Protein AF-A0A1Z8XYR2-F1 (afdb_monomer)

Foldseek 3Di:
DDDDDDDDPPPPPPPLQFDAFDDPFQFDFAADDDPPAFFADLQFQADPLDDFFFFFQDQFQQQGRDQWGFWHPLPQWIWTGDQAAIFIAGQFQDWDADPVGIDGGAPPPDGLWGKHFPDPGTFRGKHFYDDAQFKTWIWTDDDQAIWIWITGHQALKIKIWGGQTWIKIAGPDAWAWPDDDFFKTWTAGPVRWIKIKGFEPPWGWDPQDPRMITIPPDRGGIMMMGGFLDRDPVRNVVQRVQRQFAFPYKDWDWDQDPVQQKIKIKIFTDTDGSYPVDDNFKHKGWAAPQAVVFWPADFDPGWTGGNRGITTIDIGRMTMGMDHHPDDDLADLDADPPCPVVLVCLLPDDQPDQALQSLLVSLLSLLHSLVNCVSHVNPVSSVSSLVVSVVSLSQQRYDPVDPSGWYWHQDSSNLAIATPPHPPCCGHFVFDLCNRLVSNVSNVVSCCVVPVVVPPVVNCVSVNVRSCQRQANCDCPDSRHHHNNQDNVRVGGGRGTRNVRHD

Structure (mmCIF, N/CA/C/O backbone):
data_AF-A0A1Z8XYR2-F1
#
_entry.id   AF-A0A1Z8XYR2-F1
#
loop_
_atom_site.group_PDB
_atom_site.id
_atom_site.type_symbol
_atom_site.label_atom_id
_atom_site.label_alt_id
_atom_site.label_comp_id
_atom_site.label_asym_id
_atom_site.label_entity_id
_atom_site.label_seq_id
_atom_site.pdbx_PDB_ins_code
_atom_site.Cartn_x
_atom_site.Cartn_y
_atom_site.Cartn_z
_atom_site.occupancy
_atom_site.B_iso_or_equiv
_atom_site.auth_seq_id
_atom_site.auth_comp_id
_atom_site.auth_asym_id
_atom_site.auth_atom_id
_atom_site.pdbx_PDB_model_num
ATOM 1 N N . MET A 1 1 ? 49.252 37.438 13.957 1.00 38.19 1 MET A N 1
ATOM 2 C CA . MET A 1 1 ? 47.781 37.314 13.865 1.00 38.19 1 MET A CA 1
ATOM 3 C C . MET A 1 1 ? 47.461 36.200 12.880 1.00 38.19 1 MET A C 1
ATOM 5 O O . MET A 1 1 ? 47.624 36.397 11.687 1.00 38.19 1 MET A O 1
ATOM 9 N N . SER A 1 2 ? 47.118 35.012 13.383 1.00 28.55 2 SER A N 1
ATOM 10 C CA . SER A 1 2 ? 46.678 33.863 12.581 1.00 28.55 2 SER A CA 1
ATOM 11 C C . SER A 1 2 ? 45.163 33.753 12.733 1.00 28.55 2 SER A C 1
ATOM 13 O O . SER A 1 2 ? 44.676 33.600 13.853 1.00 28.55 2 SER A O 1
ATOM 15 N N . ALA A 1 3 ? 44.421 33.912 11.637 1.00 31.39 3 ALA A N 1
ATOM 16 C CA . ALA A 1 3 ? 42.970 33.779 11.620 1.00 31.39 3 ALA A CA 1
ATOM 17 C C . ALA A 1 3 ? 42.609 32.347 11.205 1.00 31.39 3 ALA A C 1
ATOM 19 O O . ALA A 1 3 ? 42.733 31.962 10.045 1.00 31.39 3 ALA A O 1
ATOM 20 N N . ILE A 1 4 ? 42.186 31.552 12.186 1.00 31.77 4 ILE A N 1
ATOM 21 C CA . ILE A 1 4 ? 41.671 30.196 11.996 1.00 31.77 4 ILE A CA 1
ATOM 22 C C . ILE A 1 4 ? 40.239 30.308 11.463 1.00 31.77 4 ILE A C 1
ATOM 24 O O . ILE A 1 4 ? 39.318 30.670 12.196 1.00 31.77 4 ILE A O 1
ATOM 28 N N . LEU A 1 5 ? 40.049 29.982 10.186 1.00 27.41 5 LEU A N 1
ATOM 29 C CA . LEU A 1 5 ? 38.737 29.870 9.558 1.00 27.41 5 LEU A CA 1
ATOM 30 C C . LEU A 1 5 ? 38.092 28.539 9.989 1.00 27.41 5 LEU A C 1
ATOM 32 O O . LEU A 1 5 ? 38.397 27.477 9.449 1.00 27.41 5 LEU A O 1
ATOM 36 N N . ARG A 1 6 ? 37.224 28.579 11.006 1.00 28.98 6 ARG A N 1
ATOM 37 C CA . ARG A 1 6 ? 36.399 27.428 11.405 1.00 28.98 6 ARG A CA 1
ATOM 38 C C . ARG A 1 6 ? 35.245 27.265 10.415 1.00 28.98 6 ARG A C 1
ATOM 40 O O . ARG A 1 6 ? 34.273 28.012 10.461 1.00 28.98 6 ARG A O 1
ATOM 47 N N . ILE A 1 7 ? 35.347 26.265 9.546 1.00 31.28 7 ILE A N 1
ATOM 48 C CA . ILE A 1 7 ? 34.237 25.795 8.714 1.00 31.28 7 ILE A CA 1
ATOM 49 C C . ILE A 1 7 ? 33.283 25.010 9.624 1.00 31.28 7 ILE A C 1
ATOM 51 O O . ILE A 1 7 ? 33.593 23.897 10.049 1.00 31.28 7 ILE A O 1
ATOM 55 N N . LEU A 1 8 ? 32.134 25.604 9.959 1.00 26.59 8 LEU A N 1
ATOM 56 C CA . LEU A 1 8 ? 31.028 24.886 10.590 1.00 26.59 8 LEU A CA 1
ATOM 57 C C . LEU A 1 8 ? 30.408 23.934 9.558 1.00 26.59 8 LEU A C 1
ATOM 59 O O . LEU A 1 8 ? 29.741 24.366 8.620 1.00 26.59 8 LEU A O 1
ATOM 63 N N . PHE A 1 9 ? 30.589 22.629 9.757 1.00 28.30 9 PHE A N 1
ATOM 64 C CA . PHE A 1 9 ? 29.732 21.619 9.142 1.00 28.30 9 PHE A CA 1
ATOM 65 C C . PHE A 1 9 ? 28.338 21.719 9.775 1.00 28.30 9 PHE A C 1
ATOM 67 O O . PHE A 1 9 ? 28.090 21.190 10.857 1.00 28.30 9 PHE A O 1
ATOM 74 N N . SER A 1 10 ? 27.422 22.416 9.104 1.00 26.52 10 SER A N 1
ATOM 75 C CA . SER A 1 10 ? 25.990 22.299 9.374 1.00 26.52 10 SER A CA 1
ATOM 76 C C . SER A 1 10 ? 25.522 20.945 8.840 1.00 26.52 10 SER A C 1
ATOM 78 O O . SER A 1 10 ? 25.265 20.789 7.648 1.00 26.52 10 SER A O 1
ATOM 80 N N . LEU A 1 11 ? 25.449 19.934 9.712 1.00 30.31 11 LEU A N 1
ATOM 81 C CA . LEU A 1 11 ? 24.596 18.774 9.466 1.00 30.31 11 LEU A CA 1
ATOM 82 C C . LEU A 1 11 ? 23.149 19.260 9.559 1.00 30.31 11 LEU A C 1
ATOM 84 O O . LEU A 1 11 ? 22.567 19.331 10.640 1.00 30.31 11 LEU A O 1
ATOM 88 N N . THR A 1 12 ? 22.568 19.621 8.421 1.00 27.55 12 THR A N 1
ATOM 89 C CA . THR A 1 12 ? 21.135 19.881 8.330 1.00 27.55 12 THR A CA 1
ATOM 90 C C . THR A 1 12 ? 20.423 18.532 8.398 1.00 27.55 12 THR A C 1
ATOM 92 O O . THR A 1 12 ? 20.208 17.868 7.388 1.00 27.55 12 THR A O 1
ATOM 95 N N . PHE A 1 13 ? 20.086 18.082 9.607 1.00 32.88 13 PHE A N 1
ATOM 96 C CA . PHE A 1 13 ? 18.996 17.128 9.757 1.00 32.88 13 PHE A CA 1
ATOM 97 C C . PHE A 1 13 ? 17.735 17.854 9.286 1.00 32.88 13 PHE A C 1
ATOM 99 O O . PHE A 1 13 ? 17.214 18.709 10.001 1.00 32.88 13 PHE A O 1
ATOM 106 N N . CYS A 1 14 ? 17.258 17.555 8.076 1.00 32.03 14 CYS A N 1
ATOM 107 C CA . CYS A 1 14 ? 15.881 17.866 7.711 1.00 32.03 14 CYS A CA 1
ATOM 108 C C . CYS A 1 14 ? 14.987 17.003 8.599 1.00 32.03 14 CYS A C 1
ATOM 110 O O . CYS A 1 14 ? 14.640 15.874 8.263 1.00 32.03 14 CYS A O 1
ATOM 112 N N . VAL A 1 15 ? 14.668 17.511 9.786 1.00 37.09 15 VAL A N 1
ATOM 113 C CA . VAL A 1 15 ? 13.518 17.025 10.531 1.00 37.09 15 VAL A CA 1
ATOM 114 C C . VAL A 1 15 ? 12.324 17.506 9.720 1.00 37.09 15 VAL A C 1
ATOM 116 O O . VAL A 1 15 ? 11.995 18.690 9.752 1.00 37.09 15 VAL A O 1
ATOM 119 N N . ASN A 1 16 ? 11.717 16.617 8.935 1.00 44.53 16 ASN A N 1
ATOM 120 C CA . ASN A 1 16 ? 10.379 16.864 8.416 1.00 44.53 16 ASN A CA 1
ATOM 121 C C . ASN A 1 16 ? 9.457 16.939 9.641 1.00 44.53 16 ASN A C 1
ATOM 123 O O . ASN A 1 16 ? 9.009 15.924 10.166 1.00 44.53 16 ASN A O 1
ATOM 127 N N . VAL A 1 17 ? 9.263 18.143 10.179 1.00 45.31 17 VAL A N 1
ATOM 128 C CA . VAL A 1 17 ? 8.310 18.381 11.262 1.00 45.31 17 VAL A CA 1
ATOM 129 C C . VAL A 1 17 ? 6.931 18.415 10.613 1.00 45.31 17 VAL A C 1
ATOM 131 O O . VAL A 1 17 ? 6.464 19.468 10.193 1.00 45.31 17 VAL A O 1
ATOM 134 N N . TYR A 1 18 ? 6.311 17.246 10.466 1.00 63.00 18 TYR A N 1
ATOM 135 C CA . TYR A 1 18 ? 4.913 17.146 10.047 1.00 63.00 18 TYR A CA 1
ATOM 136 C C . TYR A 1 18 ? 3.992 17.718 11.131 1.00 63.00 18 TYR A C 1
ATOM 138 O O . TYR A 1 18 ? 4.343 17.711 12.320 1.00 63.00 18 TYR A O 1
ATOM 146 N N . ALA A 1 19 ? 2.814 18.209 10.736 1.00 65.56 19 ALA A N 1
ATOM 147 C CA . ALA A 1 19 ? 1.832 18.738 11.672 1.00 65.56 19 ALA A CA 1
ATOM 148 C C . ALA A 1 19 ? 1.400 17.632 12.647 1.00 65.56 19 ALA A C 1
ATOM 150 O O . ALA A 1 19 ? 0.723 16.664 12.291 1.00 65.56 19 ALA A O 1
ATOM 151 N N . LYS A 1 20 ? 1.836 17.763 13.903 1.00 79.56 20 LYS A N 1
ATOM 152 C CA . LYS A 1 20 ? 1.369 16.900 14.987 1.00 79.56 20 LYS A CA 1
ATOM 153 C C . LYS A 1 20 ? -0.130 17.146 15.163 1.00 79.56 20 LYS A C 1
ATOM 155 O O . LYS A 1 20 ? -0.524 18.318 15.193 1.00 79.56 20 LYS A O 1
ATOM 160 N N . PRO A 1 21 ? -0.953 16.095 15.310 1.00 85.31 21 PRO A N 1
ATOM 161 C CA . PRO A 1 21 ? -2.360 16.291 15.610 1.00 85.31 21 PRO A CA 1
ATOM 162 C C . PRO A 1 21 ? -2.477 17.128 16.885 1.00 85.31 21 PRO A C 1
ATOM 164 O O . PRO A 1 21 ? -1.641 17.033 17.775 1.00 85.31 21 PRO A O 1
ATOM 167 N N . THR A 1 22 ? -3.491 17.981 16.983 1.00 78.75 22 THR A N 1
ATOM 168 C CA . THR A 1 22 ? -3.786 18.699 18.229 1.00 78.75 22 THR A CA 1
ATOM 169 C C . THR A 1 22 ? -5.163 18.286 18.709 1.00 78.75 22 THR A C 1
ATOM 171 O O . THR A 1 22 ? -6.112 18.213 17.930 1.00 78.75 22 THR A O 1
ATOM 174 N N . LEU A 1 23 ? -5.275 17.974 19.998 1.00 83.00 23 LEU A N 1
ATOM 175 C CA . LEU A 1 23 ? -6.535 17.564 20.604 1.00 83.00 23 LEU A CA 1
ATOM 176 C C . LEU A 1 23 ? -7.190 18.774 21.268 1.00 83.00 23 LEU A C 1
ATOM 178 O O . LEU A 1 23 ? -6.595 19.419 22.128 1.00 83.00 23 LEU A O 1
ATOM 182 N N . LYS A 1 24 ? -8.426 19.075 20.864 1.00 77.00 24 LYS A N 1
ATOM 183 C CA . LYS A 1 24 ? -9.309 20.044 21.526 1.00 77.00 24 LYS A CA 1
ATOM 184 C C . LYS A 1 24 ? -10.455 19.282 22.198 1.00 77.00 24 LYS A C 1
ATOM 186 O O . LYS A 1 24 ? -11.530 19.169 21.626 1.00 77.00 24 LYS A O 1
ATOM 191 N N . GLY A 1 25 ? -10.196 18.690 23.363 1.00 81.25 25 GLY A N 1
ATOM 192 C CA . GLY A 1 25 ? -11.133 17.843 24.117 1.00 81.25 25 GLY A CA 1
ATOM 193 C C . GLY A 1 25 ? -10.546 17.426 25.471 1.00 81.25 25 GLY A C 1
ATOM 194 O O . GLY A 1 25 ? -9.528 17.979 25.879 1.00 81.25 25 GLY A O 1
ATOM 195 N N . LEU A 1 26 ? -11.163 16.459 26.165 1.00 82.88 26 LEU A N 1
ATOM 196 C CA . LEU A 1 26 ? -10.605 15.896 27.412 1.00 82.88 26 LEU A CA 1
ATOM 197 C C . LEU A 1 26 ? -9.563 14.801 27.165 1.00 82.88 26 LEU A C 1
ATOM 199 O O . LEU A 1 26 ? -8.807 14.474 28.073 1.00 82.88 26 LEU A O 1
ATOM 203 N N . GLY A 1 27 ? -9.529 14.234 25.957 1.00 89.38 27 GLY A N 1
ATOM 204 C CA . GLY A 1 27 ? -8.522 13.245 25.596 1.00 89.38 27 GLY A CA 1
ATOM 205 C C . GLY A 1 27 ? -7.127 13.860 25.477 1.00 89.38 27 GLY A C 1
ATOM 206 O O . GLY A 1 27 ? -6.971 14.983 24.992 1.00 89.38 27 GLY A O 1
ATOM 207 N N . SER A 1 28 ? -6.109 13.099 25.860 1.00 92.94 28 SER A N 1
ATOM 208 C CA . SER A 1 28 ? -4.705 13.477 25.732 1.00 92.94 28 SER A CA 1
ATOM 209 C C . SER A 1 28 ? -3.866 12.313 25.207 1.00 92.94 28 SER A C 1
ATOM 211 O O . SER A 1 28 ? -4.165 11.142 25.428 1.00 92.94 28 SER A O 1
ATOM 213 N N . ILE A 1 29 ? -2.807 12.657 24.475 1.00 95.25 29 ILE A N 1
ATOM 214 C CA . ILE A 1 29 ? -1.825 11.717 23.929 1.00 95.25 29 ILE A CA 1
ATOM 215 C C . ILE A 1 29 ? -0.424 12.194 24.288 1.00 95.25 29 ILE A C 1
ATOM 217 O O . ILE A 1 29 ? -0.212 13.383 24.553 1.00 95.25 29 ILE A O 1
ATOM 221 N N . SER A 1 30 ? 0.543 11.285 24.266 1.00 95.25 30 SER A N 1
ATOM 222 C CA . SER A 1 30 ? 1.945 11.634 24.462 1.00 95.25 30 SER A CA 1
ATOM 223 C C . SER A 1 30 ? 2.636 11.917 23.122 1.00 95.25 30 SER A C 1
ATOM 225 O O . SER A 1 30 ? 2.356 11.302 22.095 1.00 95.25 30 SER A O 1
ATOM 227 N N . TYR A 1 31 ? 3.572 12.870 23.132 1.00 93.88 31 TYR A N 1
ATOM 228 C CA . TYR A 1 31 ? 4.501 13.139 22.017 1.00 93.88 31 TYR A CA 1
ATOM 229 C C . TYR A 1 31 ? 5.955 12.853 22.393 1.00 93.88 31 TYR A C 1
ATOM 231 O O . TYR A 1 31 ? 6.863 13.016 21.575 1.00 93.88 31 TYR A O 1
ATOM 239 N N . LYS A 1 32 ? 6.185 12.482 23.654 1.00 91.75 32 LYS A N 1
ATOM 240 C CA . LYS A 1 32 ? 7.476 12.030 24.154 1.00 91.75 32 LYS A CA 1
ATOM 241 C C . LYS A 1 32 ? 7.514 10.519 23.985 1.00 91.75 32 LYS A C 1
ATOM 243 O O . LYS A 1 32 ? 6.572 9.845 24.388 1.00 91.75 32 LYS A O 1
ATOM 248 N N . SER A 1 33 ? 8.597 10.009 23.405 1.00 90.81 33 SER A N 1
ATOM 249 C CA . SER A 1 33 ? 8.775 8.570 23.235 1.00 90.81 33 SER A CA 1
ATOM 250 C C . SER A 1 33 ? 8.632 7.844 24.579 1.00 90.81 33 SER A C 1
ATOM 252 O O . SER A 1 33 ? 9.293 8.253 25.541 1.00 90.81 33 SER A O 1
ATOM 254 N N . PRO A 1 34 ? 7.805 6.787 24.654 1.00 90.88 34 PRO A N 1
ATOM 255 C CA . PRO A 1 34 ? 7.676 5.979 25.858 1.00 90.88 34 PRO A CA 1
ATOM 256 C C . PRO A 1 34 ? 8.999 5.290 26.207 1.00 90.88 34 PRO A C 1
ATOM 258 O O . PRO A 1 34 ? 9.738 4.828 25.334 1.00 90.88 34 PRO A O 1
ATOM 261 N N . GLU A 1 35 ? 9.300 5.216 27.500 1.00 88.31 35 GLU A N 1
ATOM 262 C CA . GLU A 1 35 ? 10.491 4.533 28.005 1.00 88.31 35 GLU A CA 1
ATOM 263 C C . GLU A 1 35 ? 10.323 3.012 27.901 1.00 88.31 35 GLU A C 1
ATOM 265 O O . GLU A 1 35 ? 9.239 2.478 28.121 1.00 88.31 35 GLU A O 1
ATOM 270 N N . ASN A 1 36 ? 11.408 2.299 27.580 1.00 89.38 36 ASN A N 1
ATOM 271 C CA . ASN A 1 36 ? 11.452 0.831 27.490 1.00 89.38 36 ASN A CA 1
ATOM 272 C C . ASN A 1 36 ? 10.484 0.188 26.475 1.00 89.38 36 ASN A C 1
ATOM 274 O O . ASN A 1 36 ? 10.246 -1.017 26.532 1.00 89.38 36 ASN A O 1
ATOM 278 N N . ILE A 1 37 ? 9.967 0.956 25.513 1.00 94.12 37 ILE A N 1
ATOM 279 C CA . ILE A 1 37 ? 9.162 0.444 24.401 1.00 94.12 37 ILE A CA 1
ATOM 280 C C . ILE A 1 37 ? 9.976 0.500 23.107 1.00 94.12 37 ILE A C 1
ATOM 282 O O . ILE A 1 37 ? 10.532 1.536 22.745 1.00 94.12 37 ILE A O 1
ATOM 286 N N . ALA A 1 38 ? 10.034 -0.621 22.383 1.00 96.44 38 ALA A N 1
ATOM 287 C CA . ALA A 1 38 ? 10.621 -0.647 21.050 1.00 96.44 38 ALA A CA 1
ATOM 288 C C . ALA A 1 38 ? 9.693 0.072 20.058 1.00 96.44 38 ALA A C 1
ATOM 290 O O . ALA A 1 38 ? 8.559 -0.354 19.841 1.00 96.44 38 ALA A O 1
ATOM 291 N N . LEU A 1 39 ? 10.198 1.148 19.459 1.00 97.62 39 LEU A N 1
ATOM 292 C CA . LEU A 1 39 ? 9.505 1.967 18.465 1.00 97.62 39 LEU A CA 1
ATOM 293 C C . LEU A 1 39 ? 10.012 1.664 17.044 1.00 97.62 39 LEU A C 1
ATOM 295 O O . LEU A 1 39 ? 11.064 1.024 16.898 1.00 97.62 39 LEU A O 1
ATOM 299 N N . PRO A 1 40 ? 9.290 2.116 16.003 1.00 97.69 40 PRO A N 1
ATOM 300 C CA . PRO A 1 40 ? 9.753 2.035 14.623 1.00 97.69 40 PRO A CA 1
ATOM 301 C C . PRO A 1 40 ? 11.157 2.635 14.431 1.00 97.69 40 PRO A C 1
ATOM 303 O O . PRO A 1 40 ? 11.578 3.527 15.178 1.00 97.69 40 PRO A O 1
ATOM 306 N N . PRO A 1 41 ? 11.926 2.168 13.432 1.00 97.31 41 PRO A N 1
ATOM 307 C CA . PRO A 1 41 ? 13.265 2.677 13.189 1.00 97.31 41 PRO A CA 1
ATOM 308 C C . PRO A 1 41 ? 13.216 4.158 12.805 1.00 97.31 41 PRO A C 1
ATOM 310 O O . PRO A 1 41 ? 12.372 4.587 12.028 1.00 97.31 41 PRO A O 1
ATOM 313 N N . LYS A 1 42 ? 14.175 4.953 13.290 1.00 96.44 42 LYS A N 1
ATOM 314 C CA . LYS A 1 42 ? 14.252 6.380 12.928 1.00 96.44 42 LYS A CA 1
ATOM 315 C C . LYS A 1 42 ? 14.554 6.602 11.442 1.00 96.44 42 LYS A C 1
ATOM 317 O O . LYS A 1 42 ? 14.124 7.593 10.867 1.00 96.44 42 LYS A O 1
ATOM 322 N N . LYS A 1 43 ? 15.332 5.707 10.824 1.00 97.31 43 LYS A N 1
ATOM 323 C CA . LYS A 1 43 ? 15.694 5.805 9.405 1.00 97.31 43 LYS A CA 1
ATOM 324 C C . LYS A 1 43 ? 14.510 5.367 8.547 1.00 97.31 43 LYS A C 1
ATOM 326 O O . LYS A 1 43 ? 14.088 4.219 8.638 1.00 97.31 43 LYS A O 1
ATOM 331 N N . ILE A 1 44 ? 14.079 6.274 7.680 1.00 98.31 44 ILE A N 1
ATOM 332 C CA . ILE A 1 44 ? 13.146 6.020 6.585 1.00 98.31 44 ILE A CA 1
ATOM 333 C C . ILE A 1 44 ? 13.942 6.108 5.281 1.00 98.31 44 ILE A C 1
ATOM 335 O O . ILE A 1 44 ? 14.714 7.051 5.068 1.00 98.31 44 ILE A O 1
ATOM 339 N N . TYR A 1 45 ? 13.816 5.094 4.433 1.00 98.19 45 TYR A N 1
ATOM 340 C CA . TYR A 1 45 ? 14.508 5.012 3.147 1.00 98.19 45 TYR A CA 1
ATOM 341 C C . TYR A 1 45 ? 13.668 5.690 2.061 1.00 98.19 45 TYR A C 1
ATOM 343 O O . TYR A 1 45 ? 12.997 5.059 1.248 1.00 98.19 45 TYR A O 1
ATOM 351 N N . ALA A 1 46 ? 13.697 7.020 2.071 1.00 97.44 46 ALA A N 1
ATOM 352 C CA . ALA A 1 46 ? 13.005 7.860 1.106 1.00 97.44 46 ALA A CA 1
ATOM 353 C C . ALA A 1 46 ? 13.910 8.984 0.594 1.00 97.44 46 ALA A C 1
ATOM 355 O O . ALA A 1 46 ? 14.881 9.372 1.245 1.00 97.44 46 ALA A O 1
ATOM 356 N N . THR A 1 47 ? 13.590 9.503 -0.589 1.00 96.69 47 THR A N 1
ATOM 357 C CA . THR A 1 47 ? 14.173 10.752 -1.095 1.00 96.69 47 THR A CA 1
ATOM 358 C C . THR A 1 47 ? 13.429 11.955 -0.517 1.00 96.69 47 THR A C 1
ATOM 360 O O . THR A 1 47 ? 12.274 11.826 -0.117 1.00 96.69 47 THR A O 1
ATOM 363 N N . ASP A 1 48 ? 14.020 13.148 -0.601 1.00 94.38 48 ASP A N 1
ATOM 364 C CA . ASP A 1 48 ? 13.371 14.390 -0.153 1.00 94.38 48 ASP A CA 1
ATOM 365 C C . ASP A 1 48 ? 12.093 14.745 -0.933 1.00 94.38 48 ASP A C 1
ATOM 367 O O . ASP A 1 48 ? 11.357 15.633 -0.506 1.00 94.38 48 ASP A O 1
ATOM 371 N N . ASN A 1 49 ? 11.817 14.082 -2.063 1.00 95.44 49 ASN A N 1
ATOM 372 C CA . ASN A 1 49 ? 10.576 14.257 -2.821 1.00 95.44 49 ASN A CA 1
ATOM 373 C C . ASN A 1 49 ? 9.357 13.655 -2.110 1.00 95.44 49 ASN A C 1
ATOM 375 O O . ASN A 1 49 ? 8.248 14.141 -2.305 1.00 95.44 49 ASN A O 1
ATOM 379 N N . LEU A 1 50 ? 9.551 12.642 -1.260 1.00 94.50 50 LEU A N 1
ATOM 380 C CA . LEU A 1 50 ? 8.458 12.055 -0.495 1.00 94.50 50 LEU A CA 1
ATOM 381 C C . LEU A 1 50 ? 8.030 13.047 0.596 1.00 94.50 50 LEU A C 1
ATOM 383 O O . LEU A 1 50 ? 8.786 13.315 1.534 1.00 94.50 50 LEU A O 1
ATOM 387 N N . LYS A 1 51 ? 6.834 13.624 0.448 1.00 90.62 51 LYS A N 1
ATOM 388 C CA . LYS A 1 51 ? 6.251 14.604 1.376 1.00 90.62 51 LYS A CA 1
ATOM 389 C C . LYS A 1 51 ? 4.996 14.051 2.051 1.00 90.62 51 LYS A C 1
ATOM 391 O O . LYS A 1 51 ? 4.361 13.133 1.542 1.00 90.62 51 LYS A O 1
ATOM 396 N N . GLY A 1 52 ? 4.622 14.680 3.164 1.00 91.81 52 GLY A N 1
ATOM 397 C CA . GLY A 1 52 ? 3.440 14.323 3.947 1.00 91.81 52 GLY A CA 1
ATOM 398 C C . GLY A 1 52 ? 3.634 13.080 4.823 1.00 91.81 52 GLY A C 1
ATOM 399 O O . GLY A 1 52 ? 4.762 12.601 4.979 1.00 91.81 52 GLY A O 1
ATOM 400 N N . PRO A 1 53 ? 2.540 12.576 5.418 1.00 96.25 53 PRO A N 1
ATOM 401 C CA . PRO A 1 53 ? 2.564 11.383 6.251 1.00 96.25 53 PRO A CA 1
ATOM 402 C C . PRO A 1 53 ? 3.164 10.169 5.546 1.00 96.25 53 PRO A C 1
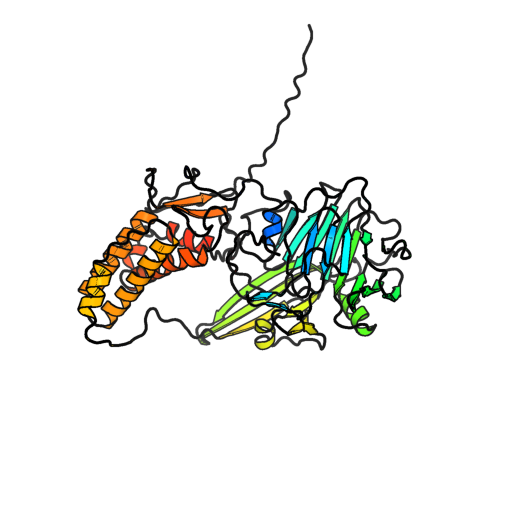ATOM 404 O O . PRO A 1 53 ? 2.913 9.925 4.363 1.00 96.25 53 PRO A O 1
ATOM 407 N N . ILE A 1 54 ? 3.938 9.385 6.293 1.00 97.75 54 ILE A N 1
ATOM 408 C CA . ILE A 1 54 ? 4.639 8.221 5.753 1.00 97.75 54 ILE A CA 1
ATOM 409 C C . ILE A 1 54 ? 3.669 7.036 5.645 1.00 97.75 54 ILE A C 1
ATOM 411 O O . ILE A 1 54 ? 3.131 6.603 6.668 1.00 97.75 54 ILE A O 1
ATOM 415 N N . PRO A 1 55 ? 3.441 6.482 4.439 1.00 97.75 55 PRO A N 1
ATOM 416 C CA . PRO A 1 55 ? 2.595 5.309 4.281 1.00 97.75 55 PRO A CA 1
ATOM 417 C C . PRO A 1 55 ? 3.281 4.061 4.850 1.00 97.75 55 PRO A C 1
ATOM 419 O O . PRO A 1 55 ? 4.493 3.870 4.745 1.00 97.75 55 PRO A O 1
ATOM 422 N N . THR A 1 56 ? 2.480 3.191 5.448 1.00 98.69 56 THR A N 1
ATOM 423 C CA . THR A 1 56 ? 2.869 1.886 5.997 1.00 98.69 56 THR A CA 1
ATOM 424 C C . THR A 1 56 ? 1.771 0.893 5.650 1.00 98.69 56 THR A C 1
ATOM 426 O O . THR A 1 56 ? 0.731 1.304 5.150 1.00 98.69 56 THR A O 1
ATOM 429 N N . ASN A 1 57 ? 1.972 -0.393 5.943 1.00 98.75 57 ASN A N 1
ATOM 430 C CA . ASN A 1 57 ? 0.939 -1.411 5.729 1.00 98.75 57 ASN A CA 1
ATOM 431 C C . ASN A 1 57 ? 0.504 -1.497 4.260 1.00 98.75 57 ASN A C 1
ATOM 433 O O . ASN A 1 57 ? -0.678 -1.555 3.939 1.00 98.75 57 ASN A O 1
ATOM 437 N N . ASP A 1 58 ? 1.488 -1.534 3.368 1.00 98.12 58 ASP A N 1
ATOM 438 C CA . ASP A 1 58 ? 1.267 -1.613 1.934 1.00 98.12 58 ASP A CA 1
ATOM 439 C C . ASP A 1 58 ? 2.238 -2.613 1.283 1.00 98.12 58 ASP A C 1
ATOM 441 O O . ASP A 1 58 ? 3.290 -2.960 1.831 1.00 98.12 58 ASP A O 1
ATOM 445 N N . TRP A 1 59 ? 1.903 -3.093 0.086 1.00 98.25 59 TRP A N 1
ATOM 446 C CA . TRP A 1 59 ? 2.638 -4.144 -0.631 1.00 98.25 59 TRP A CA 1
ATOM 447 C C . TRP A 1 59 ? 4.087 -3.761 -0.979 1.00 98.25 59 TRP A C 1
ATOM 449 O O . TRP A 1 59 ? 4.900 -4.631 -1.300 1.00 98.25 59 TRP A O 1
ATOM 459 N N . TRP A 1 60 ? 4.414 -2.468 -0.929 1.00 98.56 60 TRP A N 1
ATOM 460 C CA . TRP A 1 60 ? 5.732 -1.905 -1.221 1.00 98.56 60 TRP A CA 1
ATOM 461 C C . TRP A 1 60 ? 6.446 -1.347 0.017 1.00 98.56 60 TRP A C 1
ATOM 463 O O . TRP A 1 60 ? 7.567 -0.849 -0.111 1.00 98.56 60 TRP A O 1
ATOM 473 N N . SER A 1 61 ? 5.847 -1.443 1.214 1.00 98.75 61 SER A N 1
ATOM 474 C CA . SER A 1 61 ? 6.357 -0.764 2.410 1.00 98.75 61 SER A CA 1
ATOM 475 C C . SER A 1 61 ? 7.803 -1.119 2.743 1.00 98.75 61 SER A C 1
ATOM 477 O O . SER A 1 61 ? 8.500 -0.253 3.253 1.00 98.75 61 SER A O 1
ATOM 479 N N . SER A 1 62 ? 8.312 -2.311 2.400 1.00 98.69 62 SER A N 1
ATOM 480 C CA . SER A 1 62 ? 9.705 -2.676 2.721 1.00 98.69 62 SER A CA 1
ATOM 481 C C . SER A 1 62 ? 10.734 -1.668 2.209 1.00 98.69 62 SER A C 1
ATOM 483 O O . SER A 1 62 ? 11.720 -1.427 2.899 1.00 98.69 62 SER A O 1
ATOM 485 N N . ILE A 1 63 ? 10.456 -0.984 1.095 1.00 98.56 63 ILE A N 1
ATOM 486 C CA . ILE A 1 63 ? 11.325 0.062 0.539 1.00 98.56 63 ILE A CA 1
ATOM 487 C C . ILE A 1 63 ? 11.579 1.191 1.540 1.00 98.56 63 ILE A C 1
ATOM 489 O O . ILE A 1 63 ? 12.654 1.768 1.524 1.00 98.56 63 ILE A O 1
ATOM 493 N N . LEU A 1 64 ? 10.624 1.509 2.420 1.00 98.69 64 LEU A N 1
ATOM 494 C CA . LEU A 1 64 ? 10.771 2.552 3.442 1.00 98.69 64 LEU A CA 1
ATOM 495 C C . LEU A 1 64 ? 11.554 2.075 4.674 1.00 98.69 64 LEU A C 1
ATOM 497 O O . LEU A 1 64 ? 12.057 2.907 5.430 1.00 98.69 64 LEU A O 1
ATOM 501 N N . TRP A 1 65 ? 11.662 0.760 4.887 1.00 98.56 65 TRP A N 1
ATOM 502 C CA . TRP A 1 65 ? 12.130 0.160 6.143 1.00 98.56 65 TRP A CA 1
ATOM 503 C C . TRP A 1 65 ? 13.519 -0.477 6.067 1.00 98.56 65 TRP A C 1
ATOM 505 O O . TRP A 1 65 ? 14.159 -0.678 7.103 1.00 98.56 65 TRP A O 1
ATOM 515 N N . GLU A 1 66 ? 14.013 -0.812 4.878 1.00 97.62 66 GLU A N 1
ATOM 516 C CA . GLU A 1 66 ? 15.329 -1.426 4.707 1.00 97.62 66 GLU A CA 1
ATOM 517 C C . GLU A 1 66 ? 16.117 -0.839 3.543 1.00 97.62 66 GLU A C 1
ATOM 519 O O . GLU A 1 66 ? 15.589 -0.111 2.718 1.00 97.62 66 GLU A O 1
ATOM 524 N N . LYS A 1 67 ? 17.419 -1.148 3.491 1.00 97.44 67 LYS A N 1
ATOM 525 C CA . LYS A 1 67 ? 18.338 -0.546 2.515 1.00 97.44 67 LYS A CA 1
ATOM 526 C C . LYS A 1 67 ? 17.906 -0.751 1.070 1.00 97.44 67 LYS A C 1
ATOM 528 O O . LYS A 1 67 ? 18.235 0.077 0.241 1.00 97.44 67 LYS A O 1
ATOM 533 N N . PHE A 1 68 ? 17.248 -1.856 0.748 1.00 97.62 68 PHE A N 1
ATOM 534 C CA . PHE A 1 68 ? 16.737 -2.098 -0.595 1.00 97.62 68 PHE A CA 1
ATOM 535 C C . PHE A 1 68 ? 15.254 -2.438 -0.513 1.00 97.62 68 PHE A C 1
ATOM 537 O O . PHE A 1 68 ? 14.462 -1.597 -0.111 1.00 97.62 68 PHE A O 1
ATOM 544 N N . SER A 1 69 ? 14.863 -3.656 -0.868 1.00 97.88 69 SER A N 1
ATOM 545 C CA . SER A 1 69 ? 13.512 -4.123 -0.613 1.00 97.88 69 SER A CA 1
ATOM 546 C C . SER A 1 69 ? 13.497 -5.620 -0.359 1.00 97.88 69 SER A C 1
ATOM 548 O O . SER A 1 69 ? 14.383 -6.368 -0.788 1.00 97.88 69 SER A O 1
ATOM 550 N N . SER A 1 70 ? 12.409 -6.053 0.253 1.00 96.75 70 SER A N 1
ATOM 551 C CA . SER A 1 70 ? 11.983 -7.435 0.262 1.00 96.75 70 SER A CA 1
ATOM 552 C C . SER A 1 70 ? 11.254 -7.684 -1.058 1.00 96.75 70 SER A C 1
ATOM 554 O O . SER A 1 70 ? 11.315 -6.852 -1.977 1.00 96.75 70 SER A O 1
ATOM 556 N N . ASN A 1 71 ? 10.636 -8.845 -1.236 1.00 96.25 71 ASN A N 1
ATOM 557 C CA . ASN A 1 71 ? 9.909 -9.084 -2.476 1.00 96.25 71 ASN A CA 1
ATOM 558 C C . ASN A 1 71 ? 8.654 -8.202 -2.521 1.00 96.25 71 ASN A C 1
ATOM 560 O O . ASN A 1 71 ? 7.876 -8.133 -1.575 1.00 96.25 71 ASN A O 1
ATOM 564 N N . LEU A 1 72 ? 8.483 -7.511 -3.642 1.00 97.69 72 LEU A N 1
ATOM 565 C CA . LEU A 1 72 ? 7.359 -6.636 -3.935 1.00 97.69 72 LEU A CA 1
ATOM 566 C C . LEU A 1 72 ? 6.483 -7.344 -4.958 1.00 97.69 72 LEU A C 1
ATOM 568 O O . LEU A 1 72 ? 6.995 -7.881 -5.941 1.00 97.69 72 LEU A O 1
ATOM 572 N N . PHE A 1 73 ? 5.166 -7.303 -4.781 1.00 97.12 73 PHE A N 1
ATOM 573 C CA . PHE A 1 73 ? 4.232 -8.018 -5.657 1.00 97.12 73 PHE A CA 1
ATOM 574 C C . PHE A 1 73 ? 3.259 -7.080 -6.391 1.00 97.12 73 PHE A C 1
ATOM 576 O O . PHE A 1 73 ? 2.042 -7.213 -6.221 1.00 97.12 73 PHE A O 1
ATOM 583 N N . PRO A 1 74 ? 3.744 -6.149 -7.241 1.00 97.69 74 PRO A N 1
ATOM 584 C CA . PRO A 1 74 ? 2.903 -5.341 -8.122 1.00 97.69 74 PRO A CA 1
ATOM 585 C C . PRO A 1 74 ? 2.342 -6.215 -9.253 1.00 97.69 74 PRO A C 1
ATOM 587 O O . PRO A 1 74 ? 2.756 -6.113 -10.409 1.00 97.69 74 PRO A O 1
ATOM 590 N N . HIS A 1 75 ? 1.426 -7.131 -8.912 1.00 98.00 75 HIS A N 1
ATOM 591 C CA . HIS A 1 75 ? 0.952 -8.146 -9.847 1.00 98.00 75 HIS A CA 1
ATOM 592 C C . HIS A 1 75 ? 0.496 -7.524 -11.178 1.00 98.00 75 HIS A C 1
ATOM 594 O O . HIS A 1 75 ? -0.198 -6.506 -11.161 1.00 98.00 75 HIS A O 1
ATOM 600 N N . PRO A 1 76 ? 0.817 -8.158 -12.319 1.00 97.44 76 PRO A N 1
ATOM 601 C CA . PRO A 1 76 ? 1.296 -9.541 -12.438 1.00 97.44 76 PRO A CA 1
ATOM 602 C C . PRO A 1 76 ? 2.768 -9.767 -12.061 1.00 97.44 76 PRO A C 1
ATOM 604 O O . PRO A 1 76 ? 3.140 -10.907 -11.805 1.00 97.44 76 PRO A O 1
ATOM 607 N N . LEU A 1 77 ? 3.580 -8.714 -11.984 1.00 97.81 77 LEU A N 1
ATOM 608 C CA . LEU A 1 77 ? 5.013 -8.799 -11.711 1.00 97.81 77 LEU A CA 1
ATOM 609 C C . LEU A 1 77 ? 5.324 -9.110 -10.237 1.00 97.81 77 LEU A C 1
ATOM 611 O O . LEU A 1 77 ? 4.525 -8.846 -9.337 1.00 97.81 77 LEU A O 1
ATOM 615 N N . ALA A 1 78 ? 6.528 -9.632 -10.011 1.00 97.12 78 ALA A N 1
ATOM 616 C CA . ALA A 1 78 ? 7.208 -9.655 -8.726 1.00 97.12 78 ALA A CA 1
ATOM 617 C C . ALA A 1 78 ? 8.589 -9.008 -8.884 1.00 97.12 78 ALA A C 1
ATOM 619 O O . ALA A 1 78 ? 9.300 -9.276 -9.855 1.00 97.12 78 ALA A O 1
ATOM 620 N N . LEU A 1 79 ? 8.943 -8.126 -7.956 1.00 98.00 79 LEU A N 1
ATOM 621 C CA . LEU A 1 79 ? 10.130 -7.284 -8.026 1.00 98.00 79 LEU A CA 1
ATOM 622 C C . LEU A 1 79 ? 10.942 -7.381 -6.739 1.00 98.00 79 LEU A C 1
ATOM 624 O O . LEU A 1 79 ? 10.401 -7.648 -5.670 1.00 98.00 79 LEU A O 1
ATOM 628 N N . ASN A 1 80 ? 12.236 -7.102 -6.827 1.00 97.69 80 ASN A N 1
ATOM 629 C CA . ASN A 1 80 ? 13.088 -6.971 -5.652 1.00 97.69 80 ASN A CA 1
ATOM 630 C C . ASN A 1 80 ? 14.276 -6.053 -5.951 1.00 97.69 80 ASN A C 1
ATOM 632 O O . ASN A 1 80 ? 14.960 -6.243 -6.956 1.00 97.69 80 ASN A O 1
ATOM 636 N N . PHE A 1 81 ? 14.538 -5.079 -5.085 1.00 97.88 81 PHE A N 1
ATOM 637 C CA . PHE A 1 81 ? 15.734 -4.252 -5.178 1.00 97.88 81 PHE A CA 1
ATOM 638 C C . PHE A 1 81 ? 16.902 -4.912 -4.452 1.00 97.88 81 PHE A C 1
ATOM 640 O O . PHE A 1 81 ? 16.768 -5.390 -3.327 1.00 97.88 81 PHE A O 1
ATOM 647 N N . ASP A 1 82 ? 18.076 -4.865 -5.073 1.00 95.56 82 ASP A N 1
ATOM 648 C CA . ASP A 1 82 ? 19.344 -5.167 -4.425 1.00 95.56 82 ASP A CA 1
ATOM 649 C C . ASP A 1 82 ? 20.468 -4.268 -4.969 1.00 95.56 82 ASP A C 1
ATOM 651 O O . ASP A 1 82 ? 20.261 -3.375 -5.795 1.00 95.56 82 ASP A O 1
ATOM 655 N N . LYS A 1 83 ? 21.699 -4.513 -4.514 1.00 95.44 83 LYS A N 1
ATOM 656 C CA . LYS A 1 83 ? 22.892 -3.742 -4.900 1.00 95.44 83 LYS A CA 1
ATOM 657 C C . LYS A 1 83 ? 23.192 -3.733 -6.409 1.00 95.44 83 LYS A C 1
ATOM 659 O O . LYS A 1 83 ? 23.973 -2.898 -6.867 1.00 95.44 83 LYS A O 1
ATOM 664 N N . SER A 1 84 ? 22.643 -4.685 -7.166 1.00 94.12 84 SER A N 1
ATOM 665 C CA . SER A 1 84 ? 22.818 -4.821 -8.615 1.00 94.12 84 SER A CA 1
ATOM 666 C C . SER A 1 84 ? 21.754 -4.081 -9.427 1.00 94.12 84 SER A C 1
ATOM 668 O O . SER A 1 84 ? 22.011 -3.757 -10.587 1.00 94.12 84 SER A O 1
ATOM 670 N N . GLY A 1 85 ? 20.597 -3.777 -8.834 1.00 96.94 85 GLY A N 1
ATOM 671 C CA . GLY A 1 85 ? 19.497 -3.113 -9.521 1.00 96.94 85 GLY A CA 1
ATOM 672 C C . GLY A 1 85 ? 18.120 -3.595 -9.069 1.00 96.94 85 GLY A C 1
ATOM 673 O O . GLY A 1 85 ? 17.946 -4.129 -7.974 1.00 96.94 85 GLY A O 1
ATOM 674 N N . LEU A 1 86 ? 17.140 -3.419 -9.952 1.00 98.31 86 LEU A N 1
ATOM 675 C CA . LEU A 1 86 ? 15.800 -3.977 -9.828 1.00 98.31 86 LEU A CA 1
ATOM 676 C C . LEU A 1 86 ? 15.751 -5.363 -10.475 1.00 98.31 86 LEU A C 1
ATOM 678 O O . LEU A 1 86 ? 15.817 -5.483 -11.701 1.00 98.31 86 LEU A O 1
ATOM 682 N N . ARG A 1 87 ? 15.601 -6.411 -9.669 1.00 97.81 87 ARG A N 1
ATOM 683 C CA . ARG A 1 87 ? 15.296 -7.761 -10.148 1.00 97.81 87 ARG A CA 1
ATOM 684 C C . ARG A 1 87 ? 13.830 -7.828 -10.557 1.00 97.81 87 ARG A C 1
ATOM 686 O O . ARG A 1 87 ? 12.956 -7.445 -9.782 1.00 97.81 87 ARG A O 1
ATOM 693 N N . VAL A 1 88 ? 13.574 -8.326 -11.762 1.00 98.38 88 VAL A N 1
ATOM 694 C CA . VAL A 1 88 ? 12.230 -8.480 -12.324 1.00 98.38 88 VAL A CA 1
ATOM 695 C C . VAL A 1 88 ? 11.929 -9.957 -12.505 1.00 98.38 88 VAL A C 1
ATOM 697 O O . VAL A 1 88 ? 12.758 -10.707 -13.021 1.00 98.38 88 VAL A O 1
ATOM 700 N N . PHE A 1 89 ? 10.739 -10.374 -12.092 1.00 96.88 89 PHE A N 1
ATOM 701 C CA . PHE A 1 89 ? 10.268 -11.742 -12.222 1.00 96.88 89 PHE A CA 1
ATOM 702 C C . PHE A 1 89 ? 8.767 -11.775 -12.513 1.00 96.88 89 PHE A C 1
ATOM 704 O O . PHE A 1 89 ? 8.003 -10.940 -12.027 1.00 96.88 89 PHE A O 1
ATOM 711 N N . TYR A 1 90 ? 8.323 -12.780 -13.263 1.00 96.31 90 TYR A N 1
ATOM 712 C CA . TYR A 1 90 ? 6.910 -13.125 -13.357 1.00 96.31 90 TYR A CA 1
ATOM 713 C C . TYR A 1 90 ? 6.652 -14.525 -12.773 1.00 96.31 90 TYR A C 1
ATOM 715 O O . TYR A 1 90 ? 7.001 -15.529 -13.403 1.00 96.31 90 TYR A O 1
ATOM 723 N N . PRO A 1 91 ? 6.028 -14.626 -11.578 1.00 92.06 91 PRO A N 1
ATOM 724 C CA . PRO A 1 91 ? 5.771 -15.917 -10.938 1.00 92.06 91 PRO A CA 1
ATOM 725 C C . PRO A 1 91 ? 4.613 -16.693 -11.585 1.00 92.06 91 PRO A C 1
ATOM 727 O O . PRO A 1 91 ? 4.493 -17.902 -11.384 1.00 92.06 91 PRO A O 1
ATOM 730 N N . GLY A 1 92 ? 3.741 -16.033 -12.354 1.00 91.25 92 GLY A N 1
ATOM 731 C CA . GLY A 1 92 ? 2.511 -16.647 -12.851 1.00 91.25 92 GLY A CA 1
ATOM 732 C C . GLY A 1 92 ? 1.610 -17.143 -11.714 1.00 91.25 92 GLY A C 1
ATOM 733 O O . GLY A 1 92 ? 1.562 -16.559 -10.632 1.00 91.25 92 GLY A O 1
ATOM 734 N N . ALA A 1 93 ? 0.898 -18.248 -11.942 1.00 84.88 93 ALA A N 1
ATOM 735 C CA . ALA A 1 93 ? 0.134 -18.945 -10.901 1.00 84.88 93 ALA A CA 1
ATOM 736 C C . ALA A 1 93 ? 0.956 -20.022 -10.167 1.00 84.88 93 ALA A C 1
ATOM 738 O O . ALA A 1 93 ? 0.361 -20.900 -9.542 1.00 84.88 93 ALA A O 1
ATOM 739 N N . LYS A 1 94 ? 2.297 -19.995 -10.250 1.00 83.12 94 LYS A N 1
ATOM 740 C CA . LYS A 1 94 ? 3.145 -20.988 -9.576 1.00 83.12 94 LYS A CA 1
ATOM 741 C C . LYS A 1 94 ? 2.892 -20.937 -8.066 1.00 83.12 94 LYS A C 1
ATOM 743 O O . LYS A 1 94 ? 2.963 -19.877 -7.446 1.00 83.12 94 LYS A O 1
ATOM 748 N N . LYS A 1 95 ? 2.574 -22.097 -7.497 1.00 82.31 95 LYS A N 1
ATOM 749 C CA . LYS A 1 95 ? 2.351 -22.329 -6.068 1.00 82.31 95 LYS A CA 1
ATOM 750 C C . LYS A 1 95 ? 3.062 -23.622 -5.702 1.00 82.31 95 LYS A C 1
ATOM 752 O O . LYS A 1 95 ? 2.996 -24.585 -6.461 1.00 82.31 95 LYS A O 1
ATOM 757 N N . PHE A 1 96 ? 3.699 -23.639 -4.546 1.00 81.81 96 PHE A N 1
ATOM 758 C CA . PHE A 1 96 ? 4.318 -24.822 -3.971 1.00 81.81 96 PHE A CA 1
ATOM 759 C C . PHE A 1 96 ? 3.633 -25.099 -2.641 1.00 81.81 96 PHE A C 1
ATOM 761 O O . PHE A 1 96 ? 3.502 -24.197 -1.819 1.00 81.81 96 PHE A O 1
ATOM 768 N N . ALA A 1 97 ? 3.153 -26.320 -2.443 1.00 83.56 97 ALA A N 1
ATOM 769 C CA . ALA A 1 97 ? 2.592 -26.738 -1.167 1.00 83.56 97 ALA A CA 1
ATOM 770 C C . ALA A 1 97 ? 3.660 -27.495 -0.376 1.00 83.56 97 ALA A C 1
ATOM 772 O O . ALA A 1 97 ? 4.359 -28.345 -0.927 1.00 83.56 97 ALA A O 1
ATOM 773 N N . THR A 1 98 ? 3.772 -27.178 0.905 1.00 82.56 98 THR A N 1
ATOM 774 C CA . THR A 1 98 ? 4.538 -27.928 1.902 1.00 82.56 98 THR A CA 1
ATOM 775 C C . THR A 1 98 ? 3.600 -28.294 3.051 1.00 82.56 98 THR A C 1
ATOM 777 O O . THR A 1 98 ? 2.492 -27.762 3.142 1.00 82.56 98 THR A O 1
ATOM 780 N N . GLU A 1 99 ? 4.034 -29.165 3.963 1.00 85.50 99 GLU A N 1
ATOM 781 C CA . GLU A 1 99 ? 3.274 -29.463 5.191 1.00 85.50 99 GLU A CA 1
ATOM 782 C C . GLU A 1 99 ? 3.015 -28.208 6.045 1.00 85.50 99 GLU A C 1
ATOM 784 O O . GLU A 1 99 ? 2.029 -28.138 6.772 1.00 85.50 99 GLU A O 1
ATOM 789 N N . MET A 1 100 ? 3.873 -27.191 5.917 1.00 79.94 100 MET A N 1
ATOM 790 C CA . MET A 1 100 ? 3.797 -25.927 6.654 1.00 79.94 100 MET A CA 1
ATOM 791 C C . MET A 1 100 ? 2.889 -24.885 5.979 1.00 79.94 100 MET A C 1
ATOM 793 O O . MET A 1 100 ? 2.565 -23.871 6.596 1.00 79.94 100 MET A O 1
ATOM 797 N N . GLY A 1 101 ? 2.490 -25.091 4.718 1.00 81.00 101 GLY A N 1
ATOM 798 C CA . GLY A 1 101 ? 1.581 -24.188 4.012 1.00 81.00 101 GLY A CA 1
ATOM 799 C C . GLY A 1 101 ? 1.820 -24.073 2.507 1.00 81.00 101 GLY A C 1
ATOM 800 O O . GLY A 1 101 ? 2.612 -24.793 1.903 1.00 81.00 101 GLY A O 1
ATOM 801 N N . VAL A 1 102 ? 1.106 -23.135 1.882 1.00 80.19 102 VAL A N 1
ATOM 802 C CA . VAL A 1 102 ? 1.228 -22.832 0.449 1.00 80.19 102 VAL A CA 1
ATOM 803 C C . VAL A 1 102 ? 2.124 -21.615 0.261 1.00 80.19 102 VAL A C 1
ATOM 805 O O . VAL A 1 102 ? 1.803 -20.523 0.719 1.00 80.19 102 VAL A O 1
ATOM 808 N N . ILE A 1 103 ? 3.223 -21.801 -0.462 1.00 81.31 103 ILE A N 1
ATOM 809 C CA . ILE A 1 103 ? 4.180 -20.760 -0.821 1.00 81.31 103 ILE A CA 1
ATOM 810 C C . ILE A 1 103 ? 3.916 -20.343 -2.264 1.00 81.31 103 ILE A C 1
ATOM 812 O O . ILE A 1 103 ? 3.897 -21.162 -3.186 1.00 81.31 103 ILE A O 1
ATOM 816 N N . ALA A 1 104 ? 3.727 -19.049 -2.472 1.00 81.50 104 ALA A N 1
ATOM 817 C CA . ALA A 1 104 ? 3.610 -18.454 -3.789 1.00 81.50 104 ALA A CA 1
ATOM 818 C C . ALA A 1 104 ? 4.334 -17.115 -3.760 1.00 81.50 104 ALA A C 1
ATOM 820 O O . ALA A 1 104 ? 4.002 -16.257 -2.950 1.00 81.50 104 ALA A O 1
ATOM 821 N N . GLY A 1 105 ? 5.329 -16.947 -4.623 1.00 82.06 105 GLY A N 1
ATOM 822 C CA . GLY A 1 105 ? 6.150 -15.750 -4.598 1.00 82.06 105 GLY A CA 1
ATOM 823 C C . GLY A 1 105 ? 7.316 -15.818 -5.570 1.00 82.06 105 GLY A C 1
ATOM 824 O O . GLY A 1 105 ? 7.366 -16.671 -6.459 1.00 82.06 105 GLY A O 1
ATOM 825 N N . MET A 1 106 ? 8.251 -14.894 -5.391 1.00 88.81 106 MET A N 1
ATOM 826 C CA . MET A 1 106 ? 9.511 -14.841 -6.118 1.00 88.81 106 MET A CA 1
ATOM 827 C C . MET A 1 106 ? 10.567 -15.589 -5.298 1.00 88.81 106 MET A C 1
ATOM 829 O O . MET A 1 106 ? 10.934 -15.121 -4.223 1.00 88.81 106 MET A O 1
ATOM 833 N N . PRO A 1 107 ? 11.068 -16.752 -5.747 1.00 85.19 107 PRO A N 1
ATOM 834 C CA . PRO A 1 107 ? 12.067 -17.465 -4.966 1.00 85.19 107 PRO A CA 1
ATOM 835 C C . PRO A 1 107 ? 13.328 -16.615 -4.771 1.00 85.19 107 PRO A C 1
ATOM 837 O O . PRO A 1 107 ? 13.678 -15.768 -5.604 1.00 85.19 107 PRO A O 1
ATOM 840 N N . ILE A 1 108 ? 14.032 -16.856 -3.666 1.00 80.12 108 ILE A N 1
ATOM 841 C CA . ILE A 1 108 ? 15.280 -16.158 -3.350 1.00 80.12 108 ILE A CA 1
ATOM 842 C C . ILE A 1 108 ? 16.249 -16.317 -4.537 1.00 80.12 108 ILE A C 1
ATOM 844 O O . ILE A 1 108 ? 16.376 -17.399 -5.105 1.00 80.12 108 ILE A O 1
ATOM 848 N N . HIS A 1 109 ? 16.887 -15.219 -4.953 1.00 78.06 109 HIS A N 1
ATOM 849 C CA . HIS A 1 109 ? 17.801 -15.163 -6.108 1.00 78.06 109 HIS A CA 1
ATOM 850 C C . HIS A 1 109 ? 17.218 -15.589 -7.473 1.00 78.06 109 HIS A C 1
ATOM 852 O O . HIS A 1 109 ? 17.974 -15.785 -8.421 1.00 78.06 109 HIS A O 1
ATOM 858 N N . SER A 1 110 ? 15.892 -15.698 -7.611 1.00 85.00 110 SER A N 1
ATOM 859 C CA . SER A 1 110 ? 15.249 -15.859 -8.920 1.00 85.00 110 SER A CA 1
ATOM 860 C C . SER A 1 110 ? 14.992 -14.507 -9.575 1.00 85.00 110 SER A C 1
ATOM 862 O O . SER A 1 110 ? 14.567 -13.569 -8.906 1.00 85.00 110 SER A O 1
ATOM 864 N N . GLN A 1 111 ? 15.224 -14.417 -10.882 1.00 94.12 111 GLN A N 1
ATOM 865 C CA . GLN A 1 111 ? 14.821 -13.293 -11.723 1.00 94.12 111 GLN A CA 1
ATOM 866 C C . GLN A 1 111 ? 14.723 -13.748 -13.182 1.00 94.12 111 GLN A C 1
ATOM 868 O O . GLN A 1 111 ? 15.425 -14.673 -13.584 1.00 94.12 111 GLN A O 1
ATOM 873 N N . ASP A 1 112 ? 13.894 -13.075 -13.975 1.00 96.94 112 ASP A N 1
ATOM 874 C CA . ASP A 1 112 ? 13.981 -13.126 -15.437 1.00 96.94 112 ASP A CA 1
ATOM 875 C C . ASP A 1 112 ? 15.177 -12.291 -15.928 1.00 96.94 112 ASP A C 1
ATOM 877 O O . ASP A 1 112 ? 15.890 -12.674 -16.855 1.00 96.94 112 ASP A O 1
ATOM 881 N N . PHE A 1 113 ? 15.407 -11.140 -15.291 1.00 97.75 113 PHE A N 1
ATOM 882 C CA . PHE A 1 113 ? 16.548 -10.251 -15.517 1.00 97.75 113 PHE A CA 1
ATOM 883 C C . PHE A 1 113 ? 16.642 -9.204 -14.402 1.00 97.75 113 PHE A C 1
ATOM 885 O O . PHE A 1 113 ? 15.722 -9.032 -13.598 1.00 97.75 113 PHE A O 1
ATOM 892 N N . THR A 1 114 ? 17.752 -8.471 -14.385 1.00 97.75 114 THR A N 1
ATOM 893 C CA . THR A 1 114 ? 17.964 -7.319 -13.506 1.00 97.75 114 THR A CA 1
ATOM 894 C C . THR A 1 114 ? 18.130 -6.055 -14.338 1.00 97.75 114 THR A C 1
ATOM 896 O O . THR A 1 114 ? 18.923 -6.036 -15.280 1.00 97.75 114 THR A O 1
ATOM 899 N N . ILE A 1 115 ? 17.409 -4.991 -13.983 1.00 98.19 115 ILE A N 1
ATOM 900 C CA . ILE A 1 115 ? 17.607 -3.647 -14.529 1.00 98.19 115 ILE A CA 1
ATOM 901 C C . ILE A 1 115 ? 18.513 -2.877 -13.570 1.00 98.19 115 ILE A C 1
ATOM 903 O O . ILE A 1 115 ? 18.114 -2.542 -12.457 1.00 98.19 115 ILE A O 1
ATOM 907 N N . GLY A 1 116 ? 19.735 -2.597 -14.001 1.00 96.69 116 GLY A N 1
ATOM 908 C CA . GLY A 1 116 ? 20.727 -1.859 -13.230 1.00 96.69 116 GLY A CA 1
ATOM 909 C C . GLY A 1 116 ? 21.477 -0.871 -14.109 1.00 96.69 116 GLY A C 1
ATOM 910 O O . GLY A 1 116 ? 20.928 -0.315 -15.058 1.00 96.69 116 GLY A O 1
ATOM 911 N N . ALA A 1 117 ? 22.750 -0.658 -13.800 1.00 94.12 117 ALA A N 1
ATOM 912 C CA . ALA A 1 117 ? 23.654 0.149 -14.606 1.00 94.12 117 ALA A CA 1
ATOM 913 C C . ALA A 1 117 ? 25.088 -0.364 -14.466 1.00 94.12 117 ALA A C 1
ATOM 915 O O . ALA A 1 117 ? 25.451 -0.965 -13.452 1.00 94.12 117 ALA A O 1
ATOM 916 N N . ASN A 1 118 ? 25.927 -0.085 -15.464 1.00 86.50 118 ASN A N 1
ATOM 917 C CA . ASN A 1 118 ? 27.354 -0.366 -15.368 1.00 86.50 118 ASN A CA 1
ATOM 918 C C . ASN A 1 118 ? 28.040 0.709 -14.511 1.00 86.50 118 ASN A C 1
ATOM 920 O O . ASN A 1 118 ? 28.351 1.804 -14.988 1.00 86.50 118 ASN A O 1
ATOM 924 N N . LEU A 1 119 ? 28.239 0.408 -13.230 1.00 83.06 119 LEU A N 1
ATOM 925 C CA . LEU A 1 119 ? 28.817 1.327 -12.257 1.00 83.06 119 LEU A CA 1
ATOM 926 C C . LEU A 1 119 ? 30.163 0.822 -11.739 1.00 83.06 119 LEU A C 1
ATOM 928 O O . LEU A 1 119 ? 30.362 -0.375 -11.554 1.00 83.06 119 LEU A O 1
ATOM 932 N N . LYS A 1 120 ? 31.068 1.763 -11.431 1.00 82.38 120 LYS A N 1
ATOM 933 C CA . LYS A 1 120 ? 32.330 1.467 -10.726 1.00 82.38 120 LYS A CA 1
ATOM 934 C C . LYS A 1 120 ? 32.087 0.913 -9.315 1.00 82.38 120 LYS A C 1
ATOM 936 O O . LYS A 1 120 ? 32.874 0.103 -8.843 1.00 82.38 120 LYS A O 1
ATOM 941 N N . SER A 1 121 ? 30.998 1.343 -8.676 1.00 83.75 121 SER A N 1
ATOM 942 C CA . SER A 1 121 ? 30.564 0.903 -7.348 1.00 83.75 121 SER A CA 1
ATOM 943 C C . SER A 1 121 ? 29.087 0.504 -7.397 1.00 83.75 121 SER A C 1
ATOM 945 O O . SER A 1 121 ? 28.323 1.175 -8.093 1.00 83.75 121 SER A O 1
ATOM 947 N N . PRO A 1 122 ? 28.666 -0.550 -6.677 1.00 87.75 122 PRO A N 1
ATOM 948 C CA . PRO A 1 122 ? 27.268 -0.974 -6.657 1.00 87.75 122 PRO A CA 1
ATOM 949 C C . PRO A 1 122 ? 26.362 0.083 -6.014 1.00 87.75 122 PRO A C 1
ATOM 951 O O . PRO A 1 122 ? 26.833 0.957 -5.281 1.00 87.75 122 PRO A O 1
ATOM 954 N N . PHE A 1 123 ? 25.053 -0.027 -6.252 1.00 95.12 123 PHE A N 1
ATOM 955 C CA . PHE A 1 123 ? 24.078 0.784 -5.527 1.00 95.12 123 PHE A CA 1
ATOM 956 C C . PHE A 1 123 ? 24.148 0.470 -4.029 1.00 95.12 123 PHE A C 1
ATOM 958 O O . PHE A 1 123 ? 24.388 -0.672 -3.633 1.00 95.12 123 PHE A O 1
ATOM 965 N N . THR A 1 124 ? 23.958 1.489 -3.196 1.00 96.00 124 THR A N 1
ATOM 966 C CA . THR A 1 124 ? 24.045 1.370 -1.734 1.00 96.00 124 THR A CA 1
ATOM 967 C C . THR A 1 124 ? 22.687 1.185 -1.076 1.00 96.00 124 THR A C 1
ATOM 969 O O . THR A 1 124 ? 22.612 0.553 -0.023 1.00 96.00 124 THR A O 1
ATOM 972 N N . GLU A 1 125 ? 21.643 1.741 -1.690 1.00 97.38 125 GLU A N 1
ATOM 973 C CA . GLU A 1 125 ? 20.265 1.671 -1.221 1.00 97.38 125 GLU A CA 1
ATOM 974 C C . GLU A 1 125 ? 19.257 1.913 -2.359 1.00 97.38 125 GLU A C 1
ATOM 976 O O . GLU A 1 125 ? 19.616 2.474 -3.401 1.00 97.38 125 GLU A O 1
ATOM 981 N N . ALA A 1 126 ? 18.012 1.488 -2.142 1.00 98.25 126 ALA A N 1
ATOM 982 C CA . ALA A 1 126 ? 16.824 1.910 -2.873 1.00 98.25 126 ALA A CA 1
ATOM 983 C C . ALA A 1 126 ? 15.984 2.821 -1.973 1.00 98.25 126 ALA A C 1
ATOM 985 O O . ALA A 1 126 ? 15.872 2.579 -0.775 1.00 98.25 126 ALA A O 1
ATOM 986 N N . LEU A 1 127 ? 15.414 3.875 -2.547 1.00 98.44 127 LEU A N 1
ATOM 987 C CA . LEU A 1 127 ? 14.656 4.885 -1.812 1.00 98.44 127 LEU A CA 1
ATOM 988 C C . LEU A 1 127 ? 13.257 5.034 -2.404 1.00 98.44 127 LEU A C 1
ATOM 990 O O . LEU A 1 127 ? 13.109 5.097 -3.625 1.00 98.44 127 LEU A O 1
ATOM 994 N N . ALA A 1 128 ? 12.235 5.165 -1.562 1.00 98.44 128 ALA A N 1
ATOM 995 C CA . ALA A 1 128 ? 10.920 5.613 -2.008 1.00 98.44 128 ALA A CA 1
ATOM 996 C C . ALA A 1 128 ? 11.013 7.076 -2.478 1.00 98.44 128 ALA A C 1
ATOM 998 O O . ALA A 1 128 ? 11.487 7.951 -1.748 1.00 98.44 128 ALA A O 1
ATOM 999 N N . HIS A 1 129 ? 10.612 7.342 -3.717 1.00 97.88 129 HIS A N 1
ATOM 1000 C CA . HIS A 1 129 ? 10.681 8.671 -4.318 1.00 97.88 129 HIS A CA 1
ATOM 1001 C C . HIS A 1 129 ? 9.320 9.360 -4.344 1.00 97.88 129 HIS A C 1
ATOM 1003 O O . HIS A 1 129 ? 9.227 10.534 -3.993 1.00 97.88 129 HIS A O 1
ATOM 1009 N N . ASP A 1 130 ? 8.288 8.626 -4.748 1.00 97.94 130 ASP A N 1
ATOM 1010 C CA . ASP A 1 130 ? 6.916 9.115 -4.855 1.00 97.94 130 ASP A CA 1
ATOM 1011 C C . ASP A 1 130 ? 5.932 7.941 -4.772 1.00 97.94 130 ASP A C 1
ATOM 1013 O O . ASP A 1 130 ? 6.335 6.790 -4.966 1.00 97.94 130 ASP A O 1
ATOM 1017 N N . TYR A 1 131 ? 4.658 8.207 -4.501 1.00 98.38 131 TYR A N 1
ATOM 1018 C CA . TYR A 1 131 ? 3.613 7.186 -4.481 1.00 98.38 131 TYR A CA 1
ATOM 1019 C C . TYR A 1 131 ? 2.225 7.773 -4.741 1.00 98.38 131 TYR A C 1
ATOM 1021 O O . TYR A 1 131 ? 1.981 8.970 -4.647 1.00 98.38 131 TYR A O 1
ATOM 1029 N N . SER A 1 132 ? 1.297 6.886 -5.069 1.00 98.44 132 SER A N 1
ATOM 1030 C CA . SER A 1 132 ? -0.135 7.154 -5.151 1.00 98.44 132 SER A CA 1
ATOM 1031 C C . SER A 1 132 ? -0.886 5.893 -4.715 1.00 98.44 132 SER A C 1
ATOM 1033 O O . SER A 1 132 ? -0.263 4.950 -4.233 1.00 98.44 132 SER A O 1
ATOM 1035 N N . ASP A 1 133 ? -2.204 5.840 -4.882 1.00 98.69 133 ASP A N 1
ATOM 1036 C CA . ASP A 1 133 ? -3.050 4.837 -4.220 1.00 98.69 133 ASP A CA 1
ATOM 1037 C C . ASP A 1 133 ? -2.688 3.369 -4.465 1.00 98.69 133 ASP A C 1
ATOM 1039 O O . ASP A 1 133 ? -3.016 2.522 -3.641 1.00 98.69 133 ASP A O 1
ATOM 1043 N N . TRP A 1 134 ? -2.079 3.035 -5.605 1.00 98.75 134 TRP A N 1
ATOM 1044 C CA . TRP A 1 134 ? -1.577 1.677 -5.851 1.00 98.75 134 TRP A CA 1
ATOM 1045 C C . TRP A 1 134 ? -0.310 1.627 -6.716 1.00 98.75 134 TRP A C 1
ATOM 1047 O O . TRP A 1 134 ? 0.030 0.570 -7.259 1.00 98.75 134 TRP A O 1
ATOM 1057 N N . PHE A 1 135 ? 0.385 2.759 -6.863 1.00 98.81 135 PHE A N 1
ATOM 1058 C CA . PHE A 1 135 ? 1.650 2.894 -7.593 1.00 98.81 135 PHE A CA 1
ATOM 1059 C C . PHE A 1 135 ? 2.718 3.523 -6.702 1.00 98.81 135 PHE A C 1
ATOM 1061 O O . PHE A 1 135 ? 2.429 4.431 -5.929 1.00 98.81 135 PHE A O 1
ATOM 1068 N N . VAL A 1 136 ? 3.965 3.097 -6.886 1.00 98.81 136 VAL A N 1
ATOM 1069 C CA . VAL A 1 136 ? 5.143 3.662 -6.224 1.00 98.81 136 VAL A CA 1
ATOM 1070 C C . VAL A 1 136 ? 6.222 3.960 -7.261 1.00 98.81 136 VAL A C 1
ATOM 1072 O O . VAL A 1 136 ? 6.394 3.226 -8.238 1.00 98.81 136 VAL A O 1
ATOM 1075 N N . THR A 1 137 ? 6.965 5.038 -7.029 1.00 98.81 137 THR A N 1
ATOM 1076 C CA . THR A 1 137 ? 8.218 5.339 -7.713 1.00 98.81 137 THR A CA 1
ATOM 1077 C C . THR A 1 137 ? 9.373 5.116 -6.748 1.00 98.81 137 THR A C 1
ATOM 1079 O O . THR A 1 137 ? 9.437 5.734 -5.687 1.00 98.81 137 THR A O 1
ATOM 1082 N N . SER A 1 138 ? 10.311 4.247 -7.112 1.00 98.56 138 SER A N 1
ATOM 1083 C CA . SER A 1 138 ? 11.503 3.940 -6.312 1.00 98.56 138 SER A CA 1
ATOM 1084 C C . SER A 1 138 ? 12.767 4.361 -7.043 1.00 98.56 138 SER A C 1
ATOM 1086 O O . SER A 1 138 ? 12.859 4.213 -8.259 1.00 98.56 138 SER A O 1
ATOM 1088 N N . GLN A 1 139 ? 13.755 4.860 -6.312 1.00 98.38 139 GLN A N 1
ATOM 1089 C CA . GLN A 1 139 ? 14.996 5.388 -6.859 1.00 98.38 139 GLN A CA 1
ATOM 1090 C C . GLN A 1 139 ? 16.201 4.548 -6.429 1.00 98.38 139 GLN A C 1
ATOM 1092 O O . GLN A 1 139 ? 16.386 4.277 -5.246 1.00 98.38 139 GLN A O 1
ATOM 1097 N N . LEU A 1 140 ? 17.059 4.214 -7.391 1.00 98.25 140 LEU A N 1
ATOM 1098 C CA . LEU A 1 140 ? 18.442 3.797 -7.168 1.00 98.25 140 LEU A CA 1
ATOM 1099 C C . LEU A 1 140 ? 19.387 4.922 -7.598 1.00 98.25 140 LEU A C 1
ATOM 1101 O O . LEU A 1 140 ? 19.178 5.547 -8.637 1.00 98.25 140 LEU A O 1
ATOM 1105 N N . GLY A 1 141 ? 20.459 5.148 -6.839 1.00 92.50 141 GLY A N 1
ATOM 1106 C CA . GLY A 1 141 ? 21.394 6.253 -7.080 1.00 92.50 141 GLY A CA 1
ATOM 1107 C C . GLY A 1 141 ? 21.036 7.524 -6.302 1.00 92.50 141 GLY A C 1
ATOM 1108 O O . GLY A 1 141 ? 20.097 7.546 -5.507 1.00 92.50 141 GLY A O 1
ATOM 1109 N N . VAL A 1 142 ? 21.826 8.582 -6.490 1.00 85.38 142 VAL A N 1
ATOM 1110 C CA . VAL A 1 142 ? 21.805 9.783 -5.640 1.00 85.38 142 VAL A CA 1
ATOM 1111 C C . VAL A 1 142 ? 21.746 11.061 -6.470 1.00 85.38 142 VAL A C 1
ATOM 1113 O O . VAL A 1 142 ? 22.374 11.157 -7.525 1.00 85.38 142 VAL A O 1
ATOM 1116 N N . LYS A 1 143 ? 21.055 12.079 -5.942 1.00 81.19 143 LYS A N 1
ATOM 1117 C CA . LYS A 1 143 ? 20.940 13.419 -6.545 1.00 81.19 143 LYS A CA 1
ATOM 1118 C C . LYS A 1 143 ? 20.480 13.349 -8.007 1.00 81.19 143 LYS A C 1
ATOM 1120 O O . LYS A 1 143 ? 19.417 12.803 -8.265 1.00 81.19 143 LYS A O 1
ATOM 1125 N N . GLU A 1 144 ? 21.269 13.884 -8.937 1.00 85.94 144 GLU A N 1
ATOM 1126 C CA . GLU A 1 144 ? 20.986 13.915 -10.375 1.00 85.94 144 GLU A CA 1
ATOM 1127 C C . GLU A 1 144 ? 21.462 12.657 -11.115 1.00 85.94 144 GLU A C 1
ATOM 1129 O O . GLU A 1 144 ? 21.281 12.571 -12.319 1.00 85.94 144 GLU A O 1
ATOM 1134 N N . LYS A 1 145 ? 22.050 11.666 -10.432 1.00 93.94 145 LYS A N 1
ATOM 1135 C CA . LYS A 1 145 ? 22.491 10.412 -11.051 1.00 93.94 145 LYS A CA 1
ATOM 1136 C C . LYS A 1 145 ? 21.669 9.236 -10.544 1.00 93.94 145 LYS A C 1
ATOM 1138 O O . LYS A 1 145 ? 21.977 8.676 -9.486 1.00 93.94 145 LYS A O 1
ATOM 1143 N N . TYR A 1 146 ? 20.637 8.849 -11.289 1.00 96.50 146 TYR A N 1
ATOM 1144 C CA . TYR A 1 146 ? 19.646 7.902 -10.783 1.00 96.50 146 TYR A CA 1
ATOM 1145 C C . TYR A 1 146 ? 18.955 7.048 -11.846 1.00 96.50 146 TYR A C 1
ATOM 1147 O O . TYR A 1 146 ? 18.877 7.404 -13.019 1.00 96.50 146 TYR A O 1
ATOM 1155 N N . LEU A 1 147 ? 18.390 5.939 -11.368 1.00 98.31 147 LEU A N 1
ATOM 1156 C CA . LEU A 1 147 ? 17.359 5.139 -12.021 1.00 98.31 147 LEU A CA 1
ATOM 1157 C C . LEU A 1 147 ? 16.082 5.236 -11.174 1.00 98.31 147 LEU A C 1
ATOM 1159 O O . LEU A 1 147 ? 16.111 4.862 -10.001 1.00 98.31 147 LEU A O 1
ATOM 1163 N N . ARG A 1 148 ? 14.979 5.725 -11.740 1.00 98.31 148 ARG A N 1
ATOM 1164 C CA . ARG A 1 148 ? 13.663 5.813 -11.089 1.00 98.31 148 ARG A CA 1
ATOM 1165 C C . ARG A 1 148 ? 12.676 4.871 -11.747 1.00 98.31 148 ARG A C 1
ATOM 1167 O O . ARG A 1 148 ? 12.410 4.989 -12.936 1.00 98.31 148 ARG A O 1
ATOM 1174 N N . PHE A 1 149 ? 12.128 3.958 -10.961 1.00 98.81 149 PHE A N 1
ATOM 1175 C CA . PHE A 1 149 ? 11.222 2.911 -11.407 1.00 98.81 149 PHE A CA 1
ATOM 1176 C C . PHE A 1 149 ? 9.820 3.196 -10.890 1.00 98.81 149 PHE A C 1
ATOM 1178 O O . PHE A 1 149 ? 9.624 3.172 -9.678 1.00 98.81 149 PHE A O 1
ATOM 1185 N N . THR A 1 150 ? 8.859 3.398 -11.785 1.00 98.88 150 THR A N 1
ATOM 1186 C CA . THR A 1 150 ? 7.439 3.557 -11.452 1.00 98.88 150 THR A CA 1
ATOM 1187 C C . THR A 1 150 ? 6.669 2.303 -11.849 1.00 98.88 150 THR A C 1
ATOM 1189 O O . THR A 1 150 ? 6.695 1.872 -13.007 1.00 98.88 150 THR A O 1
ATOM 1192 N N . TYR A 1 151 ? 6.001 1.694 -10.873 1.00 98.88 151 TYR A N 1
ATOM 1193 C CA . TYR A 1 151 ? 5.280 0.429 -11.006 1.00 98.88 151 TYR A CA 1
ATOM 1194 C C . TYR A 1 151 ? 4.184 0.338 -9.937 1.00 98.88 151 TYR A C 1
ATOM 1196 O O . TYR A 1 151 ? 4.182 1.086 -8.962 1.00 98.88 151 TYR A O 1
ATOM 1204 N N . GLY A 1 152 ? 3.229 -0.571 -10.114 1.00 98.69 152 GLY A N 1
ATOM 1205 C CA . GLY A 1 152 ? 2.092 -0.669 -9.207 1.00 98.69 152 GLY A CA 1
ATOM 1206 C C . GLY A 1 152 ? 1.186 -1.850 -9.499 1.00 98.69 152 GLY A C 1
ATOM 1207 O O . GLY A 1 152 ? 1.355 -2.549 -10.504 1.00 98.69 152 GLY A O 1
ATOM 1208 N N . HIS A 1 153 ? 0.212 -2.076 -8.622 1.00 98.50 153 HIS A N 1
ATOM 1209 C CA . HIS A 1 153 ? -0.751 -3.151 -8.814 1.00 98.50 153 HIS A CA 1
ATOM 1210 C C . HIS A 1 153 ? -1.501 -3.022 -10.145 1.00 98.50 153 HIS A C 1
ATOM 1212 O O . HIS A 1 153 ? -1.896 -1.942 -10.584 1.00 98.50 153 HIS A O 1
ATOM 1218 N N . GLY A 1 154 ? -1.672 -4.164 -10.808 1.00 98.25 154 GLY A N 1
ATOM 1219 C CA . GLY A 1 154 ? -2.326 -4.261 -12.103 1.00 98.25 154 GLY A CA 1
ATOM 1220 C C . GLY A 1 154 ? -1.525 -3.670 -13.259 1.00 98.25 154 GLY A C 1
ATOM 1221 O O . GLY A 1 154 ? -1.995 -3.738 -14.390 1.00 98.25 154 GLY A O 1
ATOM 1222 N N . SER A 1 155 ? -0.340 -3.100 -13.039 1.00 98.62 155 SER A N 1
ATOM 1223 C CA . SER A 1 155 ? 0.497 -2.615 -14.133 1.00 98.62 155 SER A CA 1
ATOM 1224 C C . SER A 1 155 ? 1.278 -3.772 -14.750 1.00 98.62 155 SER A C 1
ATOM 1226 O O . SER A 1 155 ? 2.116 -4.369 -14.075 1.00 98.62 155 SER A O 1
ATOM 1228 N N . PRO A 1 156 ? 1.099 -4.084 -16.045 1.00 98.56 156 PRO A N 1
ATOM 1229 C CA . PRO A 1 156 ? 2.040 -4.946 -16.743 1.00 98.56 156 PRO A CA 1
ATOM 1230 C C . PRO A 1 156 ? 3.326 -4.193 -17.126 1.00 98.56 156 PRO A C 1
ATOM 1232 O O . PRO A 1 156 ? 4.226 -4.801 -17.702 1.00 98.56 156 PRO A O 1
ATOM 1235 N N . PHE A 1 157 ? 3.401 -2.884 -16.849 1.00 98.81 157 PHE A N 1
ATOM 1236 C CA . PHE A 1 157 ? 4.524 -2.015 -17.174 1.00 98.81 157 PHE A CA 1
ATOM 1237 C C . PHE A 1 157 ? 5.393 -1.699 -15.955 1.00 98.81 157 PHE A C 1
ATOM 1239 O O . PHE A 1 157 ? 4.875 -1.483 -14.856 1.00 98.81 157 PHE A O 1
ATOM 1246 N N . ILE A 1 158 ? 6.697 -1.564 -16.200 1.00 98.88 158 ILE A N 1
ATOM 1247 C CA . ILE A 1 158 ? 7.632 -0.823 -15.348 1.00 98.88 158 ILE A CA 1
ATOM 1248 C C . ILE A 1 158 ? 8.146 0.354 -16.173 1.00 98.88 158 ILE A C 1
ATOM 1250 O O . ILE A 1 158 ? 8.770 0.156 -17.224 1.00 98.88 158 ILE A O 1
ATOM 1254 N N . TYR A 1 159 ? 7.883 1.569 -15.706 1.00 98.75 159 TYR A N 1
ATOM 1255 C CA . TYR A 1 159 ? 8.396 2.788 -16.321 1.00 98.75 159 TYR A CA 1
ATOM 1256 C C . TYR A 1 159 ? 9.719 3.159 -15.650 1.00 98.75 159 TYR A C 1
ATOM 1258 O O . TYR A 1 159 ? 9.794 3.213 -14.427 1.00 98.75 159 TYR A O 1
ATOM 1266 N N . LEU A 1 160 ? 10.768 3.373 -16.439 1.00 98.44 160 LEU A N 1
ATOM 1267 C CA . LEU A 1 160 ? 12.084 3.789 -15.973 1.00 98.44 160 LEU A CA 1
ATOM 1268 C C . LEU A 1 160 ? 12.400 5.189 -16.505 1.00 98.44 160 LEU A C 1
ATOM 1270 O O . LEU A 1 160 ? 12.430 5.395 -17.717 1.00 98.44 160 LEU A O 1
ATOM 1274 N N . GLU A 1 161 ? 12.702 6.113 -15.602 1.00 97.69 161 GLU A N 1
ATOM 1275 C CA . GLU A 1 161 ? 13.386 7.378 -15.881 1.00 97.69 161 GLU A CA 1
ATOM 1276 C C . GLU A 1 161 ? 14.842 7.254 -15.418 1.00 97.69 161 GLU A C 1
ATOM 1278 O O . GLU A 1 161 ? 15.119 6.733 -14.336 1.00 97.69 161 GLU A O 1
ATOM 1283 N N . TYR A 1 162 ? 15.789 7.712 -16.230 1.00 97.38 162 TYR A N 1
ATOM 1284 C CA . TYR A 1 162 ? 17.203 7.711 -15.867 1.00 97.38 162 TYR A CA 1
ATOM 1285 C C . TYR A 1 162 ? 17.857 9.052 -16.183 1.00 97.38 162 TYR A C 1
ATOM 1287 O O . TYR A 1 162 ? 17.515 9.694 -17.176 1.00 97.38 162 TYR A O 1
ATOM 1295 N N . GLN A 1 163 ? 18.812 9.456 -15.344 1.00 96.88 163 GLN A N 1
ATOM 1296 C CA . GLN A 1 163 ? 19.555 10.711 -15.476 1.00 96.88 163 GLN A CA 1
ATOM 1297 C C . GLN A 1 163 ? 21.037 10.496 -15.133 1.00 96.88 163 GLN A C 1
ATOM 1299 O O . GLN A 1 163 ? 21.356 9.864 -14.127 1.00 96.88 163 GLN A O 1
ATOM 1304 N N . ASP A 1 164 ? 21.928 10.998 -15.995 1.00 95.12 164 ASP A N 1
ATOM 1305 C CA . ASP A 1 164 ? 23.396 10.833 -15.952 1.00 95.12 164 ASP A CA 1
ATOM 1306 C C . ASP A 1 164 ? 23.894 9.393 -15.667 1.00 95.12 164 ASP A C 1
ATOM 1308 O O . ASP A 1 164 ? 24.922 9.132 -15.030 1.00 95.12 164 ASP A O 1
ATOM 1312 N N . ILE A 1 165 ? 23.145 8.404 -16.147 1.00 94.62 165 ILE A N 1
ATOM 1313 C CA . ILE A 1 165 ? 23.438 6.985 -15.971 1.00 94.62 165 ILE A CA 1
ATOM 1314 C C . ILE A 1 165 ? 22.811 6.189 -17.113 1.00 94.62 165 ILE A C 1
ATOM 1316 O O . ILE A 1 165 ? 21.651 6.378 -17.452 1.00 94.62 165 ILE A O 1
ATOM 1320 N N . THR A 1 166 ? 23.567 5.283 -17.731 1.00 93.88 166 THR A N 1
ATOM 1321 C CA . THR A 1 166 ? 23.022 4.416 -18.783 1.00 93.88 166 THR A CA 1
ATOM 1322 C C . THR A 1 166 ? 22.468 3.139 -18.151 1.00 93.88 166 THR A C 1
ATOM 1324 O O . THR A 1 166 ? 23.245 2.407 -17.525 1.00 93.88 166 THR A O 1
ATOM 1327 N N . PRO A 1 167 ? 21.166 2.841 -18.309 1.00 96.25 167 PRO A N 1
ATOM 1328 C CA . PRO A 1 167 ? 20.594 1.606 -17.799 1.00 96.25 167 PRO A CA 1
ATOM 1329 C C . PRO A 1 167 ? 21.123 0.389 -18.567 1.00 96.25 167 PRO A C 1
ATOM 1331 O O . PRO A 1 167 ? 21.367 0.431 -19.776 1.00 96.25 167 PRO A O 1
ATOM 1334 N N . GLU A 1 168 ? 21.271 -0.715 -17.845 1.00 96.31 168 GLU A N 1
ATOM 1335 C CA . GLU A 1 168 ? 21.656 -2.024 -18.361 1.00 96.31 168 GLU A CA 1
ATOM 1336 C C . GLU A 1 168 ? 20.621 -3.058 -17.917 1.00 96.31 168 GLU A C 1
ATOM 1338 O O . GLU A 1 168 ? 20.359 -3.206 -16.723 1.00 96.31 168 GLU A O 1
ATOM 1343 N N . ILE A 1 169 ? 20.054 -3.795 -18.872 1.00 98.00 169 ILE A N 1
ATOM 1344 C CA . ILE A 1 169 ? 19.225 -4.967 -18.585 1.00 98.00 169 ILE A CA 1
ATOM 1345 C C . ILE A 1 169 ? 20.119 -6.194 -18.708 1.00 98.00 169 ILE A C 1
ATOM 1347 O O . ILE A 1 169 ? 20.576 -6.521 -19.805 1.00 98.00 169 ILE A O 1
ATOM 1351 N N . LYS A 1 170 ? 20.370 -6.862 -17.586 1.00 97.19 170 LYS A N 1
ATOM 1352 C CA . LYS A 1 170 ? 21.246 -8.028 -17.493 1.00 97.19 170 LYS A CA 1
ATOM 1353 C C . LYS A 1 170 ? 20.431 -9.299 -17.291 1.00 97.19 170 LYS A C 1
ATOM 1355 O O . LYS A 1 170 ? 19.643 -9.392 -16.353 1.00 97.19 170 LYS A O 1
ATOM 1360 N N . PHE A 1 171 ? 20.695 -10.297 -18.121 1.00 96.81 171 PHE A N 1
ATOM 1361 C CA . PHE A 1 171 ? 20.097 -11.623 -18.030 1.00 96.81 171 PHE A CA 1
ATOM 1362 C C . PHE A 1 171 ? 21.121 -12.633 -17.503 1.00 96.81 171 PHE A C 1
ATOM 1364 O O . PHE A 1 171 ? 22.314 -12.534 -17.805 1.00 96.81 171 PHE A O 1
ATOM 1371 N N . ASN A 1 172 ? 20.661 -13.626 -16.738 1.00 94.31 172 ASN A N 1
ATOM 1372 C CA . ASN A 1 172 ? 21.516 -14.744 -16.327 1.00 94.31 172 ASN A CA 1
ATOM 1373 C C . ASN A 1 172 ? 21.841 -15.633 -17.538 1.00 94.31 172 ASN A C 1
ATOM 1375 O O . ASN A 1 172 ? 23.000 -15.971 -17.777 1.00 94.31 172 ASN A O 1
ATOM 1379 N N . VAL A 1 173 ? 20.823 -15.916 -18.351 1.00 94.69 173 VAL A N 1
ATOM 1380 C CA . VAL A 1 173 ? 20.914 -16.653 -19.614 1.00 94.69 173 VAL A CA 1
ATOM 1381 C C . VAL A 1 173 ? 20.459 -15.745 -20.755 1.00 94.69 173 VAL A C 1
ATOM 1383 O O . VAL A 1 173 ? 19.534 -14.951 -20.591 1.00 94.69 173 VAL A O 1
ATOM 1386 N N . LYS A 1 174 ? 21.112 -15.832 -21.921 1.00 94.94 174 LYS A N 1
ATOM 1387 C CA . LYS A 1 174 ? 20.767 -15.011 -23.091 1.00 94.94 174 LYS A CA 1
ATOM 1388 C C . LYS A 1 174 ? 19.275 -15.175 -23.440 1.00 94.94 174 LYS A C 1
ATOM 1390 O O . LYS A 1 174 ? 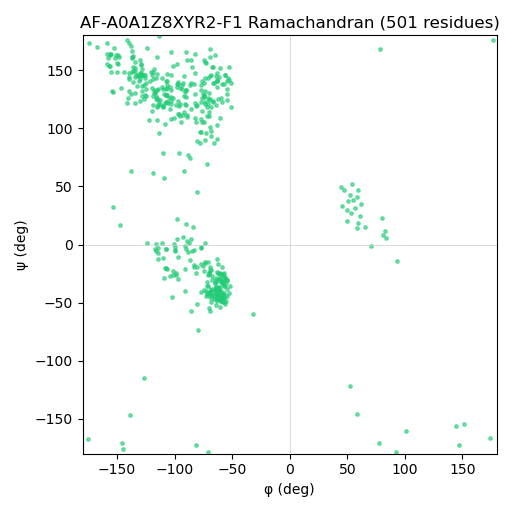18.854 -16.305 -23.690 1.00 94.94 174 LYS A O 1
ATOM 1395 N N . PRO A 1 175 ? 18.485 -14.089 -23.518 1.00 96.81 175 PRO A N 1
ATOM 1396 C CA . PRO A 1 175 ? 17.077 -14.187 -23.878 1.00 96.81 175 PRO A CA 1
ATOM 1397 C C . PRO A 1 175 ? 16.909 -14.505 -25.368 1.00 96.81 175 PRO A C 1
ATOM 1399 O O . PRO A 1 175 ? 17.758 -14.166 -26.199 1.00 96.81 175 PRO A O 1
ATOM 1402 N N . ASN A 1 176 ? 15.769 -15.094 -25.727 1.00 97.38 176 ASN A N 1
ATOM 1403 C CA . ASN A 1 176 ? 15.373 -15.259 -27.123 1.00 97.38 176 ASN A CA 1
ATOM 1404 C C . ASN A 1 176 ? 14.720 -13.966 -27.631 1.00 97.38 176 ASN A C 1
ATOM 1406 O O . ASN A 1 176 ? 13.594 -13.653 -27.236 1.00 97.38 176 ASN A O 1
ATOM 1410 N N . ILE A 1 177 ? 15.407 -13.236 -28.510 1.00 97.38 177 ILE A N 1
ATOM 1411 C CA . ILE A 1 177 ? 14.863 -12.055 -29.186 1.00 97.38 177 ILE A CA 1
ATOM 1412 C C . ILE A 1 177 ? 14.114 -12.499 -30.435 1.00 97.38 177 ILE A C 1
ATOM 1414 O O . ILE A 1 177 ? 14.705 -13.047 -31.360 1.00 97.38 177 ILE A O 1
ATOM 1418 N N . TRP A 1 178 ? 12.811 -12.245 -30.462 1.00 98.00 178 TRP A N 1
ATOM 1419 C CA . TRP A 1 178 ? 11.922 -12.676 -31.544 1.00 98.00 178 TRP A CA 1
ATOM 1420 C C . TRP A 1 178 ? 11.324 -11.509 -32.334 1.00 98.00 178 TRP A C 1
ATOM 1422 O O . TRP A 1 178 ? 10.672 -11.730 -33.350 1.00 98.00 178 TRP A O 1
ATOM 1432 N N . SER A 1 179 ? 11.536 -10.270 -31.886 1.00 97.75 179 SER A N 1
ATOM 1433 C CA . SER A 1 179 ? 11.198 -9.060 -32.634 1.00 97.75 179 SER A CA 1
ATOM 1434 C C . SER A 1 179 ? 12.209 -7.964 -32.330 1.00 97.75 179 SER A C 1
ATOM 1436 O O . SER A 1 179 ? 12.513 -7.703 -31.165 1.00 97.75 179 SER A O 1
ATOM 1438 N N . THR A 1 180 ? 12.683 -7.283 -33.370 1.00 96.38 180 THR A N 1
ATOM 1439 C CA . THR A 1 180 ? 13.688 -6.224 -33.253 1.00 96.38 180 THR A CA 1
ATOM 1440 C C . THR A 1 180 ? 13.331 -5.053 -34.154 1.00 96.38 180 THR A C 1
ATOM 1442 O O . THR A 1 180 ? 13.085 -5.220 -35.345 1.00 96.38 180 THR A O 1
ATOM 1445 N N . SER A 1 181 ? 13.328 -3.858 -33.577 1.00 95.56 181 SER A N 1
ATOM 1446 C CA . SER A 1 181 ? 13.384 -2.575 -34.271 1.00 95.56 181 SER A CA 1
ATOM 1447 C C . SER A 1 181 ? 14.352 -1.652 -33.513 1.00 95.56 181 SER A C 1
ATOM 1449 O O . SER A 1 181 ? 14.762 -2.003 -32.401 1.00 95.56 181 SER A O 1
ATOM 1451 N N . PRO A 1 182 ? 14.716 -0.475 -34.059 1.00 95.62 182 PRO A N 1
ATOM 1452 C CA . PRO A 1 182 ? 15.658 0.423 -33.393 1.00 95.62 182 PRO A CA 1
ATOM 1453 C C . PRO A 1 182 ? 15.266 0.747 -31.948 1.00 95.62 182 PRO A C 1
ATOM 1455 O O . PRO A 1 182 ? 16.110 0.702 -31.062 1.00 95.62 182 PRO A O 1
ATOM 1458 N N . ASN A 1 183 ? 13.979 0.991 -31.687 1.00 95.62 183 ASN A N 1
ATOM 1459 C CA . ASN A 1 183 ? 13.492 1.459 -30.390 1.00 95.62 183 ASN A CA 1
ATOM 1460 C C . ASN A 1 183 ? 12.543 0.474 -29.672 1.00 95.62 183 ASN A C 1
ATOM 1462 O O . ASN A 1 183 ? 12.074 0.772 -28.57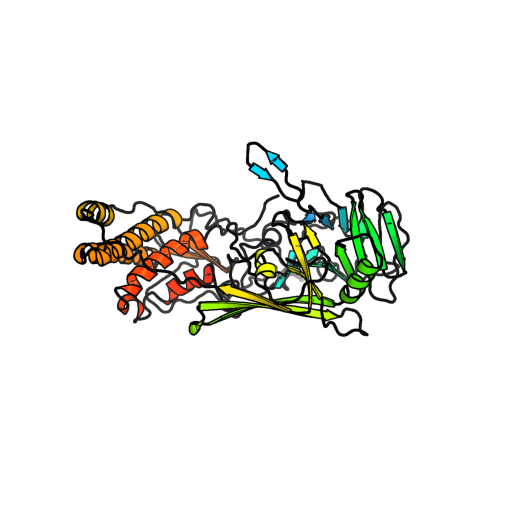2 1.00 95.62 183 ASN A O 1
ATOM 1466 N N . VAL A 1 184 ? 12.257 -0.696 -30.260 1.00 97.75 184 VAL A N 1
ATOM 1467 C CA . VAL A 1 184 ? 11.370 -1.722 -29.682 1.00 97.75 184 VAL A CA 1
ATOM 1468 C C . VAL A 1 184 ? 11.983 -3.115 -29.804 1.00 97.75 184 VAL A C 1
ATOM 1470 O O . VAL A 1 184 ? 12.354 -3.543 -30.895 1.00 97.75 184 VAL A O 1
ATOM 1473 N N . LEU A 1 185 ? 12.011 -3.863 -28.701 1.00 98.38 185 LEU A N 1
ATOM 1474 C CA . LEU A 1 185 ? 12.396 -5.277 -28.682 1.00 98.38 185 LEU A CA 1
ATOM 1475 C C . LEU A 1 185 ? 11.258 -6.135 -28.130 1.00 98.38 185 LEU A C 1
ATOM 1477 O O . LEU A 1 185 ? 10.600 -5.753 -27.165 1.00 98.38 185 LEU A O 1
ATOM 1481 N N . GLY A 1 186 ? 11.061 -7.312 -28.721 1.00 98.56 186 GLY A N 1
ATOM 1482 C CA . GLY A 1 186 ? 10.257 -8.398 -28.165 1.00 98.56 186 GLY A CA 1
ATOM 1483 C C . GLY A 1 186 ? 11.163 -9.573 -27.813 1.00 98.56 186 GLY A C 1
ATOM 1484 O O . GLY A 1 186 ? 11.908 -10.057 -28.671 1.00 98.56 186 GLY A O 1
ATOM 1485 N N . LEU A 1 187 ? 11.116 -10.026 -26.558 1.00 98.38 187 LEU A N 1
ATOM 1486 C CA . LEU A 1 187 ? 11.986 -11.086 -26.049 1.00 98.38 187 LEU A CA 1
ATOM 1487 C C . LEU A 1 187 ? 11.252 -12.122 -25.197 1.00 98.38 187 LEU A C 1
ATOM 1489 O O . LEU A 1 187 ? 10.117 -11.915 -24.778 1.00 98.38 187 LEU A O 1
ATOM 1493 N N . THR A 1 188 ? 11.877 -13.279 -25.006 1.00 98.50 188 THR A N 1
ATOM 1494 C CA . THR A 1 188 ? 11.454 -14.320 -24.059 1.00 98.50 188 THR A CA 1
ATOM 1495 C C . THR A 1 188 ? 12.626 -14.638 -23.137 1.00 98.50 188 THR A C 1
ATOM 1497 O O . THR A 1 188 ? 13.730 -14.871 -23.639 1.00 98.50 188 THR A O 1
ATOM 1500 N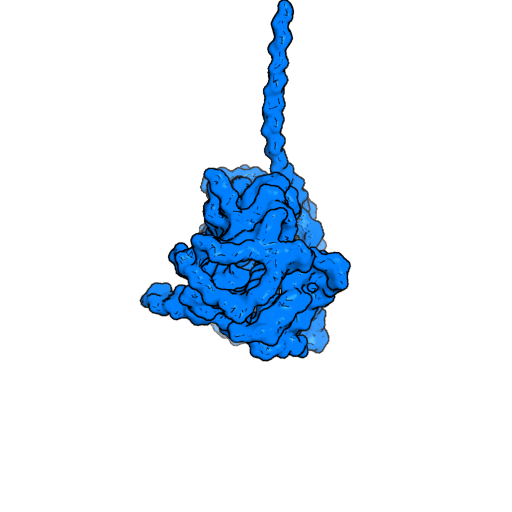 N . SER A 1 189 ? 12.404 -14.607 -21.821 1.00 97.12 189 SER A N 1
ATOM 1501 C CA . SER A 1 189 ? 13.403 -15.009 -20.826 1.00 97.12 189 SER A CA 1
ATOM 1502 C C . SER A 1 189 ? 13.647 -16.519 -20.872 1.00 97.12 189 SER A C 1
ATOM 1504 O O . SER A 1 189 ? 12.895 -17.278 -21.485 1.00 97.12 189 SER A O 1
ATOM 1506 N N . ASP A 1 190 ? 14.698 -16.968 -20.200 1.00 94.94 190 ASP A N 1
ATOM 1507 C CA . ASP A 1 190 ? 14.993 -18.387 -19.990 1.00 94.94 190 ASP A CA 1
ATOM 1508 C C . ASP A 1 190 ? 13.919 -19.114 -19.167 1.00 94.94 190 ASP A C 1
ATOM 1510 O O . ASP A 1 190 ? 13.723 -20.313 -19.338 1.00 94.94 190 ASP A O 1
ATOM 1514 N N . GLN A 1 191 ? 13.154 -18.383 -18.353 1.00 92.62 191 GLN A N 1
ATOM 1515 C CA . GLN A 1 191 ? 11.978 -18.897 -17.640 1.00 92.62 191 GLN A CA 1
ATOM 1516 C C . GLN A 1 191 ? 10.731 -19.038 -18.532 1.00 92.62 191 GLN A C 1
ATOM 1518 O O . GLN A 1 191 ? 9.677 -19.461 -18.054 1.00 92.62 191 GLN A O 1
ATOM 1523 N N . GLY A 1 192 ? 10.819 -18.659 -19.813 1.00 95.50 192 GLY A N 1
ATOM 1524 C CA . GLY A 1 192 ? 9.712 -18.718 -20.770 1.00 95.50 192 GLY A CA 1
ATOM 1525 C C . GLY A 1 192 ? 8.764 -17.515 -20.731 1.00 95.50 192 GLY A C 1
ATOM 1526 O O . GLY A 1 192 ? 7.768 -17.511 -21.450 1.00 95.50 192 GLY A O 1
ATOM 1527 N N . ASN A 1 193 ? 9.066 -16.481 -19.941 1.00 97.38 193 ASN A N 1
ATOM 1528 C CA . ASN A 1 193 ? 8.229 -15.289 -19.816 1.00 97.38 193 ASN A CA 1
ATOM 1529 C C . ASN A 1 193 ? 8.511 -14.296 -20.955 1.00 97.38 193 ASN A C 1
ATOM 1531 O O . ASN A 1 193 ? 9.666 -14.067 -21.321 1.00 97.38 193 ASN A O 1
ATOM 1535 N N . HIS A 1 194 ? 7.472 -13.684 -21.524 1.00 98.50 194 HIS A N 1
ATOM 1536 C CA . HIS A 1 194 ? 7.605 -12.779 -22.670 1.00 98.50 194 HIS A CA 1
ATOM 1537 C C . HIS A 1 194 ? 7.636 -11.318 -22.229 1.00 98.50 194 HIS A C 1
ATOM 1539 O O . HIS A 1 194 ? 6.839 -10.903 -21.393 1.00 98.50 194 HIS A O 1
ATOM 1545 N N . TYR A 1 195 ? 8.512 -10.519 -22.834 1.00 98.81 195 TYR A N 1
ATOM 1546 C CA . TYR A 1 195 ? 8.668 -9.108 -22.494 1.00 98.81 195 TYR A CA 1
ATOM 1547 C C . TYR A 1 195 ? 8.805 -8.225 -23.733 1.00 98.81 195 TYR A C 1
ATOM 1549 O O . TYR A 1 195 ? 9.351 -8.639 -24.758 1.00 98.81 195 TYR A O 1
ATOM 1557 N N . GLY A 1 196 ? 8.315 -6.993 -23.615 1.00 98.69 196 GLY A N 1
ATOM 1558 C CA . GLY A 1 196 ? 8.542 -5.904 -24.555 1.00 98.69 196 GLY A CA 1
ATOM 1559 C C . GLY A 1 196 ? 9.432 -4.837 -23.924 1.00 98.69 196 GLY A C 1
ATOM 1560 O O . GLY A 1 196 ? 9.210 -4.464 -22.772 1.00 98.69 196 GLY A O 1
ATOM 1561 N N . LEU A 1 197 ? 10.424 -4.348 -24.667 1.00 98.56 197 LEU A N 1
ATOM 1562 C CA . LEU A 1 197 ? 11.282 -3.231 -24.266 1.00 98.56 197 LEU A CA 1
ATOM 1563 C C . LEU A 1 197 ? 11.060 -2.061 -25.217 1.00 98.56 197 LEU A C 1
ATOM 1565 O O . LEU A 1 197 ? 11.198 -2.228 -26.428 1.00 98.56 197 LEU A O 1
ATOM 1569 N N . PHE A 1 198 ? 10.747 -0.887 -24.674 1.00 98.00 198 PHE A N 1
ATOM 1570 C CA . PHE A 1 198 ? 10.367 0.293 -25.448 1.00 98.00 198 PHE A CA 1
ATOM 1571 C C . PHE A 1 198 ? 11.170 1.512 -24.997 1.00 98.00 198 PHE A C 1
ATOM 1573 O O . PHE A 1 198 ? 11.118 1.893 -23.829 1.00 98.00 198 PHE A O 1
ATOM 1580 N N . ILE A 1 199 ? 11.871 2.155 -25.927 1.00 96.62 199 ILE A N 1
ATOM 1581 C CA . ILE A 1 199 ? 12.536 3.450 -25.714 1.00 96.62 199 ILE A CA 1
ATOM 1582 C C . ILE A 1 199 ? 11.932 4.505 -26.654 1.00 96.62 199 ILE A C 1
ATOM 1584 O O . ILE A 1 199 ? 11.429 4.142 -27.727 1.00 96.62 199 ILE A O 1
ATOM 1588 N N . PRO A 1 200 ? 11.924 5.798 -26.272 1.00 93.00 200 PRO A N 1
ATOM 1589 C CA . PRO A 1 200 ? 11.396 6.863 -27.118 1.00 93.00 200 PRO A CA 1
ATOM 1590 C C . PRO A 1 200 ? 12.039 6.863 -28.507 1.00 93.00 200 PRO A C 1
ATOM 1592 O O . PRO A 1 200 ? 13.241 6.613 -28.645 1.00 93.00 200 PRO A O 1
ATOM 1595 N N . ARG A 1 201 ? 11.243 7.179 -29.537 1.00 88.69 201 ARG A N 1
ATOM 1596 C CA . ARG A 1 201 ? 11.732 7.307 -30.921 1.00 88.69 201 ARG A CA 1
ATOM 1597 C C . ARG A 1 201 ? 12.927 8.265 -30.987 1.00 88.69 201 ARG A C 1
ATOM 1599 O O . ARG A 1 201 ? 12.940 9.281 -30.301 1.00 88.69 201 ARG A O 1
ATOM 1606 N N . GLY A 1 202 ? 13.906 7.935 -31.826 1.00 88.94 202 GLY A N 1
ATOM 1607 C CA . GLY A 1 202 ? 15.186 8.648 -31.915 1.00 88.94 202 GLY A CA 1
ATOM 1608 C C . GLY A 1 202 ? 16.294 8.043 -31.045 1.00 88.94 202 GLY A C 1
ATOM 1609 O O . GLY A 1 202 ? 17.459 8.343 -31.276 1.00 88.94 202 GLY A O 1
ATOM 1610 N N . ASN A 1 203 ? 15.955 7.153 -30.106 1.00 93.12 203 ASN A N 1
ATOM 1611 C CA . ASN A 1 203 ? 16.927 6.308 -29.413 1.00 93.12 203 ASN A CA 1
ATOM 1612 C C . ASN A 1 203 ? 16.992 4.921 -30.059 1.00 93.12 203 ASN A C 1
ATOM 1614 O O . ASN A 1 203 ? 16.014 4.451 -30.647 1.00 93.12 203 ASN A O 1
ATOM 1618 N N . GLU A 1 204 ? 18.135 4.256 -29.897 1.00 96.50 204 GLU A N 1
ATOM 1619 C CA . GLU A 1 204 ? 18.378 2.926 -30.449 1.00 96.50 204 GLU A CA 1
ATOM 1620 C C . GLU A 1 204 ? 18.918 1.967 -29.389 1.00 96.50 204 GLU A C 1
ATOM 1622 O O . GLU A 1 204 ? 19.673 2.358 -28.495 1.00 96.50 204 GLU A O 1
ATOM 1627 N N . TRP A 1 205 ? 18.566 0.692 -29.508 1.00 97.25 205 TRP A N 1
ATOM 1628 C CA . TRP A 1 205 ? 19.184 -0.385 -28.746 1.00 97.25 205 TRP A CA 1
ATOM 1629 C C . TRP A 1 205 ? 20.569 -0.729 -29.299 1.00 97.25 205 TRP A C 1
ATOM 1631 O O . TRP A 1 205 ? 20.767 -0.793 -30.512 1.00 97.25 205 TRP A O 1
ATOM 1641 N N . ASN A 1 206 ? 21.528 -1.004 -28.413 1.00 95.81 206 ASN A N 1
ATOM 1642 C CA . ASN A 1 206 ? 22.756 -1.687 -28.814 1.00 95.81 206 ASN A CA 1
ATOM 1643 C C . ASN A 1 206 ? 22.479 -3.175 -29.070 1.00 95.81 206 ASN A C 1
ATOM 1645 O O . ASN A 1 206 ? 21.556 -3.760 -28.499 1.00 95.81 206 ASN A O 1
ATOM 1649 N N . GLU A 1 207 ? 23.332 -3.811 -29.873 1.00 91.62 207 GLU A N 1
ATOM 1650 C CA . GLU A 1 207 ? 23.346 -5.269 -29.982 1.00 91.62 207 GLU A CA 1
ATOM 1651 C C . GLU A 1 207 ? 23.558 -5.929 -28.616 1.00 91.62 207 GLU A C 1
ATOM 1653 O O . GLU A 1 207 ? 24.314 -5.439 -27.770 1.00 91.62 207 GLU A O 1
ATOM 1658 N N . ILE A 1 208 ? 22.928 -7.087 -28.424 1.00 90.06 208 ILE A N 1
ATOM 1659 C CA . ILE A 1 208 ? 23.058 -7.847 -27.182 1.00 90.06 208 ILE A CA 1
ATOM 1660 C C . ILE A 1 208 ? 24.472 -8.401 -27.071 1.00 90.06 208 ILE A C 1
ATOM 1662 O O . ILE A 1 208 ? 24.880 -9.252 -27.863 1.00 90.06 208 ILE A O 1
ATOM 1666 N N . LYS A 1 209 ? 25.194 -7.977 -26.035 1.00 91.06 209 LYS A N 1
ATOM 1667 C CA . LYS A 1 209 ? 26.550 -8.449 -25.730 1.00 91.06 209 LYS A CA 1
ATOM 1668 C C . LYS A 1 209 ? 26.615 -8.895 -24.278 1.00 91.06 209 LYS A C 1
ATOM 1670 O O . LYS A 1 209 ? 26.077 -8.223 -23.407 1.00 91.06 209 LYS A O 1
ATOM 1675 N N . ASN A 1 210 ? 27.261 -10.030 -24.007 1.00 91.38 210 ASN A N 1
ATOM 1676 C CA . ASN A 1 210 ? 27.449 -10.565 -22.649 1.00 91.38 210 ASN A CA 1
ATOM 1677 C C . ASN A 1 210 ? 26.143 -10.676 -21.836 1.00 91.38 210 ASN A C 1
ATOM 1679 O O . ASN A 1 210 ? 26.113 -10.306 -20.664 1.00 91.38 210 ASN A O 1
ATOM 1683 N N . ASN A 1 211 ? 25.063 -11.145 -22.473 1.00 94.56 211 ASN A N 1
ATOM 1684 C CA . ASN A 1 211 ? 23.715 -11.236 -21.891 1.00 94.56 211 ASN A CA 1
ATOM 1685 C C . ASN A 1 211 ? 23.177 -9.892 -21.364 1.00 94.56 211 ASN A C 1
ATOM 1687 O O . ASN A 1 211 ? 22.421 -9.862 -20.394 1.00 94.56 211 ASN A O 1
ATOM 1691 N N . LYS A 1 212 ? 23.572 -8.777 -21.991 1.00 95.81 212 LYS A N 1
ATOM 1692 C CA . LYS A 1 212 ? 23.160 -7.423 -21.613 1.00 95.81 212 LYS A CA 1
ATOM 1693 C C . LYS A 1 212 ? 22.547 -6.675 -22.785 1.00 95.81 212 LYS A C 1
ATOM 1695 O O . LYS A 1 212 ? 23.023 -6.781 -23.916 1.00 95.81 212 LYS A O 1
ATOM 1700 N N . ILE A 1 213 ? 21.529 -5.881 -22.479 1.00 96.38 213 ILE A N 1
ATOM 1701 C CA . ILE A 1 213 ? 20.901 -4.921 -23.387 1.00 96.38 213 ILE A CA 1
ATOM 1702 C C . ILE A 1 213 ? 21.113 -3.518 -22.808 1.00 96.38 213 ILE A C 1
ATOM 1704 O O . ILE A 1 213 ? 20.859 -3.289 -21.625 1.00 96.38 213 ILE A O 1
ATOM 1708 N N . THR A 1 214 ? 21.573 -2.582 -23.638 1.00 95.94 214 THR A N 1
ATOM 1709 C CA . THR A 1 214 ? 21.791 -1.173 -23.272 1.00 95.94 214 THR A CA 1
ATOM 1710 C C . THR A 1 214 ? 21.291 -0.243 -24.373 1.00 95.94 214 THR A C 1
ATOM 1712 O O . THR A 1 214 ? 21.114 -0.655 -25.522 1.00 95.94 214 THR A O 1
ATOM 1715 N N . ILE A 1 215 ? 21.076 1.023 -24.020 1.00 95.94 215 ILE A N 1
ATOM 1716 C CA . ILE A 1 215 ? 20.645 2.070 -24.951 1.00 95.94 215 ILE A CA 1
ATOM 1717 C C . ILE A 1 215 ? 21.884 2.751 -25.548 1.00 95.94 215 ILE A C 1
ATOM 1719 O O . ILE A 1 215 ? 22.827 3.097 -24.831 1.00 95.94 215 ILE A O 1
ATOM 1723 N N . LYS A 1 216 ? 21.899 2.940 -26.867 1.00 95.38 216 LYS A N 1
ATOM 1724 C CA . LYS A 1 216 ? 23.006 3.549 -27.609 1.00 95.38 216 LYS A CA 1
ATOM 1725 C C . LYS A 1 216 ? 23.164 5.023 -27.239 1.00 95.38 216 LYS A C 1
ATOM 1727 O O . LYS A 1 216 ? 22.232 5.805 -27.393 1.00 95.38 216 LYS A O 1
ATOM 1732 N N . ASN A 1 217 ? 24.358 5.392 -26.766 1.00 91.19 217 ASN A N 1
ATOM 1733 C CA . ASN A 1 217 ? 24.783 6.771 -26.481 1.00 91.19 217 ASN A CA 1
ATOM 1734 C C . ASN A 1 217 ? 23.807 7.605 -25.623 1.00 91.19 217 ASN A C 1
ATOM 1736 O O . ASN A 1 217 ? 23.769 8.825 -25.753 1.00 91.19 217 ASN A O 1
ATOM 1740 N N . SER A 1 218 ? 23.041 6.968 -24.729 1.00 93.06 218 SER A N 1
ATOM 1741 C CA . SER A 1 218 ? 22.050 7.650 -23.892 1.00 93.06 218 SER A CA 1
ATOM 1742 C C . SER A 1 218 ? 22.400 7.561 -22.407 1.00 93.06 218 SER A C 1
ATOM 1744 O O . SER A 1 218 ? 22.604 6.475 -21.860 1.00 93.06 218 SER A O 1
ATOM 1746 N N . LYS A 1 219 ? 22.478 8.725 -21.755 1.00 93.06 219 LYS A N 1
ATOM 1747 C CA . LYS A 1 219 ? 22.723 8.867 -20.308 1.00 93.06 219 LYS A CA 1
ATOM 1748 C C . LYS A 1 219 ? 21.542 9.466 -19.553 1.00 93.06 219 LYS A C 1
ATOM 1750 O O . LYS A 1 219 ? 21.524 9.385 -18.333 1.00 93.06 219 LYS A O 1
ATOM 1755 N N . SER A 1 220 ? 20.573 10.020 -20.271 1.00 95.38 220 SER A N 1
ATOM 1756 C CA . SER A 1 220 ? 19.317 10.495 -19.708 1.00 95.38 220 SER A CA 1
ATOM 1757 C C . SER A 1 220 ? 18.168 10.143 -20.639 1.00 95.38 220 SER A C 1
ATOM 1759 O O . SER A 1 220 ? 18.335 10.175 -21.861 1.00 95.38 220 SER A O 1
ATOM 1761 N N . GLY A 1 221 ? 17.013 9.812 -20.077 1.00 95.75 221 GLY A N 1
ATOM 1762 C CA . GLY A 1 221 ? 15.828 9.501 -20.860 1.00 95.75 221 GLY A CA 1
ATOM 1763 C C . GLY A 1 221 ? 14.883 8.537 -20.165 1.00 95.75 221 GLY A C 1
ATOM 1764 O O . GLY A 1 221 ? 14.846 8.429 -18.940 1.00 95.75 221 GLY A O 1
ATOM 1765 N N . PHE A 1 222 ? 14.111 7.834 -20.990 1.00 96.81 222 PHE A N 1
ATOM 1766 C CA . PHE A 1 222 ? 13.058 6.936 -20.543 1.00 96.81 222 PHE A CA 1
ATOM 1767 C C . PHE A 1 222 ? 13.201 5.557 -21.175 1.00 96.81 222 PHE A C 1
ATOM 1769 O O . PHE A 1 222 ? 13.579 5.416 -22.339 1.00 96.81 222 PHE A O 1
ATOM 1776 N N . LEU A 1 223 ? 12.840 4.539 -20.408 1.00 97.12 223 LEU A N 1
ATOM 1777 C CA . LEU A 1 223 ? 12.710 3.156 -20.836 1.00 97.12 223 LEU A CA 1
ATOM 1778 C C . LEU A 1 223 ? 11.399 2.609 -20.276 1.00 97.12 223 LEU A C 1
ATOM 1780 O O . LEU A 1 223 ? 10.988 2.938 -19.169 1.00 97.12 223 LEU A O 1
ATOM 1784 N N . THR A 1 224 ? 10.716 1.757 -21.023 1.00 98.50 224 THR A N 1
ATOM 1785 C CA . THR A 1 224 ? 9.560 1.023 -20.518 1.00 98.50 224 THR A CA 1
ATOM 1786 C C . THR A 1 224 ? 9.728 -0.454 -20.786 1.00 98.50 224 THR A C 1
ATOM 1788 O O . THR A 1 224 ? 9.987 -0.875 -21.913 1.00 98.50 224 THR A O 1
ATOM 1791 N N . LEU A 1 225 ? 9.572 -1.233 -19.726 1.00 98.62 225 LEU A N 1
ATOM 1792 C CA . LEU A 1 225 ? 9.425 -2.674 -19.786 1.00 98.62 225 LEU A CA 1
ATOM 1793 C C . LEU A 1 225 ? 7.936 -3.004 -19.738 1.00 98.62 225 LEU A C 1
ATOM 1795 O O . LEU A 1 225 ? 7.214 -2.429 -18.926 1.00 98.62 225 LEU A O 1
ATOM 1799 N N . ALA A 1 226 ? 7.499 -3.981 -20.528 1.00 98.75 226 ALA A N 1
ATOM 1800 C CA . ALA A 1 226 ? 6.210 -4.628 -20.333 1.00 98.75 226 ALA A CA 1
ATOM 1801 C C . ALA A 1 226 ? 6.337 -6.146 -20.235 1.00 98.75 226 ALA A C 1
ATOM 1803 O O . ALA A 1 226 ? 7.008 -6.755 -21.068 1.00 98.75 226 ALA A O 1
ATOM 1804 N N . LEU A 1 227 ? 5.624 -6.758 -19.291 1.00 98.81 227 LEU A N 1
ATOM 1805 C CA . LEU A 1 227 ? 5.328 -8.188 -19.320 1.00 98.81 227 LEU A CA 1
ATOM 1806 C C . LEU A 1 227 ? 4.266 -8.451 -20.392 1.00 98.81 227 LEU A C 1
ATOM 1808 O O . LEU A 1 227 ? 3.157 -7.928 -20.304 1.00 98.81 227 LEU A O 1
ATOM 1812 N N . LEU A 1 228 ? 4.569 -9.277 -21.387 1.00 98.75 228 LEU A N 1
ATOM 1813 C CA . LEU A 1 228 ? 3.639 -9.618 -22.460 1.00 98.75 228 LEU A CA 1
ATOM 1814 C C . LEU A 1 228 ? 2.911 -10.937 -22.142 1.00 98.75 228 LEU A C 1
ATOM 1816 O O . LEU A 1 228 ? 3.551 -11.915 -21.764 1.00 98.75 228 LEU A O 1
ATOM 1820 N N . PRO A 1 229 ? 1.583 -11.003 -22.329 1.00 97.56 229 PRO A N 1
ATOM 1821 C CA . PRO A 1 229 ? 0.791 -12.210 -22.079 1.00 97.56 229 PRO A CA 1
ATOM 1822 C C . PRO A 1 229 ? 0.991 -13.299 -23.148 1.00 97.56 229 PRO A C 1
ATOM 1824 O O . PRO A 1 229 ? 0.594 -14.442 -22.934 1.00 97.56 229 PRO A O 1
ATOM 1827 N N . SER A 1 230 ? 1.582 -12.961 -24.299 1.00 96.81 230 SER A N 1
ATOM 1828 C CA . SER A 1 230 ? 1.856 -13.888 -25.402 1.00 96.81 230 SER A CA 1
ATOM 1829 C C . SER A 1 230 ? 3.014 -13.408 -26.284 1.00 96.81 230 SER A C 1
ATOM 1831 O O . SER A 1 230 ? 3.302 -12.211 -26.383 1.00 96.81 230 SER A O 1
ATOM 1833 N N . LYS A 1 231 ? 3.686 -14.365 -26.935 1.00 97.12 231 LYS A N 1
ATOM 1834 C CA . LYS A 1 231 ? 4.786 -14.143 -27.884 1.00 97.12 231 LYS A CA 1
ATOM 1835 C C . LYS A 1 231 ? 4.255 -13.899 -29.298 1.00 97.12 231 LYS A C 1
ATOM 1837 O O . LYS A 1 231 ? 4.346 -14.772 -30.158 1.00 97.12 231 LYS A O 1
ATOM 1842 N N . ASP A 1 232 ? 3.695 -12.721 -29.550 1.00 96.12 232 ASP A N 1
ATOM 1843 C CA . ASP A 1 232 ? 3.221 -12.361 -30.887 1.00 96.12 232 ASP A CA 1
ATOM 1844 C C . ASP A 1 232 ? 3.324 -10.854 -31.178 1.00 96.12 232 ASP A C 1
ATOM 1846 O O . ASP A 1 232 ? 3.325 -10.002 -30.283 1.00 96.12 232 ASP A O 1
ATOM 1850 N N . LEU A 1 233 ? 3.407 -10.515 -32.469 1.00 97.62 233 LEU A N 1
ATOM 1851 C CA . LEU A 1 233 ? 3.575 -9.133 -32.923 1.00 97.62 233 LEU A CA 1
ATOM 1852 C C . LEU A 1 233 ? 2.348 -8.255 -32.652 1.00 97.62 233 LEU A C 1
ATOM 1854 O O . LEU A 1 233 ? 2.500 -7.041 -32.526 1.00 97.62 233 LEU A O 1
ATOM 1858 N N . SER A 1 234 ? 1.141 -8.824 -32.580 1.00 97.44 234 SER A N 1
ATOM 1859 C CA . SER A 1 234 ? -0.074 -8.047 -32.308 1.00 97.44 234 SER A CA 1
ATOM 1860 C C . SER A 1 234 ? -0.090 -7.558 -30.859 1.00 97.44 234 SER A C 1
ATOM 1862 O O . SER A 1 234 ? -0.345 -6.379 -30.605 1.00 97.44 234 SER A O 1
ATOM 1864 N N . THR A 1 235 ? 0.322 -8.420 -29.930 1.00 98.12 235 THR A N 1
ATOM 1865 C CA . THR A 1 235 ? 0.512 -8.098 -28.519 1.00 98.12 235 THR A CA 1
ATOM 1866 C C . THR A 1 235 ? 1.645 -7.090 -28.342 1.00 98.12 235 THR A C 1
ATOM 1868 O O . THR A 1 235 ? 1.443 -6.065 -27.698 1.00 98.12 235 THR A O 1
ATOM 1871 N N . LEU A 1 236 ? 2.803 -7.274 -28.988 1.00 98.50 236 LEU A N 1
ATOM 1872 C CA . LEU A 1 236 ? 3.886 -6.281 -28.917 1.00 98.50 236 LEU A CA 1
ATOM 1873 C C . LEU A 1 236 ? 3.441 -4.893 -29.409 1.00 98.50 236 LEU A C 1
ATOM 1875 O O . LEU A 1 236 ? 3.743 -3.887 -28.770 1.00 98.50 236 LEU A O 1
ATOM 1879 N N . LYS A 1 237 ? 2.693 -4.831 -30.520 1.00 97.25 237 LYS A N 1
ATOM 1880 C CA . LYS A 1 237 ? 2.149 -3.577 -31.070 1.00 97.25 237 LYS A CA 1
ATOM 1881 C C . LYS A 1 237 ? 1.139 -2.922 -30.127 1.00 97.25 237 LYS A C 1
ATOM 1883 O O . LYS A 1 237 ? 1.193 -1.705 -29.954 1.00 97.25 237 LYS A O 1
ATOM 1888 N N . LEU A 1 238 ? 0.253 -3.709 -29.510 1.00 97.12 238 LEU A N 1
ATOM 1889 C CA . LEU A 1 238 ? -0.694 -3.227 -28.502 1.00 97.12 238 LEU A CA 1
ATOM 1890 C C . LEU A 1 238 ? 0.046 -2.559 -27.338 1.00 97.12 238 LEU A C 1
ATOM 1892 O O . LEU A 1 238 ? -0.280 -1.433 -26.975 1.00 97.12 238 LEU A O 1
ATOM 1896 N N . PHE A 1 239 ? 1.065 -3.217 -26.787 1.00 98.00 239 PHE A N 1
ATOM 1897 C CA . PHE A 1 239 ? 1.835 -2.675 -25.668 1.00 98.00 239 PHE A CA 1
ATOM 1898 C C . PHE A 1 239 ? 2.662 -1.452 -26.071 1.00 98.00 239 PHE A C 1
ATOM 1900 O O . PHE A 1 239 ? 2.646 -0.454 -25.355 1.00 98.00 239 PHE A O 1
ATOM 1907 N N . ASN A 1 240 ? 3.287 -1.466 -27.252 1.00 96.12 240 ASN A N 1
ATOM 1908 C CA . ASN A 1 240 ? 4.034 -0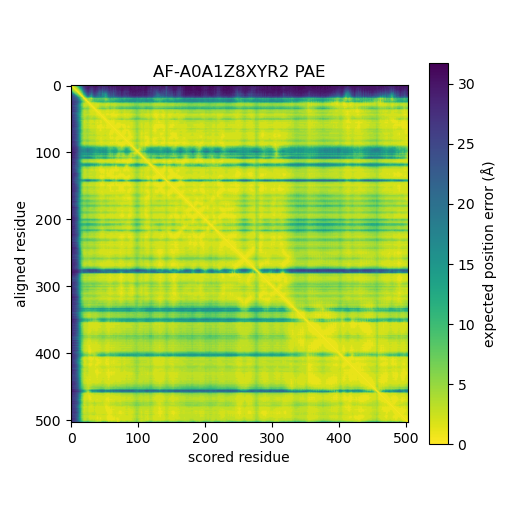.322 -27.784 1.00 96.12 240 ASN A CA 1
ATOM 1909 C C . ASN A 1 240 ? 3.177 0.952 -27.885 1.00 96.12 240 ASN A C 1
ATOM 1911 O O . ASN A 1 240 ? 3.660 2.049 -27.624 1.00 96.12 240 ASN A O 1
ATOM 1915 N N . LYS A 1 241 ? 1.885 0.817 -28.221 1.00 94.38 241 LYS A N 1
ATOM 1916 C CA . LYS A 1 241 ? 0.948 1.951 -28.289 1.00 94.38 241 LYS A CA 1
ATOM 1917 C C . LYS A 1 241 ? 0.810 2.688 -26.949 1.00 94.38 241 LYS A C 1
ATOM 1919 O O . LYS A 1 241 ? 0.564 3.889 -26.954 1.00 94.38 241 LYS A O 1
ATOM 1924 N N . HIS A 1 242 ? 0.964 1.979 -25.829 1.00 95.94 242 HIS A N 1
ATOM 1925 C CA . HIS A 1 242 ? 0.766 2.513 -24.478 1.00 95.94 242 HIS A CA 1
ATOM 1926 C C . HIS A 1 242 ? 2.069 2.664 -23.678 1.00 95.94 242 HIS A C 1
ATOM 1928 O O . HIS A 1 242 ? 2.066 3.329 -22.649 1.00 95.94 242 HIS A O 1
ATOM 1934 N N . ALA A 1 243 ? 3.187 2.103 -24.147 1.00 96.06 243 ALA A N 1
ATOM 1935 C CA . ALA A 1 243 ? 4.447 2.046 -23.404 1.00 96.06 243 ALA A CA 1
ATOM 1936 C C . ALA A 1 243 ? 5.031 3.425 -23.050 1.00 96.06 243 ALA A C 1
ATOM 1938 O O . ALA A 1 243 ? 5.769 3.554 -22.084 1.00 96.06 243 ALA A O 1
ATOM 1939 N N . HIS A 1 244 ? 4.697 4.469 -23.808 1.00 94.38 244 HIS A N 1
ATOM 1940 C CA . HIS A 1 244 ? 5.180 5.829 -23.551 1.00 94.38 244 HIS A CA 1
ATOM 1941 C C . HIS A 1 244 ? 4.184 6.706 -22.776 1.00 94.38 244 HIS A C 1
ATOM 1943 O O . HIS A 1 244 ? 4.466 7.883 -22.566 1.00 94.38 244 HIS A O 1
ATOM 1949 N N . ASN A 1 245 ? 3.052 6.143 -22.339 1.00 95.75 245 ASN A N 1
ATOM 1950 C CA . ASN A 1 245 ? 2.066 6.805 -21.486 1.00 95.75 245 ASN A CA 1
ATOM 1951 C C . ASN A 1 245 ? 2.343 6.407 -20.032 1.00 95.75 245 ASN A C 1
ATOM 1953 O O . ASN A 1 245 ? 1.714 5.495 -19.495 1.00 95.75 245 ASN A O 1
ATOM 1957 N N . HIS A 1 246 ? 3.340 7.042 -19.418 1.00 96.81 246 HIS A N 1
ATOM 1958 C CA . HIS A 1 246 ? 3.791 6.690 -18.072 1.00 96.81 246 HIS A CA 1
ATOM 1959 C C . HIS A 1 246 ? 2.741 7.105 -17.052 1.00 96.81 246 HIS A C 1
ATOM 1961 O O . HIS A 1 246 ? 2.329 8.262 -17.040 1.00 96.81 246 HIS A O 1
ATOM 1967 N N . VAL A 1 247 ? 2.302 6.172 -16.206 1.00 97.88 247 VAL A N 1
ATOM 1968 C CA . VAL A 1 247 ? 1.397 6.483 -15.092 1.00 97.88 247 VAL A CA 1
ATOM 1969 C C . VAL A 1 247 ? 2.188 7.267 -14.055 1.00 97.88 247 VAL A C 1
ATOM 1971 O O . VAL A 1 247 ? 3.197 6.772 -13.562 1.00 97.88 247 VAL A O 1
ATOM 1974 N N . VAL A 1 248 ? 1.732 8.479 -13.751 1.00 96.81 248 VAL A N 1
ATOM 1975 C CA . VAL A 1 248 ? 2.375 9.379 -12.780 1.00 96.81 248 VAL A CA 1
ATOM 1976 C C . VAL A 1 248 ? 1.578 9.498 -11.488 1.00 96.81 248 VAL A C 1
ATOM 1978 O O . VAL A 1 248 ? 2.141 9.860 -10.467 1.00 96.81 248 VAL A O 1
ATOM 1981 N N . ASN A 1 249 ? 0.284 9.172 -11.517 1.00 98.06 249 ASN A N 1
ATOM 1982 C CA . ASN A 1 249 ? -0.571 9.206 -10.339 1.00 98.06 249 ASN A CA 1
ATOM 1983 C C . ASN A 1 249 ? -1.760 8.248 -10.512 1.00 98.06 249 ASN A C 1
ATOM 1985 O O . ASN A 1 249 ? -2.250 8.020 -11.623 1.00 98.06 249 ASN A O 1
ATOM 1989 N N . THR A 1 250 ? -2.222 7.679 -9.404 1.00 98.81 250 THR A N 1
ATOM 1990 C CA . THR A 1 250 ? -3.381 6.791 -9.343 1.00 98.81 250 THR A CA 1
ATOM 1991 C C . THR A 1 250 ? -4.305 7.188 -8.209 1.00 98.81 250 THR A C 1
ATOM 1993 O O . THR A 1 250 ? -3.858 7.506 -7.110 1.00 98.81 250 THR A O 1
ATOM 1996 N N . LYS A 1 251 ? -5.611 7.198 -8.487 1.00 98.75 251 LYS A N 1
ATOM 1997 C CA . LYS A 1 251 ? -6.605 7.650 -7.515 1.00 98.75 251 LYS A CA 1
ATOM 1998 C C . LYS A 1 251 ? -7.854 6.787 -7.534 1.00 98.75 251 LYS A C 1
ATOM 2000 O O . LYS A 1 251 ? -8.489 6.638 -8.585 1.00 98.75 251 LYS A O 1
ATOM 2005 N N . VAL A 1 252 ? -8.227 6.276 -6.365 1.00 98.69 252 VAL A N 1
ATOM 2006 C CA . VAL A 1 252 ? -9.527 5.696 -6.062 1.00 98.69 252 VAL A CA 1
ATOM 2007 C C . VAL A 1 252 ? -10.424 6.777 -5.467 1.00 98.69 252 VAL A C 1
ATOM 2009 O O . VAL A 1 252 ? -10.013 7.588 -4.632 1.00 98.69 252 VAL A O 1
ATOM 2012 N N . ASN A 1 253 ? -11.673 6.786 -5.908 1.00 98.50 253 ASN A N 1
ATOM 2013 C CA . ASN A 1 253 ? -12.766 7.484 -5.246 1.00 98.50 253 ASN A CA 1
ATOM 2014 C C . ASN A 1 253 ? -13.919 6.498 -5.082 1.00 98.50 253 ASN A C 1
ATOM 2016 O O . ASN A 1 253 ? -14.040 5.556 -5.863 1.00 98.50 253 ASN A O 1
ATOM 2020 N N . TRP A 1 254 ? -14.784 6.717 -4.100 1.00 98.25 254 TRP A N 1
ATOM 2021 C CA . TRP A 1 254 ? -15.970 5.891 -3.917 1.00 98.25 254 TRP A CA 1
ATOM 2022 C C . TRP A 1 254 ? -17.194 6.738 -3.617 1.00 98.25 254 TRP A C 1
ATOM 2024 O O . TRP A 1 254 ? -17.109 7.833 -3.063 1.00 98.25 254 TRP A O 1
ATOM 2034 N N . LYS A 1 255 ? -18.356 6.199 -3.976 1.00 98.38 255 LYS A N 1
ATOM 2035 C CA . LYS A 1 255 ? -19.654 6.770 -3.646 1.00 98.38 255 LYS A CA 1
ATOM 2036 C C . LYS A 1 255 ? -20.568 5.671 -3.134 1.00 98.38 255 LYS A C 1
ATOM 2038 O O . LYS A 1 255 ? -20.838 4.705 -3.845 1.00 98.38 255 LYS A O 1
ATOM 2043 N N . TYR A 1 256 ? -21.061 5.845 -1.914 1.00 98.25 256 TYR A N 1
ATOM 2044 C CA . TYR A 1 256 ? -22.149 5.035 -1.387 1.00 98.25 256 TYR A CA 1
ATOM 2045 C C . TYR A 1 256 ? -23.488 5.585 -1.892 1.00 98.25 256 TYR A C 1
ATOM 2047 O O . TYR A 1 256 ? -23.755 6.784 -1.814 1.00 98.25 256 TYR A O 1
ATOM 2055 N N . ASN A 1 257 ? -24.318 4.707 -2.446 1.00 97.94 257 ASN A N 1
ATOM 2056 C CA . ASN A 1 257 ? -25.699 4.985 -2.802 1.00 97.94 257 ASN A CA 1
ATOM 2057 C C . ASN A 1 257 ? -26.608 4.248 -1.822 1.00 97.94 257 ASN A C 1
ATOM 2059 O O . ASN A 1 257 ? -26.812 3.042 -1.951 1.00 97.94 257 ASN A O 1
ATOM 2063 N N . GLU A 1 258 ? -27.173 4.997 -0.880 1.00 97.12 258 GLU A N 1
ATOM 2064 C CA . GLU A 1 258 ? -28.038 4.463 0.169 1.00 97.12 258 GLU A CA 1
ATOM 2065 C C . GLU A 1 258 ? -29.302 3.799 -0.389 1.00 97.12 258 GLU A C 1
ATOM 2067 O O . GLU A 1 258 ? -29.605 2.666 -0.031 1.00 97.12 258 GLU A O 1
ATOM 2072 N N . SER A 1 259 ? -29.978 4.437 -1.354 1.00 97.44 259 SER A N 1
ATOM 2073 C CA . SER A 1 259 ? -31.221 3.911 -1.949 1.00 97.44 259 SER A CA 1
ATOM 2074 C C . SER A 1 259 ? -31.059 2.559 -2.651 1.00 97.44 259 SER A C 1
ATOM 2076 O O . SER A 1 259 ? -32.023 1.810 -2.780 1.00 97.44 259 SER A O 1
ATOM 2078 N N . LYS A 1 260 ? -29.844 2.248 -3.119 1.00 97.12 260 LYS A N 1
ATOM 2079 C CA . LYS A 1 260 ? -29.516 0.988 -3.801 1.00 97.12 260 LYS A CA 1
ATOM 2080 C C . LYS A 1 260 ? -28.665 0.050 -2.949 1.00 97.12 260 LYS A C 1
ATOM 2082 O O . LYS A 1 260 ? -28.363 -1.045 -3.401 1.00 97.12 260 LYS A O 1
ATOM 2087 N N . SER A 1 261 ? -28.255 0.492 -1.759 1.00 97.88 261 SER A N 1
ATOM 2088 C CA . SER A 1 261 ? -27.254 -0.165 -0.919 1.00 97.88 261 SER A CA 1
ATOM 2089 C C . SER A 1 261 ? -26.025 -0.633 -1.710 1.00 97.88 261 SER A C 1
ATOM 2091 O O . SER A 1 261 ? -25.602 -1.781 -1.643 1.00 97.88 261 SER A O 1
ATOM 2093 N N . THR A 1 262 ? -25.450 0.262 -2.517 1.00 98.06 262 THR A N 1
ATOM 2094 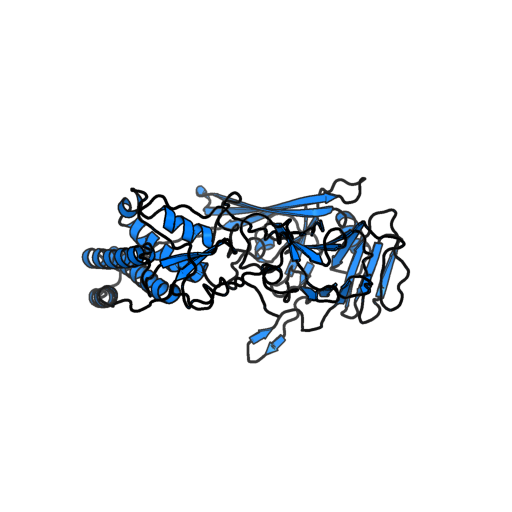C CA . THR A 1 262 ? -24.289 -0.058 -3.367 1.00 98.06 262 THR A CA 1
ATOM 2095 C C . THR A 1 262 ? -23.160 0.936 -3.170 1.00 98.06 262 THR A C 1
ATOM 2097 O O . THR A 1 262 ? -23.407 2.132 -3.020 1.00 98.06 262 THR A O 1
ATOM 2100 N N . VAL A 1 263 ? -21.919 0.472 -3.271 1.00 98.25 263 VAL A N 1
ATOM 2101 C CA . VAL A 1 263 ? -20.719 1.309 -3.340 1.00 98.25 263 VAL A CA 1
ATOM 2102 C C . VAL A 1 263 ? -20.129 1.214 -4.742 1.00 98.25 263 VAL A C 1
ATOM 2104 O O . VAL A 1 263 ? -19.725 0.138 -5.182 1.00 98.25 263 VAL A O 1
ATOM 2107 N N . THR A 1 264 ? -20.044 2.343 -5.440 1.00 98.56 264 THR A N 1
ATOM 2108 C CA . THR A 1 264 ? -19.296 2.442 -6.699 1.00 98.56 264 THR A CA 1
ATOM 2109 C C . THR A 1 264 ? -17.909 2.984 -6.390 1.00 98.56 264 THR A C 1
ATOM 2111 O O . THR A 1 264 ? -17.795 4.095 -5.877 1.00 98.56 264 THR A O 1
ATOM 2114 N N . ALA A 1 265 ? -16.870 2.204 -6.689 1.00 98.56 265 ALA A N 1
ATOM 2115 C CA . ALA A 1 265 ? -15.474 2.621 -6.607 1.00 98.56 265 ALA A CA 1
ATOM 2116 C C . ALA A 1 265 ? -14.938 2.916 -8.015 1.00 98.56 265 ALA A C 1
ATOM 2118 O O . ALA A 1 265 ? -14.983 2.048 -8.891 1.00 98.56 265 ALA A O 1
ATOM 2119 N N . SER A 1 266 ? -14.424 4.124 -8.229 1.00 98.62 266 SER A N 1
ATOM 2120 C CA . SER A 1 266 ? -13.863 4.590 -9.498 1.00 98.62 266 SER A CA 1
ATOM 2121 C C . SER A 1 266 ? -12.344 4.691 -9.372 1.00 98.62 266 SER A C 1
ATOM 2123 O O . SER A 1 266 ? -11.830 5.428 -8.530 1.00 98.62 266 SER A O 1
ATOM 2125 N N . TYR A 1 267 ? -11.634 3.960 -10.226 1.00 98.81 267 TYR A N 1
ATOM 2126 C CA . TYR A 1 267 ? -10.176 3.895 -10.283 1.00 98.81 267 TYR A CA 1
ATOM 2127 C C . TYR A 1 267 ? -9.702 4.701 -11.483 1.00 98.81 267 TYR A C 1
ATOM 2129 O O . TYR A 1 267 ? -10.154 4.453 -12.600 1.00 98.81 267 TYR A O 1
ATOM 2137 N N . SER A 1 268 ? -8.803 5.655 -11.270 1.00 98.56 268 SER A N 1
ATOM 2138 C CA . SER A 1 268 ? -8.287 6.543 -12.314 1.00 98.56 268 SER A CA 1
ATOM 2139 C C . SER A 1 268 ? -6.763 6.538 -12.374 1.00 98.56 268 SER A C 1
ATOM 2141 O O . SER A 1 268 ? -6.092 6.404 -11.351 1.00 98.56 268 SER A O 1
ATOM 2143 N N . PHE A 1 269 ? -6.244 6.683 -13.591 1.00 98.44 269 PHE A N 1
ATOM 2144 C CA . PHE A 1 269 ? -4.827 6.754 -13.917 1.00 98.44 269 PHE A CA 1
ATOM 2145 C C . PHE A 1 269 ? -4.544 8.103 -14.571 1.00 98.44 269 PHE A C 1
ATOM 2147 O O . PHE A 1 269 ? -5.079 8.413 -15.638 1.00 98.44 269 PHE A O 1
ATOM 2154 N N . GLU A 1 270 ? -3.673 8.885 -13.951 1.00 97.44 270 GLU A N 1
ATOM 2155 C CA . GLU A 1 270 ? -3.074 10.058 -14.569 1.00 97.44 270 GLU A CA 1
ATOM 2156 C C . GLU A 1 270 ? -1.788 9.634 -15.273 1.00 97.44 270 GLU A C 1
ATOM 2158 O O . GLU A 1 270 ? -0.971 8.896 -14.715 1.00 97.44 270 GLU A O 1
ATOM 2163 N N . MET A 1 271 ? -1.608 10.080 -16.514 1.00 95.00 271 MET A N 1
ATOM 2164 C CA . MET A 1 271 ? -0.465 9.689 -17.327 1.00 95.00 271 MET A CA 1
ATOM 2165 C C . MET A 1 271 ? 0.232 10.897 -17.927 1.00 95.00 271 MET A C 1
ATOM 2167 O O . MET A 1 271 ? -0.402 11.871 -18.331 1.00 95.00 271 MET A O 1
ATOM 2171 N N . LYS A 1 272 ? 1.546 10.771 -18.082 1.00 93.88 272 LYS A N 1
ATOM 2172 C CA . LYS A 1 272 ? 2.388 11.704 -18.816 1.00 93.88 272 LYS A CA 1
ATOM 2173 C C . LYS A 1 272 ? 2.984 10.993 -20.023 1.00 93.88 272 LYS A C 1
ATOM 2175 O O . LYS A 1 272 ? 3.589 9.930 -19.897 1.00 93.88 272 LYS A O 1
ATOM 2180 N N . SER A 1 273 ? 2.822 11.587 -21.203 1.00 92.19 273 SER A N 1
ATOM 2181 C CA . SER A 1 273 ? 3.518 11.097 -22.392 1.00 92.19 273 SER A CA 1
ATOM 2182 C C . SER A 1 273 ? 4.989 11.490 -22.313 1.00 92.19 273 SER A C 1
ATOM 2184 O O . SER A 1 273 ? 5.305 12.670 -22.162 1.00 92.19 273 SER A O 1
ATOM 2186 N N . VAL A 1 274 ? 5.886 10.519 -22.468 1.00 89.81 274 VAL A N 1
ATOM 2187 C CA . VAL A 1 274 ? 7.332 10.769 -22.616 1.00 89.81 274 VAL A CA 1
ATOM 2188 C C . VAL A 1 274 ? 7.760 10.888 -24.084 1.00 89.81 274 VAL A C 1
ATOM 2190 O O . VAL A 1 274 ? 8.944 10.975 -24.396 1.00 89.81 274 VAL A O 1
ATOM 2193 N N . CYS A 1 275 ? 6.791 10.895 -25.006 1.00 82.62 275 CYS A N 1
ATOM 2194 C CA . CYS A 1 275 ? 6.984 11.149 -26.430 1.00 82.62 275 CYS A CA 1
ATOM 2195 C C . CYS A 1 275 ? 6.162 12.386 -26.848 1.00 82.62 275 CYS A C 1
ATOM 2197 O O . CYS A 1 275 ? 4.930 12.313 -26.834 1.00 82.62 275 CYS A O 1
ATOM 2199 N N . PRO A 1 276 ? 6.797 13.498 -27.274 1.00 64.56 276 PRO A N 1
ATOM 2200 C CA . PRO A 1 276 ? 6.113 14.775 -27.527 1.00 64.56 276 PRO A CA 1
ATOM 2201 C C . PRO A 1 276 ? 4.962 14.722 -28.543 1.00 64.56 276 PRO A C 1
ATOM 2203 O O . PRO A 1 276 ? 4.064 15.554 -28.505 1.00 64.56 276 PRO A O 1
ATOM 2206 N N . SER A 1 277 ? 4.976 13.750 -29.457 1.00 63.03 277 SER A N 1
ATOM 2207 C CA . SER A 1 277 ? 4.000 13.628 -30.544 1.00 63.03 277 SER A CA 1
ATOM 2208 C C . SER A 1 277 ? 2.703 12.896 -30.177 1.00 63.03 277 SER A C 1
ATOM 2210 O O . SER A 1 277 ? 1.788 12.865 -30.997 1.00 63.03 277 SER A O 1
ATOM 2212 N N . ASN A 1 278 ? 2.590 12.328 -28.970 1.00 66.00 278 ASN A N 1
ATOM 2213 C CA . ASN A 1 278 ? 1.431 11.532 -28.559 1.00 66.00 278 ASN A CA 1
ATOM 2214 C C . ASN A 1 278 ? 0.735 12.136 -27.333 1.00 66.00 278 ASN A C 1
ATOM 2216 O O . ASN A 1 278 ? 1.385 12.456 -26.338 1.00 66.00 278 ASN A O 1
ATOM 2220 N N . LYS A 1 279 ? -0.602 12.208 -27.365 1.00 72.44 279 LYS A N 1
ATOM 2221 C CA . LYS A 1 279 ? -1.405 12.408 -26.150 1.00 72.44 279 LYS A CA 1
ATOM 2222 C C . LYS A 1 279 ? -1.434 11.098 -25.358 1.00 72.44 279 LYS A C 1
ATOM 2224 O O . LYS A 1 279 ? -1.776 10.060 -25.921 1.00 72.44 279 LYS A O 1
ATOM 2229 N N . ALA A 1 280 ? -1.099 11.152 -24.070 1.00 75.00 280 ALA A N 1
ATOM 2230 C CA . ALA A 1 280 ? -1.232 10.006 -23.175 1.00 75.00 280 ALA A CA 1
ATOM 2231 C C . ALA A 1 280 ? -2.684 9.876 -22.702 1.00 75.00 280 ALA A C 1
ATOM 2233 O O . ALA A 1 280 ? -3.074 10.472 -21.703 1.00 75.00 280 ALA A O 1
ATOM 2234 N N . ASP A 1 281 ? -3.502 9.135 -23.450 1.00 85.12 281 ASP A N 1
ATOM 2235 C CA . ASP A 1 281 ? -4.938 9.007 -23.183 1.00 85.12 281 ASP A CA 1
ATOM 2236 C C . ASP A 1 281 ? -5.313 7.720 -22.434 1.00 85.12 281 ASP A C 1
ATOM 2238 O O . ASP A 1 281 ? -6.353 7.682 -21.781 1.00 85.12 281 ASP A O 1
ATOM 2242 N N . LYS A 1 282 ? -4.499 6.658 -22.534 1.00 94.94 282 LYS A N 1
ATOM 2243 C CA . LYS A 1 282 ? -4.782 5.327 -21.967 1.00 94.94 282 LYS A CA 1
ATOM 2244 C C . LYS A 1 282 ? -3.514 4.571 -21.582 1.00 94.94 282 LYS A C 1
ATOM 2246 O O . LYS A 1 282 ? -2.512 4.637 -22.301 1.00 94.94 282 LYS A O 1
ATOM 2251 N N . THR A 1 283 ? -3.619 3.745 -20.544 1.00 97.44 283 THR A N 1
ATOM 2252 C CA . THR A 1 283 ? -2.647 2.701 -20.194 1.00 97.44 283 THR A CA 1
ATOM 2253 C C . THR A 1 283 ? -3.272 1.310 -20.372 1.00 97.44 283 THR A C 1
ATOM 2255 O O . THR A 1 283 ? -4.435 1.182 -20.769 1.00 97.44 283 THR A O 1
ATOM 2258 N N . LEU A 1 284 ? -2.495 0.260 -20.106 1.00 98.44 284 LEU A N 1
ATOM 2259 C CA . LEU A 1 284 ? -2.997 -1.103 -19.950 1.00 98.44 284 LEU A CA 1
ATOM 2260 C C . LEU A 1 284 ? -2.946 -1.471 -18.468 1.00 98.44 284 LEU A C 1
ATOM 2262 O O . LEU A 1 284 ? -1.900 -1.344 -17.841 1.00 98.44 284 LEU A O 1
ATOM 2266 N N . THR A 1 285 ? -4.059 -1.951 -17.921 1.00 98.50 285 THR A N 1
ATOM 2267 C CA . THR A 1 285 ? -4.152 -2.391 -16.524 1.00 98.50 285 THR A CA 1
ATOM 2268 C C . THR A 1 285 ? -4.810 -3.765 -16.435 1.00 98.50 285 THR A C 1
ATOM 2270 O O . THR A 1 285 ? -5.728 -4.081 -17.190 1.00 98.50 285 THR A O 1
ATOM 2273 N N . ALA A 1 286 ? -4.308 -4.619 -15.554 1.00 98.56 286 ALA A N 1
ATOM 2274 C CA . ALA A 1 286 ? -4.754 -5.983 -15.348 1.00 98.56 286 ALA A CA 1
ATOM 2275 C C . ALA A 1 286 ? -5.607 -6.056 -14.076 1.00 98.56 286 ALA A C 1
ATOM 2277 O O . ALA A 1 286 ? -5.094 -5.984 -12.966 1.00 98.56 286 ALA A O 1
ATOM 2278 N N . LEU A 1 287 ? -6.915 -6.234 -14.245 1.00 98.75 287 LEU A N 1
ATOM 2279 C CA . LEU A 1 287 ? -7.866 -6.250 -13.138 1.00 98.75 287 LEU A CA 1
ATOM 2280 C C . LEU A 1 287 ? -7.794 -7.583 -12.397 1.00 98.75 287 LEU A C 1
ATOM 2282 O O . LEU A 1 287 ? -7.806 -8.641 -13.030 1.00 98.75 287 LEU A O 1
ATOM 2286 N N . TYR A 1 288 ? -7.817 -7.552 -11.067 1.00 98.75 288 TYR A N 1
ATOM 2287 C CA . TYR A 1 288 ? -7.981 -8.747 -10.243 1.00 98.75 288 TYR A CA 1
ATOM 2288 C C . TYR A 1 288 ? -9.395 -9.346 -10.361 1.00 98.75 288 TYR A C 1
ATOM 2290 O O . TYR A 1 288 ? -10.349 -8.641 -10.705 1.00 98.75 288 TYR A O 1
ATOM 2298 N N . PRO A 1 289 ? -9.584 -10.628 -9.984 1.00 98.62 289 PRO A N 1
ATOM 2299 C CA . PRO A 1 289 ? -10.898 -11.271 -9.970 1.00 98.62 289 PRO A CA 1
ATOM 2300 C C . PRO A 1 289 ? -12.007 -10.536 -9.224 1.00 98.62 289 PRO A C 1
ATOM 2302 O O . PRO A 1 289 ? -13.154 -10.568 -9.664 1.00 98.62 289 PRO A O 1
ATOM 2305 N N . HIS A 1 290 ? -11.701 -9.867 -8.111 1.00 98.31 290 HIS A N 1
ATOM 2306 C CA . HIS A 1 290 ? -12.718 -9.119 -7.372 1.00 98.31 290 HIS A CA 1
ATOM 2307 C C . HIS A 1 290 ? -13.196 -7.860 -8.119 1.00 98.31 290 HIS A C 1
ATOM 2309 O O . HIS A 1 290 ? -14.345 -7.467 -7.919 1.00 98.31 290 HIS A O 1
ATOM 2315 N N . GLN A 1 291 ? -12.355 -7.299 -8.999 1.00 98.69 291 GLN A N 1
ATOM 2316 C CA . GLN A 1 291 ? -12.627 -6.105 -9.803 1.00 98.69 291 GLN A CA 1
ATOM 2317 C C . GLN A 1 291 ? -13.363 -6.472 -11.092 1.00 98.69 291 GLN A C 1
ATOM 2319 O O . GLN A 1 291 ? -14.477 -6.008 -11.315 1.00 98.69 291 GLN A O 1
ATOM 2324 N N . TRP A 1 292 ? -12.802 -7.352 -11.936 1.00 98.25 292 TRP A N 1
ATOM 2325 C CA . TRP A 1 292 ? -13.402 -7.621 -13.252 1.00 98.25 292 TRP A CA 1
ATOM 2326 C C . TRP A 1 292 ? -14.744 -8.355 -13.176 1.00 98.25 292 TRP A C 1
ATOM 2328 O O . TRP A 1 292 ? -15.526 -8.266 -14.115 1.00 98.25 292 TRP A O 1
ATOM 2338 N N . ARG A 1 293 ? -15.048 -9.065 -12.077 1.00 98.00 293 ARG A N 1
ATOM 2339 C CA . ARG A 1 293 ? -16.387 -9.651 -11.855 1.00 98.00 293 ARG A CA 1
ATOM 2340 C C . ARG A 1 293 ? -17.470 -8.606 -11.588 1.00 98.00 293 ARG A C 1
ATOM 2342 O O . ARG A 1 293 ? -18.647 -8.922 -11.700 1.00 98.00 293 ARG 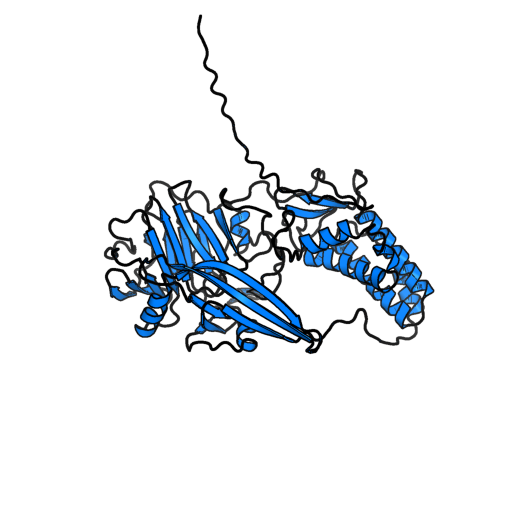A O 1
ATOM 2349 N N . ARG A 1 294 ? -17.070 -7.397 -11.196 1.00 97.94 294 ARG A N 1
ATOM 2350 C CA . ARG A 1 294 ? -17.939 -6.314 -10.713 1.00 97.94 294 ARG A CA 1
ATOM 2351 C C . ARG A 1 294 ? -17.789 -5.019 -11.511 1.00 97.94 294 ARG A C 1
ATOM 2353 O O . ARG A 1 294 ? -18.443 -4.019 -11.215 1.00 97.94 294 ARG A O 1
ATOM 2360 N N . SER A 1 295 ? -16.935 -5.038 -12.527 1.00 97.56 295 SER A N 1
ATOM 2361 C CA . SER A 1 295 ? -16.771 -3.955 -13.481 1.00 97.56 295 SER A CA 1
ATOM 2362 C C . SER A 1 295 ? -17.576 -4.247 -14.737 1.00 97.56 295 SER A C 1
ATOM 2364 O O . SER A 1 295 ? -17.571 -5.368 -15.244 1.00 97.56 295 SER A O 1
ATOM 2366 N N . LYS A 1 296 ? -18.247 -3.220 -15.259 1.00 96.19 296 LYS A N 1
ATOM 2367 C CA . LYS A 1 296 ? -18.877 -3.269 -16.585 1.00 96.19 296 LYS A CA 1
ATOM 2368 C C . LYS A 1 296 ? -17.913 -2.846 -17.694 1.00 96.19 296 LYS A C 1
ATOM 2370 O O . LYS A 1 296 ? -18.270 -2.942 -18.866 1.00 96.19 296 LYS A O 1
ATOM 2375 N N . THR A 1 297 ? -16.712 -2.373 -17.351 1.00 95.81 297 THR A N 1
ATOM 2376 C CA . THR A 1 297 ? -15.747 -1.909 -18.345 1.00 95.81 297 THR A CA 1
ATOM 2377 C C . THR A 1 297 ? -15.212 -3.102 -19.147 1.00 95.81 297 THR A C 1
ATOM 2379 O O . THR A 1 297 ? -14.715 -4.062 -18.549 1.00 95.81 297 THR A O 1
ATOM 2382 N N . PRO A 1 298 ? -15.297 -3.078 -20.492 1.00 96.00 298 PRO A N 1
ATOM 2383 C CA . PRO A 1 298 ? -14.823 -4.180 -21.318 1.00 96.00 298 PRO A CA 1
ATOM 2384 C C . PRO A 1 298 ? -13.336 -4.473 -21.100 1.00 96.00 298 PRO A C 1
ATOM 2386 O O . PRO A 1 298 ? -12.503 -3.569 -21.029 1.00 96.00 298 PRO A O 1
ATOM 2389 N N . THR A 1 299 ? -13.004 -5.760 -21.041 1.00 97.75 299 THR A N 1
ATOM 2390 C CA . THR A 1 299 ? -11.615 -6.236 -20.993 1.00 97.75 299 THR A CA 1
ATOM 2391 C C . THR A 1 299 ? -11.196 -6.731 -22.372 1.00 97.75 299 THR A C 1
ATOM 2393 O O . THR A 1 299 ? -12.027 -7.157 -23.172 1.00 97.75 299 THR A O 1
ATOM 2396 N N . LEU A 1 300 ? -9.897 -6.686 -22.647 1.00 97.31 300 LEU A N 1
ATOM 2397 C CA . LEU A 1 300 ? -9.282 -7.283 -23.829 1.00 97.31 300 LEU A CA 1
ATOM 2398 C C . LEU A 1 300 ? -9.301 -8.818 -23.722 1.00 97.31 300 LEU A C 1
ATOM 2400 O O . LEU A 1 300 ? -9.790 -9.364 -22.735 1.00 97.31 300 LEU A O 1
ATOM 2404 N N . ASN A 1 301 ? -8.751 -9.543 -24.697 1.00 96.00 301 ASN A N 1
ATOM 2405 C CA . ASN A 1 301 ? -8.656 -11.012 -24.624 1.00 96.00 301 ASN A CA 1
ATOM 2406 C C . ASN A 1 301 ? -7.466 -11.489 -23.781 1.00 96.00 301 ASN A C 1
ATOM 2408 O O . ASN A 1 301 ? -7.504 -12.575 -23.210 1.00 96.00 301 ASN A O 1
ATOM 2412 N N . GLN A 1 302 ? -6.436 -10.655 -23.656 1.00 96.88 302 GLN A N 1
ATOM 2413 C CA . GLN A 1 302 ? -5.206 -10.936 -22.928 1.00 96.88 302 GLN A CA 1
ATOM 2414 C C . GLN A 1 302 ? -5.449 -11.154 -21.426 1.00 96.88 302 GLN A C 1
ATOM 2416 O O . GLN A 1 302 ? -6.248 -10.456 -20.787 1.00 96.88 302 GLN A O 1
ATOM 2421 N N . ARG A 1 303 ? -4.736 -12.123 -20.846 1.00 97.56 303 ARG A N 1
ATOM 2422 C CA . ARG A 1 303 ? -4.849 -12.524 -19.438 1.00 97.56 303 ARG A CA 1
ATOM 2423 C C . ARG A 1 303 ? -3.467 -12.693 -18.825 1.00 97.56 303 ARG A C 1
ATOM 2425 O O . ARG A 1 303 ? -2.543 -13.102 -19.518 1.00 97.56 303 ARG A O 1
ATOM 2432 N N . TYR A 1 304 ? -3.379 -12.475 -17.519 1.00 98.12 304 TYR A N 1
ATOM 2433 C CA . TYR A 1 304 ? -2.250 -12.925 -16.711 1.00 98.12 304 TYR A CA 1
ATOM 2434 C C . TYR A 1 304 ? -2.733 -13.887 -15.639 1.00 98.12 304 TYR A C 1
ATOM 2436 O O . TYR A 1 304 ? -3.841 -13.760 -15.120 1.00 98.12 304 TYR A O 1
ATOM 2444 N N . GLN A 1 305 ? -1.879 -14.833 -15.287 1.00 95.44 305 GLN A N 1
ATOM 2445 C CA . GLN A 1 305 ? -2.034 -15.642 -14.088 1.00 95.44 305 GLN A CA 1
ATOM 2446 C C . GLN A 1 305 ? -1.278 -14.995 -12.924 1.00 95.44 305 GLN A C 1
ATOM 2448 O O . GLN A 1 305 ? -0.156 -14.526 -13.108 1.00 95.44 305 GLN A O 1
ATOM 2453 N N . CYS A 1 306 ? -1.859 -14.987 -11.729 1.00 93.19 306 CYS A N 1
ATOM 2454 C CA . CYS A 1 306 ? -1.146 -14.675 -10.491 1.00 93.19 306 CYS A CA 1
ATOM 2455 C C . CYS A 1 306 ? -1.642 -15.576 -9.352 1.00 93.19 306 CYS A C 1
ATOM 2457 O O . CYS A 1 306 ? -2.602 -16.336 -9.516 1.00 93.19 306 CYS A O 1
ATOM 2459 N N . VAL A 1 307 ? -1.032 -15.477 -8.167 1.00 92.88 307 VAL A N 1
ATOM 2460 C CA . VAL A 1 307 ? -1.459 -16.240 -6.978 1.00 92.88 307 VAL A CA 1
ATOM 2461 C C . VAL A 1 307 ? -2.946 -16.032 -6.644 1.00 92.88 307 VAL A C 1
ATOM 2463 O O . VAL A 1 307 ? -3.613 -16.966 -6.183 1.00 92.88 307 VAL A O 1
ATOM 2466 N N . ARG A 1 308 ? -3.482 -14.841 -6.957 1.00 94.25 308 ARG A N 1
ATOM 2467 C CA . ARG A 1 308 ? -4.877 -14.426 -6.726 1.00 94.25 308 ARG A CA 1
ATOM 2468 C C . ARG A 1 308 ? -5.840 -14.840 -7.845 1.00 94.25 308 ARG A C 1
ATOM 2470 O O . ARG A 1 308 ? -7.014 -14.484 -7.786 1.00 94.25 308 ARG A O 1
ATOM 2477 N N . GLY A 1 309 ? -5.371 -15.590 -8.842 1.00 95.31 309 GLY A N 1
ATOM 2478 C CA . GLY A 1 309 ? -6.156 -16.071 -9.978 1.00 95.31 309 GLY A CA 1
ATOM 2479 C C . GLY A 1 309 ? -5.939 -15.261 -11.258 1.00 95.31 309 GLY A C 1
ATOM 2480 O O . GLY A 1 309 ? -4.940 -14.564 -11.419 1.00 95.31 309 GLY A O 1
ATOM 2481 N N . VAL A 1 310 ? -6.884 -15.378 -12.193 1.00 97.88 310 VAL A N 1
ATOM 2482 C CA . VAL A 1 310 ? -6.783 -14.754 -13.519 1.00 97.88 310 VAL A CA 1
ATOM 2483 C C . VAL A 1 310 ? -7.002 -13.246 -13.438 1.00 97.88 310 VAL A C 1
ATOM 2485 O O . VAL A 1 310 ? -8.083 -12.788 -13.052 1.00 97.88 310 VAL A O 1
ATOM 2488 N N . MET A 1 311 ? -6.016 -12.481 -13.898 1.00 98.69 311 MET A N 1
ATOM 2489 C CA . MET A 1 311 ? -6.134 -11.044 -14.115 1.00 98.69 311 MET A CA 1
ATOM 2490 C C . MET A 1 311 ? -6.524 -10.759 -15.569 1.00 98.69 311 MET A C 1
ATOM 2492 O O . MET A 1 311 ? -5.954 -11.340 -16.499 1.00 98.69 311 MET A O 1
ATOM 2496 N N . LYS A 1 312 ? -7.507 -9.878 -15.783 1.00 98.69 312 LYS A N 1
ATOM 2497 C CA . LYS A 1 312 ? -8.001 -9.521 -17.126 1.00 98.69 312 LYS A CA 1
ATOM 2498 C C . LYS A 1 312 ? -7.466 -8.162 -17.551 1.00 98.69 312 LYS A C 1
ATOM 2500 O O . LYS A 1 312 ? -7.638 -7.190 -16.824 1.00 98.69 312 LYS A O 1
ATOM 2505 N N . LEU A 1 313 ? -6.841 -8.097 -18.725 1.00 98.50 313 LEU A N 1
ATOM 2506 C CA . LEU A 1 313 ? -6.272 -6.857 -19.246 1.00 98.50 313 LEU A CA 1
ATOM 2507 C C . LEU A 1 313 ? -7.367 -5.914 -19.755 1.00 98.50 313 LEU A C 1
ATOM 2509 O O . LEU A 1 313 ? -8.292 -6.345 -20.437 1.00 98.50 313 LEU A O 1
ATOM 2513 N N . LEU A 1 314 ? -7.229 -4.629 -19.471 1.00 97.75 314 LEU A N 1
ATOM 2514 C CA . LEU A 1 314 ? -8.100 -3.539 -19.895 1.00 97.75 314 LEU A CA 1
ATOM 2515 C C . LEU A 1 314 ? -7.238 -2.408 -20.463 1.00 97.75 314 LEU A C 1
ATOM 2517 O O . LEU A 1 314 ? -6.135 -2.175 -19.976 1.00 97.75 314 LEU A O 1
ATOM 2521 N N . SER A 1 315 ? -7.740 -1.709 -21.484 1.00 97.31 315 SER A N 1
ATOM 2522 C CA . SER A 1 315 ? -7.125 -0.487 -22.021 1.00 97.31 315 SER A CA 1
ATOM 2523 C C . SER A 1 315 ? -7.998 0.715 -21.679 1.00 97.31 315 SER A C 1
ATOM 2525 O O . SER A 1 315 ? -9.156 0.775 -22.091 1.00 97.31 315 SER A O 1
ATOM 2527 N N . GLY A 1 316 ? -7.453 1.668 -20.929 1.00 96.88 316 GLY A N 1
ATOM 2528 C CA . GLY A 1 316 ? -8.201 2.824 -20.445 1.00 96.88 316 GLY A CA 1
ATOM 2529 C C . GLY A 1 316 ? -7.371 3.721 -19.535 1.00 96.88 316 GLY A C 1
ATOM 2530 O O . GLY A 1 316 ? -6.224 3.415 -19.217 1.00 96.88 316 GLY A O 1
ATOM 2531 N N . ASN A 1 317 ? -7.960 4.840 -19.131 1.00 97.00 317 ASN A N 1
ATOM 2532 C CA . ASN A 1 317 ? -7.457 5.721 -18.074 1.00 97.00 317 ASN A CA 1
ATOM 2533 C C . ASN A 1 317 ? -8.291 5.629 -16.789 1.00 97.00 317 ASN A C 1
ATOM 2535 O O . ASN A 1 317 ? -7.950 6.253 -15.790 1.00 97.00 317 ASN A O 1
ATOM 2539 N N . SER A 1 318 ? -9.378 4.860 -16.800 1.00 98.19 318 SER A N 1
ATOM 2540 C CA . SER A 1 318 ? -10.179 4.579 -15.619 1.00 98.19 318 SER A CA 1
ATOM 2541 C C . SER A 1 318 ? -11.014 3.312 -15.785 1.00 98.19 318 SER A C 1
ATOM 2543 O O . SER A 1 318 ? -11.211 2.806 -16.895 1.00 98.19 318 SER A O 1
ATOM 2545 N N . PHE A 1 319 ? -11.507 2.791 -14.666 1.00 98.62 319 PHE A N 1
ATOM 2546 C CA . PHE A 1 319 ? -12.564 1.787 -14.620 1.00 98.62 319 PHE A CA 1
ATOM 2547 C C . PHE A 1 319 ? -13.360 1.925 -13.321 1.00 98.62 319 PHE A C 1
ATOM 2549 O O . PHE A 1 319 ? -12.903 2.540 -12.359 1.00 98.62 319 PHE A O 1
ATOM 2556 N N . GLU A 1 320 ? -14.549 1.329 -13.288 1.00 98.50 320 GLU A N 1
ATOM 2557 C CA . GLU A 1 320 ? -15.397 1.320 -12.096 1.00 98.50 320 GLU A CA 1
ATOM 2558 C C . GLU A 1 320 ? -15.684 -0.101 -11.637 1.00 98.50 320 GLU A C 1
ATOM 2560 O O . GLU A 1 320 ? -15.798 -1.021 -12.453 1.00 98.50 320 GLU A O 1
ATOM 2565 N N . VAL A 1 321 ? -15.835 -0.266 -10.329 1.00 98.56 321 VAL A N 1
ATOM 2566 C CA . VAL A 1 321 ? -16.235 -1.512 -9.681 1.00 98.56 321 VAL A CA 1
ATOM 2567 C C . VAL A 1 321 ? -17.451 -1.226 -8.809 1.00 98.56 321 VAL A C 1
ATOM 2569 O O . VAL A 1 321 ? -17.441 -0.290 -8.013 1.00 98.56 321 VAL A O 1
ATOM 2572 N N . ASN A 1 322 ? -18.507 -2.023 -8.968 1.00 98.12 322 ASN A N 1
ATOM 2573 C CA . ASN A 1 322 ? -19.741 -1.879 -8.198 1.00 98.12 322 ASN A CA 1
ATOM 2574 C C . ASN A 1 322 ? -19.839 -2.991 -7.155 1.00 98.12 322 ASN A C 1
ATOM 2576 O O . ASN A 1 322 ? -19.825 -4.173 -7.501 1.00 98.12 322 ASN A O 1
ATOM 2580 N N . TYR A 1 323 ? -19.937 -2.606 -5.889 1.00 97.06 323 TYR A N 1
ATOM 2581 C CA . TYR A 1 323 ? -20.108 -3.511 -4.764 1.00 97.06 323 TYR A CA 1
ATOM 2582 C C . TYR A 1 323 ? -21.507 -3.359 -4.183 1.00 97.06 323 TYR A C 1
ATOM 2584 O O . TYR A 1 323 ? -21.949 -2.240 -3.926 1.00 97.06 323 TYR A O 1
ATOM 2592 N N . ASP A 1 324 ? -22.169 -4.478 -3.923 1.00 97.25 324 ASP A N 1
ATOM 2593 C CA . ASP A 1 324 ? -23.359 -4.494 -3.079 1.00 97.25 324 ASP A CA 1
ATOM 2594 C C . ASP A 1 324 ? -22.914 -4.383 -1.616 1.00 97.25 324 ASP A C 1
ATOM 2596 O O . ASP A 1 324 ? -21.987 -5.075 -1.183 1.00 97.25 324 ASP A O 1
ATOM 2600 N N . PHE A 1 325 ? -23.558 -3.501 -0.859 1.00 97.56 325 PHE A N 1
ATOM 2601 C CA . PHE A 1 325 ? -23.381 -3.378 0.579 1.00 97.56 325 PHE A CA 1
ATOM 2602 C C . PHE A 1 325 ? -24.558 -4.080 1.266 1.00 97.56 325 PHE A C 1
ATOM 2604 O O . PHE A 1 325 ? -25.672 -3.576 1.225 1.00 97.56 325 PHE A O 1
ATOM 2611 N N . PRO A 1 326 ? -24.356 -5.241 1.910 1.00 96.81 326 PRO A N 1
ATOM 2612 C CA . PRO A 1 326 ? -25.458 -5.995 2.513 1.00 96.81 326 PRO A CA 1
ATOM 2613 C C . PRO A 1 326 ? -26.013 -5.360 3.803 1.00 96.81 326 PRO A C 1
ATOM 2615 O O . PRO A 1 326 ? -26.913 -5.923 4.421 1.00 96.81 326 PRO A O 1
ATOM 2618 N N . GLY A 1 327 ? -25.476 -4.214 4.232 1.00 95.94 327 GLY A N 1
ATOM 2619 C CA . GLY A 1 327 ? -25.734 -3.650 5.551 1.00 95.94 327 GLY A CA 1
ATOM 2620 C C . GLY A 1 327 ? -24.933 -4.343 6.656 1.00 95.94 327 GLY A C 1
ATOM 2621 O O . GLY A 1 327 ? -24.321 -5.394 6.465 1.00 95.94 327 GLY A O 1
ATOM 2622 N N . VAL A 1 328 ? -24.931 -3.727 7.838 1.00 96.19 328 VAL A N 1
ATOM 2623 C CA . VAL A 1 328 ? -24.360 -4.288 9.070 1.00 96.19 328 VAL A CA 1
ATOM 2624 C C . VAL A 1 328 ? -25.336 -4.069 10.221 1.00 96.19 328 VAL A C 1
ATOM 2626 O O . VAL A 1 328 ? -26.076 -3.086 10.232 1.00 96.19 328 VAL A O 1
ATOM 2629 N N . LEU A 1 329 ? -25.332 -4.976 11.197 1.00 94.88 329 LEU A N 1
ATOM 2630 C CA . LEU A 1 329 ? -26.142 -4.861 12.409 1.00 94.88 329 LEU A CA 1
ATOM 2631 C C . LEU A 1 329 ? -25.245 -4.606 13.627 1.00 94.88 329 LEU A C 1
ATOM 2633 O O . LEU A 1 329 ? -24.170 -5.202 13.719 1.00 94.88 329 LEU A O 1
ATOM 2637 N N . PRO A 1 330 ? -25.683 -3.784 14.600 1.00 91.12 330 PRO A N 1
ATOM 2638 C CA . PRO A 1 330 ? -24.946 -3.600 15.851 1.00 91.12 330 PRO A CA 1
ATOM 2639 C C . PRO A 1 330 ? -24.936 -4.876 16.713 1.00 91.12 330 PRO A C 1
ATOM 2641 O O . PRO A 1 330 ? -23.980 -5.125 17.450 1.00 91.12 330 PRO A O 1
ATOM 2644 N N . CYS A 1 331 ? -25.994 -5.686 16.615 1.00 92.31 331 CYS A N 1
ATOM 2645 C CA . CYS A 1 331 ? -26.159 -6.987 17.257 1.00 92.31 331 CYS A CA 1
ATOM 2646 C C . CYS A 1 331 ? -27.219 -7.797 16.497 1.00 92.31 331 CYS A C 1
ATOM 2648 O O . CYS A 1 331 ? -28.089 -7.222 15.842 1.00 92.31 331 CYS A O 1
ATOM 2650 N N . LEU A 1 332 ? -27.165 -9.127 16.596 1.00 93.12 332 LEU A N 1
ATOM 2651 C CA . LEU A 1 332 ? -28.255 -9.980 16.125 1.00 93.12 332 LEU A CA 1
ATOM 2652 C C . LEU A 1 332 ? -29.511 -9.747 16.986 1.00 93.12 332 LEU A C 1
ATOM 2654 O O . LEU A 1 332 ? -29.384 -9.678 18.212 1.00 93.12 332 LEU A O 1
ATOM 2658 N N . PRO A 1 333 ? -30.718 -9.684 16.395 1.00 89.38 333 PRO A N 1
ATOM 2659 C CA . PRO A 1 333 ? -31.972 -9.482 17.123 1.00 89.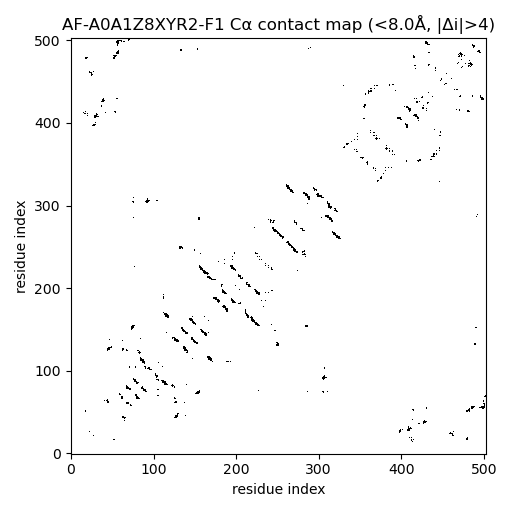38 333 PRO A CA 1
ATOM 2660 C C . PRO A 1 333 ? -32.481 -10.793 17.754 1.00 89.38 333 PRO A C 1
ATOM 2662 O O . PRO A 1 333 ? -33.648 -11.157 17.610 1.00 89.38 333 PRO A O 1
ATOM 2665 N N . LEU A 1 334 ? -31.595 -11.557 18.399 1.00 87.38 334 LEU A N 1
ATOM 2666 C CA . LEU A 1 334 ? -31.923 -12.869 18.951 1.00 87.38 334 LEU A CA 1
ATOM 2667 C C . LEU A 1 334 ? -32.422 -12.743 20.394 1.00 87.38 334 LEU A C 1
ATOM 2669 O O . LEU A 1 334 ? -31.729 -12.195 21.257 1.00 87.38 334 LEU A O 1
ATOM 2673 N N . LYS A 1 335 ? -33.601 -13.316 20.660 1.00 87.75 335 LYS A N 1
ATOM 2674 C CA . LYS A 1 335 ? -34.080 -13.554 22.022 1.00 87.75 335 LYS A CA 1
ATOM 2675 C C . LYS A 1 335 ? -33.449 -14.841 22.552 1.00 87.75 335 LYS A C 1
ATOM 2677 O O . LYS A 1 335 ? -33.631 -15.900 21.959 1.00 87.75 335 LYS A O 1
ATOM 2682 N N . VAL A 1 336 ? -32.738 -14.745 23.664 1.00 88.94 336 VAL A N 1
ATOM 2683 C CA . VAL A 1 336 ? -32.054 -15.858 24.321 1.00 88.94 336 VAL A CA 1
ATOM 2684 C C . VAL A 1 336 ? -32.472 -15.881 25.786 1.00 88.94 336 VAL A C 1
ATOM 2686 O O . VAL A 1 336 ? -32.487 -14.851 26.462 1.00 88.94 336 VAL A O 1
ATOM 2689 N N . GLU A 1 337 ? -32.850 -17.057 26.273 1.00 87.50 337 GLU A N 1
ATOM 2690 C CA . GLU A 1 337 ? -33.290 -17.254 27.654 1.00 87.50 337 GLU A CA 1
ATOM 2691 C C . GLU A 1 337 ? -32.104 -17.590 28.569 1.00 87.50 337 GLU A C 1
ATOM 2693 O O . GLU A 1 337 ? -31.060 -18.041 28.109 1.00 87.50 337 GLU A O 1
ATOM 2698 N N . ASN A 1 338 ? -32.269 -17.368 29.877 1.00 91.19 338 ASN A N 1
ATOM 2699 C CA . ASN A 1 338 ? -31.312 -17.766 30.922 1.00 91.19 338 ASN A CA 1
ATOM 2700 C C . ASN A 1 338 ? -29.897 -17.146 30.841 1.00 91.19 338 ASN A C 1
ATOM 2702 O O . ASN A 1 338 ? -28.967 -17.674 31.433 1.00 91.19 338 ASN A O 1
ATOM 2706 N N . LEU A 1 339 ? -29.735 -15.980 30.202 1.00 94.38 339 LEU A N 1
ATOM 2707 C CA . LEU A 1 339 ? -28.432 -15.301 30.058 1.00 94.38 339 LEU A CA 1
ATOM 2708 C C . LEU A 1 339 ? -27.992 -14.434 31.247 1.00 94.38 339 LEU A C 1
ATOM 2710 O O . LEU A 1 339 ? -26.916 -13.838 31.212 1.00 94.38 339 LEU A O 1
ATOM 2714 N N . LYS A 1 340 ? -28.832 -14.260 32.272 1.00 95.38 340 LYS A N 1
ATOM 2715 C CA . LYS A 1 340 ? -28.579 -13.261 33.324 1.00 95.38 340 LYS A CA 1
ATOM 2716 C C . LYS A 1 340 ? -27.236 -13.489 34.027 1.00 95.38 340 LYS A C 1
ATOM 2718 O O . LYS A 1 340 ? -26.508 -12.520 34.239 1.00 95.38 340 LYS A O 1
ATOM 2723 N N . ASP A 1 341 ? -26.931 -14.734 34.374 1.00 96.44 341 ASP A N 1
ATOM 2724 C CA . ASP A 1 341 ? -25.725 -15.074 35.130 1.00 96.44 341 ASP A CA 1
ATOM 2725 C C . ASP A 1 341 ? -24.470 -14.960 34.259 1.00 96.44 341 ASP A C 1
ATOM 2727 O O . ASP A 1 341 ? -23.491 -14.360 34.700 1.00 96.44 341 ASP A O 1
ATOM 2731 N N . ASP A 1 342 ? -24.538 -15.378 32.991 1.00 96.25 342 ASP A N 1
ATOM 2732 C CA . ASP A 1 342 ? -23.458 -15.183 32.013 1.00 96.25 342 ASP A CA 1
ATOM 2733 C C . ASP A 1 342 ? -23.157 -13.691 31.798 1.00 96.25 342 ASP A C 1
ATOM 2735 O O . ASP A 1 342 ? -22.004 -13.253 31.815 1.00 96.25 342 ASP A O 1
ATOM 2739 N N . LEU A 1 343 ? -24.201 -12.869 31.646 1.00 96.62 343 LEU A N 1
ATOM 2740 C CA . LEU A 1 343 ? -24.058 -11.422 31.484 1.00 96.62 343 LEU A CA 1
ATOM 2741 C C . LEU A 1 343 ? -23.461 -10.766 32.734 1.00 96.62 343 LEU A C 1
ATOM 2743 O O . LEU A 1 343 ? -22.638 -9.859 32.611 1.00 96.62 343 LEU A O 1
ATOM 2747 N N . LEU A 1 344 ? -23.846 -11.215 33.933 1.00 97.25 344 LEU A N 1
ATOM 2748 C CA . LEU A 1 344 ? -23.254 -10.743 35.187 1.00 97.25 344 LEU A CA 1
ATOM 2749 C C . LEU A 1 344 ? -21.801 -11.194 35.331 1.00 97.25 344 LEU A C 1
ATOM 2751 O O . LEU A 1 344 ? -20.970 -10.405 35.777 1.00 97.25 344 LEU A O 1
ATOM 2755 N N . GLN A 1 345 ? -21.473 -12.421 34.927 1.00 96.56 345 GLN A N 1
ATOM 2756 C CA . GLN A 1 345 ? -20.101 -12.912 34.914 1.00 96.56 345 GLN A CA 1
ATOM 2757 C C . GLN A 1 345 ? -19.230 -12.038 34.007 1.00 96.56 345 GLN A C 1
ATOM 2759 O O . GLN A 1 345 ? -18.164 -11.597 34.431 1.00 96.56 345 GLN A O 1
ATOM 2764 N N . ILE A 1 346 ? -19.701 -11.716 32.799 1.00 95.81 346 ILE A N 1
ATOM 2765 C CA . ILE A 1 346 ? -18.999 -10.816 31.875 1.00 95.81 346 ILE A CA 1
ATOM 2766 C C . ILE A 1 346 ? -18.872 -9.406 32.467 1.00 95.81 346 ILE A C 1
ATOM 2768 O O . ILE A 1 346 ? -17.786 -8.833 32.445 1.00 95.81 346 ILE A O 1
ATOM 2772 N N . ALA A 1 347 ? -19.955 -8.852 33.021 1.00 95.38 347 ALA A N 1
ATOM 2773 C CA . ALA A 1 347 ? -19.965 -7.502 33.586 1.00 95.38 347 ALA A CA 1
ATOM 2774 C C . ALA A 1 347 ? -19.044 -7.345 34.808 1.00 95.38 347 ALA A C 1
ATOM 2776 O O . ALA A 1 347 ? -18.521 -6.257 35.044 1.00 95.38 347 ALA A O 1
ATOM 2777 N N . ASN A 1 348 ? -18.856 -8.411 35.588 1.00 94.38 348 ASN A N 1
ATOM 2778 C CA . ASN A 1 348 ? -18.062 -8.389 36.817 1.00 94.38 348 ASN A CA 1
ATOM 2779 C C . ASN A 1 348 ? -16.621 -8.879 36.619 1.00 94.38 348 ASN A C 1
ATOM 2781 O O . ASN A 1 348 ? -15.797 -8.722 37.523 1.00 94.38 348 ASN A O 1
ATOM 2785 N N . ASN A 1 349 ? -16.295 -9.465 35.463 1.00 90.75 349 ASN A N 1
ATOM 2786 C CA . ASN A 1 349 ? -14.937 -9.899 35.176 1.00 90.75 349 ASN A CA 1
ATOM 2787 C C . ASN A 1 349 ? -14.020 -8.683 34.977 1.00 90.75 349 ASN A C 1
ATOM 2789 O O . ASN A 1 349 ? -14.276 -7.819 34.137 1.00 90.75 349 ASN A O 1
ATOM 2793 N N . LYS A 1 350 ? -12.934 -8.612 35.751 1.00 83.19 350 LYS A N 1
ATOM 2794 C CA . LYS A 1 350 ? -11.962 -7.522 35.639 1.00 83.19 350 LYS A CA 1
ATOM 2795 C C . LYS A 1 350 ? -11.084 -7.745 34.415 1.00 83.19 350 LYS A C 1
ATOM 2797 O O . LYS A 1 350 ? -10.430 -8.779 34.297 1.00 83.19 350 LYS A O 1
ATOM 2802 N N . ASN A 1 351 ? -11.011 -6.746 33.540 1.00 81.06 351 ASN A N 1
ATOM 2803 C CA . ASN A 1 351 ? -10.018 -6.747 32.478 1.00 81.06 351 ASN A CA 1
ATOM 2804 C C . ASN A 1 351 ? -8.623 -6.523 33.085 1.00 81.06 351 ASN A C 1
ATOM 2806 O O . ASN A 1 351 ? -8.348 -5.462 33.639 1.00 81.06 351 ASN A O 1
ATOM 2810 N N . LEU A 1 352 ? -7.758 -7.534 32.999 1.00 85.44 352 LEU A N 1
ATOM 2811 C CA . LEU A 1 352 ? -6.365 -7.456 33.457 1.00 85.44 352 LEU A CA 1
ATOM 2812 C C . LEU A 1 352 ? -5.382 -7.206 32.305 1.00 85.44 352 LEU A C 1
ATOM 2814 O O . LEU A 1 352 ? -4.177 -7.098 32.542 1.00 85.44 352 LEU A O 1
ATOM 2818 N N . ALA A 1 353 ? -5.877 -7.137 31.066 1.00 88.19 353 ALA A N 1
ATOM 2819 C CA . ALA A 1 353 ? -5.049 -6.864 29.907 1.00 88.19 353 ALA A CA 1
ATOM 2820 C C . ALA A 1 353 ? -4.481 -5.447 29.971 1.00 88.19 353 ALA A C 1
ATOM 2822 O O . ALA A 1 353 ? -5.176 -4.498 30.337 1.00 88.19 353 ALA A O 1
ATOM 2823 N N . ARG A 1 354 ? -3.210 -5.315 29.590 1.00 89.44 354 ARG A N 1
ATOM 2824 C CA . ARG A 1 354 ? -2.521 -4.023 29.559 1.00 89.44 354 ARG A CA 1
ATOM 2825 C C . ARG A 1 354 ? -2.253 -3.536 28.147 1.00 89.44 354 ARG A C 1
ATOM 2827 O O . ARG A 1 354 ? -2.211 -2.335 27.951 1.00 89.44 354 ARG A O 1
ATOM 2834 N N . ASP A 1 355 ? -2.083 -4.427 27.176 1.00 96.25 355 ASP A N 1
ATOM 2835 C CA . ASP A 1 355 ? -1.848 -4.032 25.792 1.00 96.25 355 ASP A CA 1
ATOM 2836 C C . ASP A 1 355 ? -3.145 -3.774 25.018 1.00 96.25 355 ASP A C 1
ATOM 2838 O O . ASP A 1 355 ? -4.217 -4.285 25.358 1.00 96.25 355 ASP A O 1
ATOM 2842 N N . THR A 1 356 ? -3.031 -3.013 23.931 1.00 97.69 356 THR A N 1
ATOM 2843 C CA . THR A 1 356 ? -4.179 -2.631 23.098 1.00 97.69 356 THR A CA 1
ATOM 2844 C C . THR A 1 356 ? -4.934 -3.811 22.485 1.00 97.69 356 THR A C 1
ATOM 2846 O O . THR A 1 356 ? -6.151 -3.716 22.341 1.00 97.69 356 THR A O 1
ATOM 2849 N N . TYR A 1 357 ? -4.288 -4.933 22.150 1.00 98.38 357 TYR A N 1
ATOM 2850 C CA . TYR A 1 357 ? -5.002 -6.063 21.545 1.00 98.38 357 TYR A CA 1
ATOM 2851 C C . TYR A 1 357 ? -5.916 -6.745 22.554 1.00 98.38 357 TYR A C 1
ATOM 2853 O O . TYR A 1 357 ? -7.117 -6.886 22.324 1.00 98.38 357 TYR A O 1
ATOM 2861 N N . TRP A 1 358 ? -5.360 -7.164 23.691 1.00 97.94 358 TRP A N 1
ATOM 2862 C CA . TRP A 1 358 ? -6.127 -7.894 24.694 1.00 97.94 358 TRP A CA 1
ATOM 2863 C C . TRP A 1 358 ? -7.127 -6.993 25.422 1.00 97.94 358 TRP A C 1
ATOM 2865 O O . TRP A 1 358 ? -8.254 -7.430 25.670 1.00 97.94 358 TRP A O 1
ATOM 2875 N N . ALA A 1 359 ? -6.776 -5.725 25.672 1.00 97.12 359 ALA A N 1
ATOM 2876 C CA . ALA A 1 359 ? -7.736 -4.739 26.162 1.00 97.12 359 ALA A CA 1
ATOM 2877 C C . ALA A 1 359 ? -8.853 -4.497 25.137 1.00 97.12 359 ALA A C 1
ATOM 2879 O O . ALA A 1 359 ? -10.030 -4.490 25.497 1.00 97.12 359 ALA A O 1
ATOM 2880 N N . GLY A 1 360 ? -8.509 -4.414 23.848 1.00 97.81 360 GLY A N 1
ATOM 2881 C CA . GLY A 1 360 ? -9.466 -4.365 22.748 1.00 97.81 360 GLY A CA 1
ATOM 2882 C C . GLY A 1 360 ? -10.417 -5.564 22.754 1.00 97.81 360 GLY A C 1
ATOM 2883 O O . GLY A 1 360 ? -11.634 -5.395 22.773 1.00 97.81 360 GLY A O 1
ATOM 2884 N N . LYS A 1 361 ? -9.907 -6.796 22.831 1.00 97.94 361 LYS A N 1
ATOM 2885 C CA . LYS A 1 361 ? -10.760 -7.995 22.900 1.00 97.94 361 LYS A CA 1
ATOM 2886 C C . LYS A 1 361 ? -11.736 -7.954 24.077 1.00 97.94 361 LYS A C 1
ATOM 2888 O O . LYS A 1 361 ? -12.905 -8.301 23.902 1.00 97.94 361 LYS A O 1
ATOM 2893 N N . ALA A 1 362 ? -11.287 -7.502 25.250 1.00 97.38 362 ALA A N 1
ATOM 2894 C CA . ALA A 1 362 ? -12.159 -7.318 26.407 1.00 97.38 362 ALA A CA 1
ATOM 2895 C C . ALA A 1 362 ? -13.244 -6.258 26.142 1.00 97.38 362 ALA A C 1
ATOM 2897 O O . ALA A 1 362 ? -14.424 -6.516 26.384 1.00 97.38 362 ALA A O 1
ATOM 2898 N N . LEU A 1 363 ? -12.874 -5.109 25.565 1.00 97.81 363 LEU A N 1
ATOM 2899 C CA . LEU A 1 363 ? -13.803 -4.057 25.141 1.00 97.81 363 LEU A CA 1
ATOM 2900 C C . LEU A 1 363 ? -14.840 -4.569 24.127 1.00 97.81 363 LEU A C 1
ATOM 2902 O O . LEU A 1 363 ? -16.030 -4.301 24.278 1.00 97.81 363 LEU A O 1
ATOM 2906 N N . GLY A 1 364 ? -14.422 -5.351 23.129 1.00 97.38 364 GLY A N 1
ATOM 2907 C CA . GLY A 1 364 ? -15.316 -5.960 22.142 1.00 97.38 364 GLY A CA 1
ATOM 2908 C C . GLY A 1 364 ? -16.295 -6.963 22.754 1.00 97.38 364 GLY A C 1
ATOM 2909 O O . GLY A 1 364 ? -17.475 -6.977 22.389 1.00 97.38 364 GLY A O 1
ATOM 2910 N N . ASN A 1 365 ? -15.831 -7.761 23.721 1.00 97.19 365 ASN A N 1
ATOM 2911 C CA . ASN A 1 365 ? -16.684 -8.682 24.469 1.00 97.19 365 ASN A CA 1
ATOM 2912 C C . ASN A 1 365 ? -17.747 -7.921 25.276 1.00 97.19 365 ASN A C 1
ATOM 2914 O O . ASN A 1 365 ? -18.937 -8.208 25.159 1.00 97.19 365 ASN A O 1
ATOM 2918 N N . LEU A 1 366 ? -17.338 -6.886 26.020 1.00 97.88 366 LEU A N 1
ATOM 2919 C CA . LEU A 1 366 ? -18.261 -6.020 26.760 1.00 97.88 366 LEU A CA 1
ATOM 2920 C C . LEU A 1 366 ? -19.264 -5.335 25.819 1.00 97.88 366 LEU A C 1
ATOM 2922 O O . LEU A 1 366 ? -20.460 -5.320 26.095 1.00 97.88 366 LEU A O 1
ATOM 2926 N N . ALA A 1 367 ? -18.814 -4.809 24.679 1.00 97.62 367 ALA A N 1
ATOM 2927 C CA . ALA A 1 367 ? -19.684 -4.137 23.716 1.00 97.62 367 ALA A CA 1
ATOM 2928 C C . ALA A 1 367 ? -20.747 -5.081 23.126 1.00 97.62 367 ALA A C 1
ATOM 2930 O O . ALA A 1 367 ? -21.902 -4.692 22.945 1.00 97.62 367 ALA A O 1
ATOM 2931 N N . THR A 1 368 ? -20.369 -6.334 22.870 1.00 96.75 368 THR A N 1
ATOM 2932 C CA . THR A 1 368 ? -21.289 -7.382 22.408 1.00 96.75 368 THR A CA 1
ATOM 2933 C C . THR A 1 368 ? -22.281 -7.761 23.511 1.00 96.75 368 THR A C 1
ATOM 2935 O O . THR A 1 368 ? -23.488 -7.785 23.275 1.00 96.75 368 THR A O 1
ATOM 2938 N N . ALA A 1 369 ? -21.800 -7.968 24.741 1.00 96.50 369 ALA A N 1
ATOM 2939 C CA . ALA A 1 369 ? -22.637 -8.303 25.890 1.00 96.50 369 ALA A CA 1
ATOM 2940 C C . ALA A 1 369 ? -23.625 -7.181 26.261 1.00 96.50 369 ALA A C 1
ATOM 2942 O O . ALA A 1 369 ? -24.765 -7.473 26.614 1.00 96.50 369 ALA A O 1
ATOM 2943 N N . SER A 1 370 ? -23.236 -5.905 26.129 1.00 97.38 370 SER A N 1
ATOM 2944 C CA . SER A 1 370 ? -24.141 -4.756 26.313 1.00 97.38 370 SER A CA 1
ATOM 2945 C C . SER A 1 370 ? -25.337 -4.831 25.365 1.00 97.38 370 SER A C 1
ATOM 2947 O O . SER A 1 370 ? -26.481 -4.713 25.810 1.00 97.38 370 SER A O 1
ATOM 2949 N N . ALA A 1 371 ? -25.087 -5.077 24.076 1.00 95.88 371 ALA A N 1
ATOM 2950 C CA . ALA A 1 371 ? -26.145 -5.136 23.074 1.00 95.88 371 ALA A CA 1
ATOM 2951 C C . ALA A 1 371 ? -27.064 -6.357 23.267 1.00 95.88 371 ALA A C 1
ATOM 2953 O O . ALA A 1 371 ? -28.286 -6.238 23.143 1.00 95.88 371 ALA A O 1
ATOM 2954 N N . ILE A 1 372 ? -26.501 -7.510 23.653 1.00 95.69 372 ILE A N 1
ATOM 2955 C CA . ILE A 1 372 ? -27.276 -8.712 24.005 1.00 95.69 372 ILE A CA 1
ATOM 2956 C C . ILE A 1 372 ? -28.144 -8.451 25.240 1.00 95.69 372 ILE A C 1
ATOM 2958 O O . ILE A 1 372 ? -29.335 -8.765 25.222 1.00 95.69 372 ILE A O 1
ATOM 2962 N N . ALA A 1 373 ? -27.576 -7.860 26.296 1.00 95.75 373 ALA A N 1
ATOM 2963 C CA . ALA A 1 373 ? -28.298 -7.532 27.521 1.00 95.75 373 ALA A CA 1
ATOM 2964 C C . ALA A 1 373 ? -29.457 -6.561 27.253 1.00 95.75 373 ALA A C 1
ATOM 2966 O O . ALA A 1 373 ? -30.544 -6.733 27.797 1.00 95.75 373 ALA A O 1
ATOM 2967 N N . GLU A 1 374 ? -29.251 -5.559 26.399 1.00 93.88 374 GLU A N 1
ATOM 2968 C CA . GLU A 1 374 ? -30.294 -4.615 25.995 1.00 93.88 374 GLU A CA 1
ATOM 2969 C C . GLU A 1 374 ? -31.423 -5.312 25.220 1.00 93.88 374 GLU A C 1
ATOM 2971 O O . GLU A 1 374 ? -32.577 -5.263 25.653 1.00 93.88 374 GLU A O 1
ATOM 2976 N N . THR A 1 375 ? -31.077 -6.069 24.174 1.00 93.31 375 THR A N 1
ATOM 2977 C CA . THR A 1 375 ? -32.036 -6.821 23.338 1.00 93.31 375 THR A CA 1
ATOM 2978 C C . THR A 1 375 ? -32.853 -7.833 24.154 1.00 93.31 375 THR A C 1
ATOM 2980 O O . THR A 1 375 ? -34.032 -8.062 23.884 1.00 93.31 375 THR A O 1
ATOM 2983 N N . ASN A 1 376 ? -32.257 -8.407 25.204 1.00 94.81 376 ASN A N 1
ATOM 2984 C CA . ASN A 1 376 ? -32.873 -9.422 26.062 1.00 94.81 376 ASN A CA 1
ATOM 2985 C C . ASN A 1 376 ? -33.468 -8.863 27.364 1.00 94.81 376 ASN A C 1
ATOM 2987 O O . ASN A 1 376 ? -33.684 -9.605 28.317 1.00 94.81 376 ASN A O 1
ATOM 2991 N N . LYS A 1 377 ? -33.791 -7.562 27.410 1.00 93.62 377 LYS A N 1
ATOM 2992 C CA . LYS A 1 377 ? -34.502 -6.920 28.534 1.00 93.62 377 LYS A CA 1
ATOM 2993 C C . LYS A 1 377 ? -33.748 -6.973 29.875 1.00 93.62 377 LYS A C 1
ATOM 2995 O O . LYS A 1 377 ? -34.361 -6.988 30.943 1.00 93.62 377 LYS A O 1
ATOM 3000 N N . HIS A 1 378 ? -32.418 -6.880 29.837 1.00 96.12 378 HIS A N 1
ATOM 3001 C CA . HIS A 1 378 ? -31.534 -6.697 30.995 1.00 96.12 378 HIS A CA 1
ATOM 3002 C C . HIS A 1 378 ? -30.895 -5.286 31.036 1.00 96.12 378 HIS A C 1
ATOM 3004 O O . HIS A 1 378 ? -29.669 -5.154 31.116 1.00 96.12 378 HIS A O 1
ATOM 3010 N N . PRO A 1 379 ? -31.684 -4.189 31.041 1.00 95.62 379 PRO A N 1
ATOM 3011 C CA . PRO A 1 379 ? -31.165 -2.829 30.860 1.00 95.62 379 PRO A CA 1
ATOM 3012 C C . PRO A 1 379 ? -30.216 -2.371 31.978 1.00 95.62 379 PRO A C 1
ATOM 3014 O O . PRO A 1 379 ? -29.309 -1.578 31.730 1.00 95.62 379 PRO A O 1
ATOM 3017 N N . LYS A 1 380 ? -30.387 -2.882 33.207 1.00 97.44 380 LYS A N 1
ATOM 3018 C CA . LYS A 1 380 ? -29.485 -2.580 34.331 1.00 97.44 380 LYS A CA 1
ATOM 3019 C C . LYS A 1 380 ? -28.083 -3.152 34.103 1.00 97.44 380 LYS A C 1
ATOM 3021 O O . LYS A 1 380 ? -27.107 -2.436 34.304 1.00 97.44 380 LYS A O 1
ATOM 3026 N N . ILE A 1 381 ? -27.995 -4.400 33.634 1.00 97.94 381 ILE A N 1
ATOM 3027 C CA . ILE A 1 381 ? -26.715 -5.053 33.327 1.00 97.94 381 ILE A CA 1
ATOM 3028 C C . ILE A 1 381 ? -26.070 -4.377 32.113 1.00 97.94 381 ILE A C 1
ATOM 3030 O O . ILE A 1 381 ? -24.895 -4.031 32.163 1.00 97.94 381 ILE A O 1
ATOM 3034 N N . ALA A 1 382 ? -26.852 -4.072 31.069 1.00 97.44 382 ALA A N 1
ATOM 3035 C CA . ALA A 1 382 ? -26.358 -3.327 29.910 1.00 97.44 382 ALA A CA 1
ATOM 3036 C C . ALA A 1 382 ? -25.741 -1.974 30.318 1.00 97.44 382 ALA A C 1
ATOM 3038 O O . ALA A 1 382 ? -24.638 -1.635 29.895 1.00 97.44 382 ALA A O 1
ATOM 3039 N N . LYS A 1 383 ? -26.410 -1.216 31.201 1.00 97.69 383 LYS A N 1
ATOM 3040 C CA . LYS A 1 383 ? -25.883 0.051 31.732 1.00 97.69 383 LYS A CA 1
ATOM 3041 C C . LYS A 1 383 ? -24.594 -0.144 32.539 1.00 97.69 383 LYS A C 1
ATOM 3043 O O . LYS A 1 383 ? -23.670 0.645 32.376 1.00 97.69 383 LYS A O 1
ATOM 3048 N N . GLN A 1 384 ? -24.513 -1.179 33.378 1.00 97.94 384 GLN A N 1
ATOM 3049 C CA . GLN A 1 384 ? -23.290 -1.505 34.123 1.00 97.94 384 GLN A CA 1
ATOM 3050 C C . GLN A 1 384 ? -22.120 -1.792 33.171 1.00 97.94 384 GLN A C 1
ATOM 3052 O O . GLN A 1 384 ? -21.054 -1.198 33.311 1.00 97.94 384 GLN A O 1
ATOM 3057 N N . ILE A 1 385 ? -22.341 -2.635 32.160 1.00 98.25 385 ILE A N 1
ATOM 3058 C CA . ILE A 1 385 ? -21.332 -2.970 31.148 1.00 98.25 385 ILE A CA 1
ATOM 3059 C C . ILE A 1 385 ? -20.852 -1.707 30.418 1.00 98.25 385 ILE A C 1
ATOM 3061 O O . ILE A 1 385 ? -19.648 -1.505 30.269 1.00 98.25 385 ILE A O 1
ATOM 3065 N N . ARG A 1 386 ? -21.763 -0.813 30.012 1.00 97.81 386 ARG A N 1
ATOM 3066 C CA . ARG A 1 386 ? -21.388 0.452 29.358 1.00 97.81 386 ARG A CA 1
ATOM 3067 C C . ARG A 1 386 ? -20.612 1.400 30.268 1.00 97.81 386 ARG A C 1
ATOM 3069 O O . ARG A 1 386 ? -19.725 2.101 29.789 1.00 97.81 386 ARG A O 1
ATOM 3076 N N . THR A 1 387 ? -20.886 1.412 31.571 1.00 97.06 387 THR A N 1
ATOM 3077 C CA . THR A 1 387 ? -20.049 2.138 32.537 1.00 97.06 387 THR A CA 1
ATOM 3078 C C . THR A 1 387 ? -18.624 1.584 32.561 1.00 97.06 387 THR A C 1
ATOM 3080 O O . THR A 1 387 ? -17.682 2.372 32.502 1.00 97.06 387 THR A O 1
ATOM 3083 N N . ASN A 1 388 ? -18.453 0.258 32.555 1.00 97.00 388 ASN A N 1
ATOM 3084 C CA . ASN A 1 388 ? -17.127 -0.369 32.515 1.00 97.00 388 ASN A CA 1
ATOM 3085 C C . ASN A 1 388 ? -16.373 -0.030 31.220 1.00 97.00 388 ASN A C 1
ATOM 3087 O O . ASN A 1 388 ? -15.201 0.330 31.271 1.00 97.00 388 ASN A O 1
ATOM 3091 N N . ILE A 1 389 ? -17.057 -0.083 30.069 1.00 97.31 389 ILE A N 1
ATOM 3092 C CA . ILE A 1 389 ? -16.483 0.314 28.774 1.00 97.31 389 ILE A CA 1
ATOM 3093 C C . ILE A 1 389 ? -16.007 1.770 28.819 1.00 97.31 389 ILE A C 1
ATOM 3095 O O . ILE A 1 389 ? -14.874 2.048 28.438 1.00 97.31 389 ILE A O 1
ATOM 3099 N N . LYS A 1 390 ? -16.848 2.702 29.292 1.00 96.06 390 LYS A N 1
ATOM 3100 C CA . LYS A 1 390 ? -16.471 4.122 29.388 1.00 96.06 390 LYS A CA 1
ATOM 3101 C C . LYS A 1 390 ? -15.260 4.320 30.291 1.00 96.06 390 LYS A C 1
ATOM 3103 O O . LYS A 1 390 ? -14.367 5.058 29.902 1.00 96.06 390 LYS A O 1
ATOM 3108 N N . SER A 1 391 ? -15.212 3.647 31.440 1.00 94.94 391 SER A N 1
ATOM 3109 C CA . SER A 1 391 ? -14.068 3.730 32.353 1.00 94.94 391 SER A CA 1
ATOM 3110 C C . SER A 1 391 ? -12.769 3.289 31.677 1.00 94.94 391 SER A C 1
ATOM 3112 O O . SER A 1 391 ? -11.770 3.990 31.775 1.00 94.94 391 SER A O 1
ATOM 3114 N N . GLU A 1 392 ? -12.785 2.157 30.969 1.00 95.94 392 GLU A N 1
ATOM 3115 C CA . GLU A 1 392 ? -11.600 1.643 30.274 1.00 95.94 392 GLU A CA 1
ATOM 3116 C C . GLU A 1 392 ? -11.176 2.565 29.121 1.00 95.94 392 GLU A C 1
ATOM 3118 O O . GLU A 1 392 ? -9.998 2.873 28.981 1.00 95.94 392 GLU A O 1
ATOM 3123 N N . LEU A 1 393 ? -12.124 3.057 28.315 1.00 95.94 393 LEU A N 1
ATOM 3124 C CA . LEU A 1 393 ? -11.823 3.993 27.227 1.00 95.94 393 LEU A CA 1
ATOM 3125 C C . LEU A 1 393 ? -11.243 5.313 27.748 1.00 95.94 393 LEU A C 1
ATOM 3127 O O . LEU A 1 393 ? -10.299 5.831 27.167 1.00 95.94 393 LEU A O 1
ATOM 3131 N N . GLN A 1 394 ? -11.795 5.858 28.834 1.00 94.44 394 GLN A N 1
ATOM 3132 C CA . GLN A 1 394 ? -11.326 7.112 29.430 1.00 94.44 394 GLN A CA 1
ATOM 3133 C C . GLN A 1 394 ? -9.902 6.997 29.976 1.00 94.44 394 GLN A C 1
ATOM 3135 O O . GLN A 1 394 ? -9.130 7.937 29.816 1.00 94.44 394 GLN A O 1
ATOM 3140 N N . ASP A 1 395 ? -9.556 5.848 30.557 1.00 94.50 395 ASP A N 1
ATOM 3141 C CA . ASP A 1 395 ? -8.197 5.523 30.995 1.00 94.50 395 ASP A CA 1
ATOM 3142 C C . ASP A 1 395 ? -7.230 5.538 29.795 1.00 94.50 395 ASP A C 1
ATOM 3144 O O . ASP A 1 395 ? -6.312 6.347 29.750 1.00 94.50 395 ASP A O 1
ATOM 3148 N N . TRP A 1 396 ? -7.532 4.786 28.727 1.00 96.38 396 TRP A N 1
ATOM 3149 C CA . TRP A 1 396 ? -6.732 4.793 27.489 1.00 96.38 396 TRP A CA 1
ATOM 3150 C C . TRP A 1 396 ? -6.637 6.156 26.790 1.00 96.38 396 TRP A C 1
ATOM 3152 O O . TRP A 1 396 ? -5.670 6.424 26.074 1.00 96.38 396 TRP A O 1
ATOM 3162 N N . PHE A 1 397 ? -7.656 7.001 26.937 1.00 95.44 397 PHE A N 1
ATOM 3163 C CA . PHE A 1 397 ? -7.712 8.323 26.318 1.00 95.44 397 PHE A CA 1
ATOM 3164 C C . PHE A 1 397 ? -7.093 9.428 27.168 1.00 95.44 397 PHE A C 1
ATOM 3166 O O . PHE A 1 397 ? -7.132 10.585 26.749 1.00 95.44 397 PHE A O 1
ATOM 3173 N N . THR A 1 398 ? -6.516 9.094 28.321 1.00 93.50 398 THR A N 1
ATOM 3174 C CA . THR A 1 398 ? -5.906 10.063 29.228 1.00 93.50 398 THR A CA 1
ATOM 3175 C C . THR A 1 398 ? -4.443 9.709 29.456 1.00 93.50 398 THR A C 1
ATOM 3177 O O . THR A 1 398 ? -4.108 8.785 30.185 1.00 93.50 398 THR A O 1
ATOM 3180 N N . TYR A 1 399 ? -3.541 10.486 28.864 1.00 94.06 399 TYR A N 1
ATOM 3181 C CA . TYR A 1 399 ? -2.123 10.429 29.191 1.00 94.06 399 TYR A CA 1
ATOM 3182 C C . TYR A 1 399 ? -1.847 11.128 30.530 1.00 94.06 399 TYR A C 1
ATOM 3184 O O . TYR A 1 399 ? -2.004 12.347 30.641 1.00 94.06 399 TYR A O 1
ATOM 3192 N N . GLU A 1 400 ? -1.405 10.365 31.533 1.00 90.50 400 GLU A N 1
ATOM 3193 C CA . GLU A 1 400 ? -1.120 10.866 32.885 1.00 90.50 400 GLU A CA 1
ATOM 3194 C C . GLU A 1 400 ? 0.373 11.117 33.139 1.00 90.50 400 GLU A C 1
ATOM 3196 O O . GLU A 1 400 ? 0.734 11.646 34.194 1.00 90.50 400 GLU A O 1
ATOM 3201 N N . ASN A 1 401 ? 1.246 10.756 32.190 1.00 89.75 401 ASN A N 1
ATOM 3202 C CA . ASN A 1 401 ? 2.700 10.869 32.317 1.00 89.75 401 ASN A CA 1
ATOM 3203 C C . ASN A 1 401 ? 3.240 10.078 33.524 1.00 89.75 401 ASN A C 1
ATOM 3205 O O . ASN A 1 401 ? 4.119 10.549 34.251 1.00 89.75 401 ASN A O 1
ATOM 3209 N N . LYS A 1 402 ? 2.700 8.871 33.739 1.00 88.06 402 LYS A N 1
ATOM 3210 C CA . LYS A 1 402 ? 3.106 7.948 34.812 1.00 88.06 402 LYS A CA 1
ATOM 3211 C C . LYS A 1 402 ? 3.620 6.639 34.229 1.00 88.06 402 LYS A C 1
ATOM 3213 O O . LYS A 1 402 ? 3.113 6.145 33.230 1.00 88.06 402 LYS A O 1
ATOM 3218 N N . THR A 1 403 ? 4.598 6.025 34.888 1.00 82.88 403 THR A N 1
ATOM 3219 C CA . THR A 1 403 ? 5.115 4.719 34.466 1.00 82.88 403 THR A CA 1
ATOM 3220 C C . THR A 1 403 ? 4.007 3.667 34.461 1.00 82.88 403 THR A C 1
ATOM 3222 O O . THR A 1 403 ? 3.408 3.384 35.497 1.00 82.88 403 THR A O 1
ATOM 3225 N N . GLY A 1 404 ? 3.787 3.047 33.300 1.00 82.75 404 GLY A N 1
ATOM 3226 C CA . GLY A 1 404 ? 2.791 1.991 33.127 1.00 82.75 404 GLY A CA 1
ATOM 3227 C C . GLY A 1 404 ? 1.363 2.488 32.898 1.00 82.75 404 GLY A C 1
ATOM 3228 O O . GLY A 1 404 ? 0.454 1.659 32.958 1.00 82.75 404 GLY A O 1
ATOM 3229 N N . ASP A 1 405 ? 1.166 3.786 32.641 1.00 89.25 405 ASP A N 1
ATOM 3230 C CA . ASP A 1 405 ? -0.118 4.300 32.169 1.00 89.25 405 ASP A CA 1
ATOM 3231 C C . ASP A 1 405 ? -0.482 3.722 30.790 1.00 89.25 405 ASP A C 1
ATOM 3233 O O . ASP A 1 405 ? 0.378 3.395 29.964 1.00 89.25 405 ASP A O 1
ATOM 3237 N N . LYS A 1 406 ? -1.785 3.545 30.561 1.00 94.12 406 LYS A N 1
ATOM 3238 C CA . LYS A 1 406 ? -2.324 3.144 29.262 1.00 94.12 406 LYS A CA 1
ATOM 3239 C C . LYS A 1 406 ? -2.634 4.413 28.492 1.00 94.12 406 LYS A C 1
ATOM 3241 O O . LYS A 1 406 ? -3.409 5.233 28.965 1.00 94.12 406 LYS A O 1
ATOM 3246 N N . HIS A 1 407 ? -2.036 4.597 27.327 1.00 95.94 407 HIS A N 1
ATOM 3247 C CA . HIS A 1 407 ? -2.248 5.815 26.552 1.00 95.94 407 HIS A CA 1
ATOM 3248 C C . HIS A 1 407 ? -1.921 5.604 25.077 1.00 95.94 407 HIS A C 1
ATOM 3250 O O . HIS A 1 407 ? -1.386 4.571 24.676 1.00 95.94 407 HIS A O 1
ATOM 3256 N N . PHE A 1 408 ? -2.203 6.613 24.259 1.00 97.88 408 PHE A N 1
ATOM 3257 C CA . PHE A 1 408 ? -1.731 6.669 22.880 1.00 97.88 408 PHE A CA 1
ATOM 3258 C C . PHE A 1 408 ? -0.554 7.642 22.750 1.00 97.88 408 PHE A C 1
ATOM 3260 O O . PHE A 1 408 ? -0.598 8.763 23.257 1.00 97.88 408 PHE A O 1
ATOM 3267 N N . PHE A 1 409 ? 0.498 7.206 22.066 1.00 97.25 409 PHE A N 1
ATOM 3268 C CA . PHE A 1 409 ? 1.695 7.968 21.717 1.00 97.25 409 PHE A CA 1
ATOM 3269 C C . PHE A 1 409 ? 1.678 8.285 20.220 1.00 97.25 409 PHE A C 1
ATOM 3271 O O . PHE A 1 409 ? 1.436 7.394 19.410 1.00 97.25 409 PHE A O 1
ATOM 3278 N N . TYR A 1 410 ? 1.959 9.527 19.827 1.00 98.00 410 TYR A N 1
ATOM 3279 C CA . TYR A 1 410 ? 2.092 9.887 18.414 1.00 98.00 410 TYR A CA 1
ATOM 3280 C C . TYR A 1 410 ? 3.561 9.895 17.973 1.00 98.00 410 TYR A C 1
ATOM 3282 O O . TYR A 1 410 ? 4.342 10.768 18.372 1.00 98.00 410 TYR A O 1
ATOM 3290 N N . ASP A 1 411 ? 3.924 8.950 17.104 1.00 97.69 411 ASP A N 1
ATOM 3291 C CA . ASP A 1 411 ? 5.222 8.918 16.437 1.00 97.69 411 ASP A CA 1
ATOM 3292 C C . ASP A 1 411 ? 5.201 9.870 15.235 1.00 97.69 411 ASP A C 1
ATOM 3294 O O . ASP A 1 411 ? 4.614 9.590 14.190 1.00 97.69 411 ASP A O 1
ATOM 3298 N N . ALA A 1 412 ? 5.856 11.021 15.387 1.00 95.75 412 ALA A N 1
ATOM 3299 C CA . ALA A 1 412 ? 5.910 12.038 14.341 1.00 95.75 412 ALA A CA 1
ATOM 3300 C C . ALA A 1 412 ? 6.836 11.676 13.166 1.00 95.75 412 ALA A C 1
ATOM 3302 O O . ALA A 1 412 ? 6.752 12.324 12.130 1.00 95.75 412 ALA A O 1
ATOM 3303 N N . ASN A 1 413 ? 7.727 10.688 13.314 1.00 95.50 413 ASN A N 1
ATOM 3304 C CA . ASN A 1 413 ? 8.626 10.269 12.237 1.00 95.50 413 ASN A CA 1
ATOM 3305 C C . ASN A 1 413 ? 7.878 9.405 11.215 1.00 95.50 413 ASN A C 1
ATOM 3307 O O . ASN A 1 413 ? 8.058 9.581 10.015 1.00 95.50 413 ASN A O 1
ATOM 3311 N N . TRP A 1 414 ? 7.021 8.506 11.703 1.00 97.75 414 TRP A N 1
ATOM 3312 C CA . TRP A 1 414 ? 6.187 7.616 10.888 1.00 97.75 414 TRP A CA 1
ATOM 3313 C C . TRP A 1 414 ? 4.736 8.080 10.736 1.00 97.75 414 TRP A C 1
ATOM 3315 O O . TRP A 1 414 ? 3.949 7.410 10.069 1.00 97.75 414 TRP A O 1
ATOM 3325 N N . SER A 1 415 ? 4.381 9.218 11.338 1.00 97.44 415 SER A N 1
ATOM 3326 C CA . SER A 1 415 ? 3.040 9.806 11.274 1.00 97.44 415 SER A CA 1
ATOM 3327 C C . SER A 1 415 ? 1.966 8.805 11.710 1.00 97.44 415 SER A C 1
ATOM 3329 O O . SER A 1 415 ? 1.039 8.510 10.957 1.00 97.44 415 SER A O 1
ATOM 3331 N N . THR A 1 416 ? 2.138 8.196 12.890 1.00 98.44 416 THR A N 1
ATOM 3332 C CA . THR A 1 416 ? 1.259 7.124 13.389 1.00 98.44 416 THR A CA 1
ATOM 3333 C C . THR A 1 416 ? 0.953 7.241 14.877 1.00 98.44 416 THR A C 1
ATOM 3335 O O . THR A 1 416 ? 1.772 7.711 15.670 1.00 98.44 416 THR A O 1
ATOM 3338 N N . LEU A 1 417 ? -0.249 6.806 15.253 1.00 98.44 417 LEU A N 1
ATOM 3339 C CA . LEU A 1 417 ? -0.713 6.717 16.628 1.00 98.44 417 LEU A CA 1
ATOM 3340 C C . LEU A 1 417 ? -0.479 5.298 17.157 1.00 98.44 417 LEU A C 1
ATOM 3342 O O . LEU A 1 417 ? -1.027 4.334 16.633 1.00 98.44 417 LEU A O 1
ATOM 3346 N N . ILE A 1 418 ? 0.301 5.171 18.225 1.00 98.62 418 ILE A N 1
ATOM 3347 C CA . ILE A 1 418 ? 0.714 3.902 18.823 1.00 98.62 418 ILE A CA 1
ATOM 3348 C C . ILE A 1 418 ? 0.114 3.790 20.222 1.00 98.62 418 ILE A C 1
ATOM 3350 O O . ILE A 1 418 ? 0.424 4.586 21.105 1.00 98.62 418 ILE A O 1
ATOM 3354 N N . GLY A 1 419 ? -0.715 2.776 20.454 1.00 98.19 419 GLY A N 1
ATOM 3355 C CA . GLY A 1 419 ? -1.193 2.458 21.797 1.00 98.19 419 GLY A CA 1
ATOM 3356 C C . GLY A 1 419 ? -0.114 1.806 22.666 1.00 98.19 419 GLY A C 1
ATOM 3357 O O . GLY A 1 419 ? 0.551 0.855 22.247 1.00 98.19 419 GLY A O 1
ATOM 3358 N N . ILE A 1 420 ? 0.031 2.308 23.889 1.00 96.94 420 ILE A N 1
ATOM 3359 C CA . ILE A 1 420 ? 0.997 1.879 24.898 1.00 96.94 420 ILE A CA 1
ATOM 3360 C C . ILE A 1 420 ? 0.242 1.345 26.118 1.00 96.94 420 ILE A C 1
ATOM 3362 O O . ILE A 1 420 ? -0.609 2.062 26.638 1.00 96.94 420 ILE A O 1
ATOM 3366 N N . PRO A 1 421 ? 0.579 0.148 26.633 1.00 96.50 421 PRO A N 1
ATOM 3367 C CA . PRO A 1 421 ? 1.532 -0.835 26.100 1.00 96.50 421 PRO A CA 1
ATOM 3368 C C . PRO A 1 421 ? 1.159 -1.452 24.728 1.00 96.50 421 PRO A C 1
ATOM 3370 O O . PRO A 1 421 ? -0.018 -1.708 24.460 1.00 96.50 421 PRO A O 1
ATOM 3373 N N . PRO A 1 422 ? 2.148 -1.743 23.861 1.00 97.19 422 PRO A N 1
ATOM 3374 C CA . PRO A 1 422 ? 1.920 -2.407 22.579 1.00 97.19 422 PRO A CA 1
ATOM 3375 C C . PRO A 1 422 ? 2.001 -3.939 22.680 1.00 97.19 422 PRO A C 1
ATOM 3377 O O . PRO A 1 422 ? 2.551 -4.493 23.632 1.00 97.19 422 PRO A O 1
ATOM 3380 N N . SER A 1 423 ? 1.526 -4.632 21.645 1.00 97.88 423 SER A N 1
ATOM 3381 C CA . SER A 1 423 ? 1.663 -6.086 21.472 1.00 97.88 423 SER A CA 1
ATOM 3382 C C . SER A 1 423 ? 1.733 -6.445 19.984 1.00 97.88 423 SER A C 1
ATOM 3384 O O . SER A 1 423 ? 1.437 -5.610 19.137 1.00 97.88 423 SER A O 1
ATOM 3386 N N . TYR A 1 424 ? 2.199 -7.653 19.646 1.00 98.00 424 TYR A N 1
ATOM 3387 C CA . TYR A 1 424 ? 2.231 -8.175 18.262 1.00 98.00 424 TYR A CA 1
ATOM 3388 C C . TYR A 1 424 ? 2.933 -7.274 17.220 1.00 98.00 424 TYR A C 1
ATOM 3390 O O . TYR A 1 424 ? 2.640 -7.315 16.030 1.00 98.00 424 TYR A O 1
ATOM 3398 N N . GLY A 1 425 ? 3.893 -6.455 17.663 1.00 98.06 425 GLY A N 1
ATOM 3399 C CA . GLY A 1 425 ? 4.596 -5.512 16.790 1.00 98.06 425 GLY A CA 1
ATOM 3400 C C . GLY A 1 425 ? 3.837 -4.206 16.526 1.00 98.06 425 GLY A C 1
ATOM 3401 O O . GLY A 1 425 ? 4.313 -3.399 15.735 1.00 98.06 425 GLY A O 1
ATOM 3402 N N . SER A 1 426 ? 2.719 -3.935 17.209 1.00 98.50 426 SER A N 1
ATOM 3403 C CA . SER A 1 426 ? 1.923 -2.720 16.984 1.00 98.50 426 SER A CA 1
ATOM 3404 C C . SER A 1 426 ? 2.724 -1.426 17.159 1.00 98.50 426 SER A C 1
ATOM 3406 O O . SER A 1 426 ? 2.567 -0.502 16.383 1.00 98.50 426 SER A O 1
ATOM 3408 N N . ALA A 1 427 ? 3.678 -1.370 18.094 1.00 98.25 427 ALA A N 1
ATOM 3409 C CA . ALA A 1 427 ? 4.614 -0.245 18.161 1.00 98.25 427 ALA A CA 1
ATOM 3410 C C . ALA A 1 427 ? 5.745 -0.377 17.134 1.00 98.25 427 ALA A C 1
ATOM 3412 O O . ALA A 1 427 ? 5.777 0.329 16.136 1.00 98.25 427 ALA A O 1
ATOM 3413 N N . LYS A 1 428 ? 6.688 -1.292 17.385 1.00 98.19 428 LYS A N 1
ATOM 3414 C CA . LYS A 1 428 ? 7.954 -1.417 16.644 1.00 98.19 428 LYS A CA 1
ATOM 3415 C C . LYS A 1 428 ? 7.792 -1.576 15.129 1.00 98.19 428 LYS A C 1
ATOM 3417 O O . LYS A 1 428 ? 8.665 -1.161 14.373 1.00 98.19 428 LYS A O 1
ATOM 3422 N N . GLU A 1 429 ? 6.725 -2.234 14.700 1.00 98.69 429 GLU A N 1
ATOM 3423 C CA . GLU A 1 429 ? 6.512 -2.675 13.323 1.00 98.69 429 GLU A CA 1
ATOM 3424 C C . GLU A 1 429 ? 5.282 -2.017 12.682 1.00 98.69 429 GLU A C 1
ATOM 3426 O O . GLU A 1 429 ? 5.067 -2.206 11.488 1.00 98.69 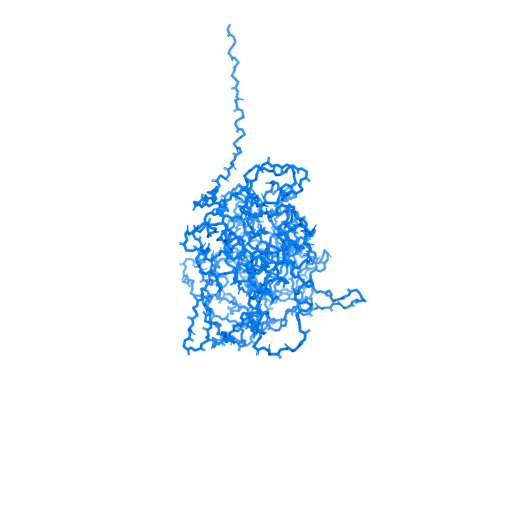429 GLU A O 1
ATOM 3431 N N . ILE A 1 430 ? 4.517 -1.214 13.441 1.00 98.75 430 ILE A N 1
ATOM 3432 C CA . ILE A 1 430 ? 3.255 -0.581 13.009 1.00 98.75 430 ILE A CA 1
ATOM 3433 C C . ILE A 1 430 ? 2.279 -1.653 12.487 1.00 98.75 430 ILE A C 1
ATOM 3435 O O . ILE A 1 430 ? 1.586 -1.504 11.477 1.00 98.75 430 ILE A O 1
ATOM 3439 N N . ASN A 1 431 ? 2.276 -2.810 13.150 1.00 98.81 431 ASN A N 1
ATOM 3440 C CA . ASN A 1 431 ? 1.407 -3.916 12.778 1.00 98.81 431 ASN A CA 1
ATOM 3441 C C . ASN A 1 431 ? 0.007 -3.713 13.356 1.00 98.81 431 ASN A C 1
ATOM 3443 O O . ASN A 1 431 ? -0.161 -3.217 14.467 1.00 98.81 431 ASN A O 1
ATOM 3447 N N . ASP A 1 432 ? -0.997 -4.197 12.633 1.00 98.75 432 ASP A N 1
ATOM 3448 C CA . ASP A 1 432 ? -2.267 -4.610 13.235 1.00 98.75 432 ASP A CA 1
ATOM 3449 C C . ASP A 1 432 ? -3.102 -3.499 13.890 1.00 98.75 432 ASP A C 1
ATOM 3451 O O . ASP A 1 432 ? -4.086 -3.794 14.568 1.00 98.75 432 ASP A O 1
ATOM 3455 N N . HIS A 1 433 ? -2.813 -2.221 13.628 1.00 98.88 433 HIS A N 1
ATOM 3456 C CA . HIS A 1 433 ? -3.573 -1.108 14.213 1.00 98.88 433 HIS A CA 1
ATOM 3457 C C . HIS A 1 433 ? -5.079 -1.230 13.936 1.00 98.88 433 HIS A C 1
ATOM 3459 O O . HIS A 1 433 ? -5.881 -1.142 14.860 1.00 98.88 433 HIS A O 1
ATOM 3465 N N . HIS A 1 434 ? -5.483 -1.561 12.705 1.00 98.75 434 HIS A N 1
ATOM 3466 C CA . HIS A 1 434 ? -6.884 -1.865 12.380 1.00 98.75 434 HIS A CA 1
ATOM 3467 C C . HIS A 1 434 ? -7.499 -3.035 13.182 1.00 98.75 434 HIS A C 1
ATOM 3469 O O . HIS A 1 434 ? -8.688 -2.986 13.498 1.00 98.75 434 HIS A O 1
ATOM 3475 N N . PHE A 1 435 ? -6.725 -4.057 13.573 1.00 98.69 435 PHE A N 1
ATOM 3476 C CA . PHE A 1 435 ? -7.214 -5.136 14.440 1.00 98.69 435 PHE A CA 1
ATOM 3477 C C . PHE A 1 435 ? -7.387 -4.653 15.879 1.00 98.69 435 PHE A C 1
ATOM 3479 O O . PHE A 1 435 ? -8.409 -4.932 16.499 1.00 98.69 435 PHE A O 1
ATOM 3486 N N . HIS A 1 436 ? -6.411 -3.913 16.405 1.00 98.75 436 HIS A N 1
ATOM 3487 C CA . HIS A 1 436 ? -6.432 -3.416 17.778 1.00 98.75 436 HIS A CA 1
ATOM 3488 C C . HIS A 1 436 ? -7.511 -2.340 17.940 1.00 98.75 436 HIS A C 1
ATOM 3490 O O . HIS A 1 436 ? -8.440 -2.482 18.735 1.00 98.75 436 HIS A O 1
ATOM 3496 N N . TYR A 1 437 ? -7.431 -1.276 17.143 1.00 98.81 437 TYR A N 1
ATOM 3497 C CA . TYR A 1 437 ? -8.282 -0.095 17.265 1.00 98.81 437 TYR A CA 1
ATOM 3498 C C . TYR A 1 437 ? -9.699 -0.373 16.764 1.00 98.81 437 TYR A C 1
ATOM 3500 O O . TYR A 1 437 ? -10.642 0.237 17.259 1.00 98.81 437 TYR A O 1
ATOM 3508 N N . GLY A 1 438 ? -9.890 -1.371 15.892 1.00 98.69 438 GLY A N 1
ATOM 3509 C CA . GLY A 1 438 ? -11.217 -1.865 15.523 1.00 98.69 438 GLY A CA 1
ATOM 3510 C C . GLY A 1 438 ? -12.055 -2.287 16.736 1.00 98.69 438 GLY A C 1
ATOM 3511 O O . GLY A 1 438 ? -13.247 -1.984 16.796 1.00 98.69 438 GLY A O 1
ATOM 3512 N N . TYR A 1 439 ? -11.443 -2.900 17.755 1.00 98.69 439 TYR A N 1
ATOM 3513 C CA . TYR A 1 439 ? -12.146 -3.229 18.997 1.00 98.69 439 TYR A CA 1
ATOM 3514 C C . TYR A 1 439 ? -12.512 -1.997 19.830 1.00 98.69 439 TYR A C 1
ATOM 3516 O O . TYR A 1 439 ? -13.623 -1.926 20.363 1.00 98.69 439 TYR A O 1
ATOM 3524 N N . PHE A 1 440 ? -11.609 -1.017 19.923 1.00 98.69 440 PHE A N 1
ATOM 3525 C CA . PHE A 1 440 ? -11.892 0.255 20.590 1.00 98.69 440 PHE A CA 1
ATOM 3526 C C . PHE A 1 440 ? -13.070 0.952 19.906 1.00 98.69 440 PHE A C 1
ATOM 3528 O O . PHE A 1 440 ? -14.042 1.311 20.569 1.00 98.69 440 PHE A O 1
ATOM 3535 N N . LEU A 1 441 ? -13.038 1.054 18.574 1.00 98.50 441 LEU A N 1
ATOM 3536 C CA . LEU A 1 441 ? -14.109 1.638 17.766 1.00 98.50 441 LEU A CA 1
ATOM 3537 C C . LEU A 1 441 ? -15.422 0.859 17.897 1.00 98.50 441 LEU A C 1
ATOM 3539 O O . LEU A 1 441 ? -16.482 1.475 17.995 1.00 98.50 441 LEU A O 1
ATOM 3543 N N . ARG A 1 442 ? -15.381 -0.478 17.994 1.00 98.25 442 ARG A N 1
ATOM 3544 C CA . ARG A 1 442 ? -16.575 -1.294 18.268 1.00 98.25 442 ARG A CA 1
ATOM 3545 C C . ARG A 1 442 ? -17.190 -0.974 19.630 1.00 98.25 442 ARG A C 1
ATOM 3547 O O . ARG A 1 442 ? -18.418 -0.945 19.736 1.00 98.25 442 ARG A O 1
ATOM 3554 N N . ALA A 1 443 ? -16.375 -0.756 20.659 1.00 97.88 443 ALA A N 1
ATOM 3555 C CA . ALA A 1 443 ? -16.855 -0.398 21.989 1.00 97.88 443 ALA A CA 1
ATOM 3556 C C . ALA A 1 443 ? -17.397 1.033 22.043 1.00 97.88 443 ALA A C 1
ATOM 3558 O O . ALA A 1 443 ? -18.490 1.246 22.564 1.00 97.88 443 ALA A O 1
ATOM 3559 N N . ILE A 1 444 ? -16.702 1.983 21.413 1.00 97.25 444 ILE A N 1
ATOM 3560 C CA . ILE A 1 444 ? -17.187 3.354 21.219 1.00 97.25 444 ILE A CA 1
ATOM 3561 C C . ILE A 1 444 ? -18.549 3.336 20.520 1.00 97.25 444 ILE A C 1
ATOM 3563 O O . ILE A 1 444 ? -19.483 3.953 21.018 1.00 97.25 444 ILE A O 1
ATOM 3567 N N . ALA A 1 445 ? -18.697 2.586 19.423 1.00 97.00 445 ALA A N 1
ATOM 3568 C CA . ALA A 1 445 ? -19.950 2.496 18.673 1.00 97.00 445 ALA A CA 1
ATOM 3569 C C . ALA A 1 445 ? -21.135 1.999 19.525 1.00 97.00 445 ALA A C 1
ATOM 3571 O O . ALA A 1 445 ? -22.263 2.442 19.329 1.00 97.00 445 ALA A O 1
ATOM 3572 N N . GLU A 1 446 ? -20.904 1.109 20.497 1.00 97.31 446 GLU A N 1
ATOM 3573 C CA . GLU A 1 446 ? -21.961 0.678 21.423 1.00 97.31 446 GLU A CA 1
ATOM 3574 C C . GLU A 1 446 ? -22.357 1.775 22.412 1.00 97.31 446 GLU A C 1
ATOM 3576 O O . GLU A 1 446 ? -23.546 1.971 22.676 1.00 97.31 446 GLU A O 1
ATOM 3581 N N . ILE A 1 447 ? -21.376 2.507 22.952 1.00 96.31 447 ILE A N 1
ATOM 3582 C CA . ILE A 1 447 ? -21.652 3.649 23.829 1.00 96.31 447 ILE A CA 1
ATOM 3583 C C . ILE A 1 447 ? -22.453 4.700 23.074 1.00 96.31 447 ILE A C 1
ATOM 3585 O O . ILE A 1 447 ? -23.465 5.166 23.577 1.00 96.31 447 ILE A O 1
ATOM 3589 N N . THR A 1 448 ? -22.052 5.046 21.856 1.00 94.12 448 THR A N 1
ATOM 3590 C CA . THR A 1 448 ? -22.678 6.129 21.089 1.00 94.12 448 THR A CA 1
ATOM 3591 C C . THR A 1 448 ? -24.067 5.772 20.587 1.00 94.12 448 THR A C 1
ATOM 3593 O O . THR A 1 448 ? -24.933 6.644 20.544 1.00 94.12 448 THR A O 1
ATOM 3596 N N . ARG A 1 449 ? -24.310 4.491 20.281 1.00 94.00 449 ARG A N 1
ATOM 3597 C CA . ARG A 1 449 ? -25.638 3.961 19.953 1.00 94.00 449 ARG A CA 1
ATOM 3598 C C . ARG A 1 449 ? -26.636 4.155 21.098 1.00 94.00 449 ARG A C 1
ATOM 3600 O O . ARG A 1 449 ? -27.793 4.466 20.838 1.00 94.00 449 ARG A O 1
ATOM 3607 N N . MET A 1 450 ? -26.199 3.961 22.345 1.00 94.12 450 MET A N 1
ATOM 3608 C CA . MET A 1 450 ? -27.082 3.945 23.522 1.00 94.12 450 MET A CA 1
ATOM 3609 C C . MET A 1 450 ? -27.066 5.237 24.347 1.00 94.12 450 MET A C 1
ATOM 3611 O O . MET A 1 450 ? -28.026 5.534 25.053 1.00 94.12 450 MET A O 1
ATOM 3615 N N . GLU A 1 451 ? -25.966 5.982 24.303 1.00 93.06 451 GLU A N 1
ATOM 3616 C CA . GLU A 1 451 ? -25.678 7.163 25.120 1.00 93.06 451 GLU A CA 1
ATOM 3617 C C . GLU A 1 451 ? -25.027 8.261 24.249 1.00 93.06 451 GLU A C 1
ATOM 3619 O O . GLU A 1 451 ? -23.876 8.641 24.482 1.00 93.06 451 GLU A O 1
ATOM 3624 N N . PRO A 1 452 ? -25.738 8.801 23.237 1.00 90.94 452 PRO A N 1
ATOM 3625 C CA . PRO A 1 452 ? -25.167 9.748 22.272 1.00 90.94 452 PRO A CA 1
ATOM 3626 C C . PRO A 1 452 ? -24.624 11.037 22.915 1.00 90.94 452 PRO A C 1
ATOM 3628 O O . PRO A 1 452 ? -23.701 11.652 22.379 1.00 90.94 452 PRO A O 1
ATOM 3631 N N . GLU A 1 453 ? -25.133 11.424 24.091 1.00 87.88 453 GLU A N 1
ATOM 3632 C CA . GLU A 1 453 ? -24.624 12.561 24.877 1.00 87.88 453 GLU A CA 1
ATOM 3633 C C . GLU A 1 453 ? -23.142 12.426 25.251 1.00 87.88 453 GLU A C 1
ATOM 3635 O O . GLU A 1 453 ? -22.450 13.433 25.381 1.00 87.88 453 GLU A O 1
ATOM 3640 N N . TRP A 1 454 ? -22.617 11.198 25.359 1.00 86.75 454 TRP A N 1
ATOM 3641 C CA . TRP A 1 454 ? -21.202 10.966 25.664 1.00 86.75 454 TRP A CA 1
ATOM 3642 C C . TRP A 1 454 ? -20.259 11.527 24.582 1.00 86.75 454 TRP A C 1
ATOM 3644 O O . TRP A 1 454 ? -19.115 11.867 24.884 1.00 86.75 454 TRP A O 1
ATOM 3654 N N . LEU A 1 455 ? -20.746 11.684 23.342 1.00 81.75 455 LEU A N 1
ATOM 3655 C CA . LEU A 1 455 ? -20.022 12.348 22.252 1.00 81.75 455 LEU A CA 1
ATOM 3656 C C . LEU A 1 455 ? -20.452 13.790 21.974 1.00 81.75 455 LEU A C 1
ATOM 3658 O O . LEU A 1 455 ? -19.669 14.524 21.373 1.00 81.75 455 LEU A O 1
ATOM 3662 N N . LYS A 1 456 ? -21.667 14.204 22.355 1.00 71.31 456 LYS A N 1
ATOM 3663 C CA . LYS A 1 456 ? -22.243 15.499 21.935 1.00 71.31 456 LYS A CA 1
ATOM 3664 C C . LYS A 1 456 ? -21.449 16.718 22.394 1.00 71.31 456 LYS A C 1
ATOM 3666 O O . LYS A 1 456 ? -21.407 17.704 21.672 1.00 71.31 456 LYS A O 1
ATOM 3671 N N . ASN A 1 457 ? -20.754 16.628 23.523 1.00 64.00 457 ASN A N 1
ATOM 3672 C CA . ASN A 1 457 ? -19.888 17.707 24.011 1.00 64.00 457 ASN A CA 1
ATOM 3673 C C . ASN A 1 457 ? -18.482 17.686 23.377 1.00 64.00 457 ASN A C 1
ATOM 3675 O O . ASN A 1 457 ? -17.551 18.261 23.935 1.00 64.00 457 ASN A O 1
ATOM 3679 N N . GLU A 1 458 ? -18.304 16.939 22.277 1.00 67.69 458 GLU A N 1
ATOM 3680 C CA . GLU A 1 458 ? -17.039 16.681 21.567 1.00 67.69 458 GLU A CA 1
ATOM 3681 C C . GLU A 1 458 ? -15.883 16.232 22.474 1.00 67.69 458 GLU A C 1
ATOM 3683 O O . GLU A 1 458 ? -14.715 16.267 22.108 1.00 67.69 458 GLU A O 1
ATOM 3688 N N . THR A 1 459 ? -16.215 15.737 23.663 1.00 78.25 459 THR A N 1
ATOM 3689 C CA . THR A 1 459 ? -15.277 15.533 24.765 1.00 78.25 459 THR A CA 1
ATOM 3690 C C . THR A 1 459 ? -14.186 14.519 24.417 1.00 78.25 459 THR A C 1
ATOM 3692 O O . THR A 1 459 ? -13.012 14.747 24.708 1.00 78.25 459 THR A O 1
ATOM 3695 N N . TRP A 1 460 ? -14.576 13.434 23.741 1.00 89.00 460 TRP A N 1
ATOM 3696 C CA . TRP A 1 460 ? -13.705 12.328 23.318 1.00 89.00 460 TRP A CA 1
ATOM 3697 C C . TRP A 1 460 ? -13.603 12.198 21.793 1.00 89.00 460 TRP A C 1
ATOM 3699 O O . TRP A 1 460 ? -12.822 11.398 21.286 1.00 89.00 460 TRP A O 1
ATOM 3709 N N . LYS A 1 461 ? -14.374 12.994 21.041 1.00 90.50 461 LYS A N 1
ATOM 3710 C CA . LYS A 1 461 ? -14.431 12.930 19.574 1.00 90.50 461 LYS A CA 1
ATOM 3711 C C . LYS A 1 461 ? -13.055 13.150 18.917 1.00 90.50 461 LYS A C 1
ATOM 3713 O O . LYS A 1 461 ? -12.724 12.362 18.035 1.00 90.50 461 LYS A O 1
ATOM 3718 N N . PRO A 1 462 ? -12.220 14.120 19.344 1.00 92.50 462 PRO A N 1
ATOM 3719 C CA . PRO A 1 462 ? -10.904 14.327 18.744 1.00 92.50 462 PRO A CA 1
ATOM 3720 C C . PRO A 1 462 ? -9.989 13.098 18.815 1.00 92.50 462 PRO A C 1
ATOM 3722 O O . PRO A 1 462 ? -9.424 12.722 17.797 1.00 92.50 462 PRO A O 1
ATOM 3725 N N . ILE A 1 463 ? -9.873 12.434 19.973 1.00 94.44 463 ILE A N 1
ATOM 3726 C CA . ILE A 1 463 ? -9.009 11.248 20.106 1.00 94.44 463 ILE A CA 1
ATOM 3727 C C . ILE A 1 463 ? -9.584 10.036 19.368 1.00 94.44 463 ILE A C 1
ATOM 3729 O O . ILE A 1 463 ? -8.833 9.305 18.734 1.00 94.44 463 ILE A O 1
ATOM 3733 N N . ILE A 1 464 ? -10.911 9.870 19.355 1.00 95.88 464 ILE A N 1
ATOM 3734 C CA . ILE A 1 464 ? -11.575 8.833 18.551 1.00 95.88 464 ILE A CA 1
ATOM 3735 C C . ILE A 1 464 ? -11.263 9.021 17.061 1.00 95.88 464 ILE A C 1
ATOM 3737 O O . ILE A 1 464 ? -10.938 8.047 16.386 1.00 95.88 464 ILE A O 1
ATOM 3741 N N . ASN A 1 465 ? -11.305 10.260 16.564 1.00 95.56 465 ASN A N 1
ATOM 3742 C CA . ASN A 1 465 ? -10.930 10.560 15.185 1.00 95.56 465 ASN A CA 1
ATOM 3743 C C . ASN A 1 465 ? -9.461 10.226 14.909 1.00 95.56 465 ASN A C 1
ATOM 3745 O O . ASN A 1 465 ? -9.187 9.681 13.851 1.00 95.56 465 ASN A O 1
ATOM 3749 N N . LEU A 1 466 ? -8.536 10.433 15.856 1.00 97.19 466 LEU A N 1
ATOM 3750 C CA . LEU A 1 466 ? -7.143 9.997 15.670 1.00 97.19 466 LEU A CA 1
ATOM 3751 C C . LEU A 1 466 ? -7.018 8.477 15.495 1.00 97.19 466 LEU A C 1
ATOM 3753 O O . LEU A 1 466 ? -6.223 8.035 14.673 1.00 97.19 466 LEU A O 1
ATOM 3757 N N . LEU A 1 467 ? -7.791 7.672 16.237 1.00 98.44 467 LEU A N 1
ATOM 3758 C CA . LEU A 1 467 ? -7.789 6.213 16.058 1.00 98.44 467 LEU A CA 1
ATOM 3759 C C . LEU A 1 467 ? -8.319 5.818 14.672 1.00 98.44 467 LEU A C 1
ATOM 3761 O O . LEU A 1 467 ? -7.805 4.876 14.075 1.00 98.44 467 LEU A O 1
ATOM 3765 N N . ILE A 1 468 ? -9.350 6.513 14.178 1.00 98.56 468 ILE A N 1
ATOM 3766 C CA . ILE A 1 468 ? -9.923 6.282 12.844 1.00 98.56 468 ILE A CA 1
ATOM 3767 C C . ILE A 1 468 ? -8.925 6.697 11.763 1.00 98.56 468 ILE A C 1
ATOM 3769 O O . ILE A 1 468 ? -8.655 5.917 10.851 1.00 98.56 468 ILE A O 1
ATOM 3773 N N . ASP A 1 469 ? -8.369 7.900 11.875 1.00 98.25 469 ASP A N 1
ATOM 3774 C CA . ASP A 1 469 ? -7.449 8.459 10.894 1.00 98.25 469 ASP A CA 1
ATOM 3775 C C . ASP A 1 469 ? -6.161 7.637 10.817 1.00 98.25 469 ASP A C 1
ATOM 3777 O O . ASP A 1 469 ? -5.662 7.376 9.724 1.00 98.25 469 ASP A O 1
ATOM 3781 N N . ASP A 1 470 ? -5.660 7.135 11.948 1.00 98.69 470 ASP A N 1
ATOM 3782 C CA . ASP A 1 470 ? -4.469 6.297 11.936 1.00 98.69 470 ASP A CA 1
ATOM 3783 C C . ASP A 1 470 ? -4.651 5.016 11.107 1.00 98.69 470 ASP A C 1
ATOM 3785 O O . ASP A 1 470 ? -3.717 4.626 10.415 1.00 98.69 470 ASP A O 1
ATOM 3789 N N . ILE A 1 471 ? -5.829 4.385 11.105 1.00 98.69 471 ILE A N 1
ATOM 3790 C CA . ILE A 1 471 ? -6.042 3.105 10.398 1.00 98.69 471 ILE A CA 1
ATOM 3791 C C . ILE A 1 471 ? -6.700 3.260 9.024 1.00 98.69 471 ILE A C 1
ATOM 3793 O O . ILE A 1 471 ? -6.542 2.397 8.156 1.00 98.69 471 ILE A O 1
ATOM 3797 N N . ALA A 1 472 ? -7.477 4.328 8.833 1.00 98.38 472 ALA A N 1
ATOM 3798 C CA . ALA A 1 472 ? -8.396 4.486 7.712 1.00 98.38 472 ALA A CA 1
ATOM 3799 C C . ALA A 1 472 ? -8.673 5.959 7.353 1.00 98.38 472 ALA A C 1
ATOM 3801 O O . ALA A 1 472 ? -9.772 6.273 6.886 1.00 98.38 472 ALA A O 1
ATOM 3802 N N . ASN A 1 473 ? -7.702 6.865 7.536 1.00 98.19 473 ASN A N 1
ATOM 3803 C CA . ASN A 1 473 ? -7.832 8.254 7.092 1.00 98.19 473 ASN A CA 1
ATOM 3804 C C . ASN A 1 473 ? -8.263 8.320 5.614 1.00 98.19 473 ASN A C 1
ATOM 3806 O O . ASN A 1 473 ? -7.556 7.864 4.715 1.00 98.19 473 ASN A O 1
ATOM 3810 N N . SER A 1 474 ? -9.431 8.907 5.368 1.00 96.56 474 SER A N 1
ATOM 3811 C CA . SER A 1 474 ? -9.988 9.074 4.020 1.00 96.56 474 SER A CA 1
ATOM 3812 C C . SER A 1 474 ? -9.763 10.476 3.448 1.00 96.56 474 SER A C 1
ATOM 3814 O O . SER A 1 474 ? -10.058 10.713 2.274 1.00 96.56 474 SER A O 1
ATOM 3816 N N . ASP A 1 475 ? -9.204 11.393 4.243 1.00 96.56 475 ASP A N 1
ATOM 3817 C CA . ASP A 1 475 ? -8.841 12.734 3.808 1.00 96.56 475 ASP A CA 1
ATOM 3818 C C . ASP A 1 475 ? -7.388 12.774 3.324 1.00 96.56 475 ASP A C 1
ATOM 3820 O O . ASP A 1 475 ? -6.427 12.627 4.077 1.00 96.56 475 ASP A O 1
ATOM 3824 N N . ARG A 1 476 ? -7.215 13.024 2.028 1.00 94.94 476 ARG A N 1
ATOM 3825 C CA . ARG A 1 476 ? -5.895 13.135 1.391 1.00 94.94 476 ARG A CA 1
ATOM 3826 C C . ARG A 1 476 ? -5.139 14.401 1.788 1.00 94.94 476 ARG A C 1
ATOM 3828 O O . ARG A 1 476 ? -3.959 14.497 1.479 1.00 94.94 476 ARG A O 1
ATOM 3835 N N . GLN A 1 477 ? -5.821 15.377 2.386 1.00 94.62 477 GLN A N 1
ATOM 3836 C CA . GLN A 1 477 ? -5.215 16.599 2.915 1.00 94.62 477 GLN A CA 1
ATOM 3837 C C . GLN A 1 477 ? -4.813 16.456 4.388 1.00 94.62 477 GLN A C 1
ATOM 3839 O O . GLN A 1 477 ? -4.265 17.394 4.959 1.00 94.62 477 GLN A O 1
ATOM 3844 N N . ASN A 1 478 ? -5.062 15.301 5.013 1.00 94.50 478 ASN A N 1
ATOM 3845 C CA . ASN A 1 478 ? -4.625 15.049 6.378 1.00 94.50 478 ASN A CA 1
ATOM 3846 C C . ASN A 1 478 ? -3.089 15.044 6.444 1.00 94.50 478 ASN A C 1
ATOM 3848 O O . ASN A 1 478 ? -2.421 14.231 5.806 1.00 94.50 478 ASN A O 1
ATOM 3852 N N . GLU A 1 479 ? -2.530 15.950 7.239 1.00 94.44 479 GLU A N 1
ATOM 3853 C CA . GLU A 1 479 ? -1.081 16.101 7.409 1.00 94.44 479 GLU A CA 1
ATOM 3854 C C . GLU A 1 479 ? -0.513 15.249 8.557 1.00 94.44 479 GLU A C 1
ATOM 3856 O O . GLU A 1 479 ? 0.701 15.228 8.770 1.00 94.44 479 GLU A O 1
ATOM 3861 N N . SER A 1 480 ? -1.373 14.548 9.303 1.00 95.56 480 SER A N 1
ATOM 3862 C CA . SER A 1 480 ? -1.002 13.731 10.462 1.00 95.56 480 SER A CA 1
ATOM 3863 C C . SER A 1 480 ? -1.000 12.228 10.173 1.00 95.56 480 SER A C 1
ATOM 3865 O O . SER A 1 480 ? -0.254 11.501 10.820 1.00 95.56 480 SER A O 1
ATOM 3867 N N . PHE A 1 481 ? -1.789 11.740 9.211 1.00 97.88 481 PHE A N 1
ATOM 3868 C CA . PHE A 1 481 ? -1.897 10.304 8.917 1.00 97.88 481 PHE A CA 1
ATOM 3869 C C . PHE A 1 481 ? -1.954 10.013 7.412 1.00 97.88 481 PHE A C 1
ATOM 3871 O O . PHE A 1 481 ? -2.591 10.763 6.669 1.00 97.88 481 PHE A O 1
ATOM 3878 N N . PRO A 1 482 ? -1.323 8.923 6.936 1.00 97.75 482 PRO A N 1
ATOM 3879 C CA . PRO A 1 482 ? -1.360 8.559 5.526 1.00 97.75 482 PRO A CA 1
ATOM 3880 C C . PRO A 1 482 ? -2.768 8.135 5.110 1.00 97.75 482 PRO A C 1
ATOM 3882 O O . PRO A 1 482 ? -3.560 7.641 5.914 1.00 97.75 482 PRO A O 1
ATOM 3885 N N . PHE A 1 483 ? -3.080 8.322 3.831 1.00 98.38 483 PHE A N 1
ATOM 3886 C CA . PHE A 1 483 ? -4.359 7.917 3.260 1.00 98.38 483 PHE A CA 1
ATOM 3887 C C . PHE A 1 483 ? -4.540 6.395 3.360 1.00 98.38 483 PHE A C 1
ATOM 3889 O O . PHE A 1 483 ? -3.699 5.643 2.877 1.00 98.38 483 PHE A O 1
ATOM 3896 N N . LEU A 1 484 ? -5.645 5.962 3.974 1.00 98.50 484 LEU A N 1
ATOM 3897 C CA . LEU A 1 484 ? -6.069 4.568 4.113 1.00 98.50 484 LEU A CA 1
ATOM 3898 C C . LEU A 1 484 ? -4.958 3.611 4.576 1.00 98.50 484 LEU A C 1
ATOM 3900 O O . LEU A 1 484 ? -4.837 2.539 3.996 1.00 98.50 484 LEU A O 1
ATOM 3904 N N . ARG A 1 485 ? -4.182 3.965 5.620 1.00 98.75 485 ARG A N 1
ATOM 3905 C CA . ARG A 1 485 ? -2.982 3.223 6.072 1.00 98.75 485 ARG A CA 1
ATOM 3906 C C . ARG A 1 485 ? -3.059 1.716 5.841 1.00 98.75 485 ARG A C 1
ATOM 3908 O O . ARG A 1 485 ? -2.214 1.160 5.163 1.00 98.75 485 ARG A O 1
ATOM 3915 N N . ASN A 1 486 ? -4.055 1.047 6.423 1.00 98.69 486 ASN A N 1
ATOM 3916 C CA . ASN A 1 486 ? -4.121 -0.407 6.357 1.00 98.69 486 ASN A CA 1
ATOM 3917 C C . ASN A 1 486 ? -4.741 -0.947 5.067 1.00 98.69 486 ASN A C 1
ATOM 3919 O O . ASN A 1 486 ? -4.584 -2.135 4.831 1.00 98.69 486 ASN A O 1
ATOM 3923 N N . TYR A 1 487 ? -5.507 -0.175 4.292 1.00 98.75 487 TYR A N 1
ATOM 3924 C CA . TYR A 1 487 ? -6.316 -0.680 3.178 1.00 98.75 487 TYR A CA 1
ATOM 3925 C C . TYR A 1 487 ? -5.682 -0.393 1.818 1.00 98.75 487 TYR A C 1
ATOM 3927 O O . TYR A 1 487 ? -5.553 0.757 1.414 1.00 98.75 487 TYR A O 1
ATOM 3935 N N . ASP A 1 488 ? -5.403 -1.455 1.062 1.00 98.75 488 ASP A N 1
ATOM 3936 C CA . ASP A 1 488 ? -4.966 -1.361 -0.327 1.00 98.75 488 ASP A CA 1
ATOM 3937 C C . ASP A 1 488 ? -6.195 -1.354 -1.254 1.00 98.75 488 ASP A C 1
ATOM 3939 O O . ASP A 1 488 ? -6.873 -2.386 -1.411 1.00 98.75 488 ASP A O 1
ATOM 3943 N N . PRO A 1 489 ? -6.511 -0.213 -1.896 1.00 98.19 489 PRO A N 1
ATOM 3944 C CA . PRO A 1 489 ? -7.732 -0.080 -2.676 1.00 98.19 489 PRO A CA 1
ATOM 3945 C C . PRO A 1 489 ? -7.728 -0.913 -3.959 1.00 98.19 489 PRO A C 1
ATOM 3947 O O . PRO A 1 489 ? -8.804 -1.218 -4.486 1.00 98.19 489 PRO A O 1
ATOM 3950 N N . TYR A 1 490 ? -6.556 -1.290 -4.481 1.00 98.75 490 TYR A N 1
ATOM 3951 C CA . TYR A 1 490 ? -6.459 -2.082 -5.704 1.00 98.75 490 TYR A CA 1
ATOM 3952 C C . TYR A 1 490 ? -6.431 -3.582 -5.405 1.00 98.75 490 TYR A C 1
ATOM 3954 O O . TYR A 1 490 ? -7.072 -4.351 -6.120 1.00 98.75 490 TYR A O 1
ATOM 3962 N N . ALA A 1 491 ? -5.731 -4.028 -4.359 1.00 98.38 491 ALA A N 1
ATOM 3963 C CA . ALA A 1 491 ? -5.779 -5.421 -3.913 1.00 98.38 491 ALA A CA 1
ATOM 3964 C C . ALA A 1 491 ? -7.131 -5.782 -3.272 1.00 98.38 491 ALA A C 1
ATOM 3966 O O . ALA A 1 491 ? -7.533 -6.952 -3.317 1.00 98.38 491 ALA A O 1
ATOM 3967 N N . GLY A 1 492 ? -7.849 -4.784 -2.745 1.00 98.06 492 GLY A N 1
ATOM 3968 C CA . GLY A 1 492 ? -9.210 -4.907 -2.226 1.00 98.06 492 GLY A CA 1
ATOM 3969 C C . GLY A 1 492 ? -9.276 -5.486 -0.813 1.00 98.06 492 GLY A C 1
ATOM 3970 O O . GLY A 1 492 ? -10.299 -6.059 -0.436 1.00 98.06 492 GLY A O 1
ATOM 3971 N N . HIS A 1 493 ? -8.192 -5.386 -0.046 1.00 98.56 493 HIS A N 1
ATOM 3972 C CA . HIS A 1 493 ? -8.121 -5.843 1.338 1.00 98.56 493 HIS A CA 1
ATOM 3973 C C . HIS A 1 493 ? -7.082 -5.044 2.126 1.00 98.56 493 HIS A C 1
ATOM 3975 O O . HIS A 1 493 ? -6.278 -4.315 1.551 1.00 98.56 493 HIS A O 1
ATOM 3981 N N . SER A 1 494 ? -7.082 -5.221 3.446 1.00 98.75 494 SER A N 1
ATOM 3982 C CA . SER A 1 494 ? -6.075 -4.614 4.307 1.00 98.75 494 SER A CA 1
ATOM 3983 C C . SER A 1 494 ? -4.793 -5.436 4.416 1.00 98.75 494 SER A C 1
ATOM 3985 O O . SER A 1 494 ? -4.828 -6.665 4.296 1.00 98.75 494 SER A O 1
ATOM 3987 N N . TRP A 1 495 ? -3.675 -4.765 4.679 1.00 98.69 495 TRP A N 1
ATOM 3988 C CA . TRP A 1 495 ? -2.404 -5.369 5.055 1.00 98.69 495 TRP A CA 1
ATOM 3989 C C . TRP A 1 495 ? -2.120 -5.147 6.544 1.00 98.69 495 TRP A C 1
ATOM 3991 O O . TRP A 1 495 ? -2.285 -4.059 7.099 1.00 98.69 495 TRP A O 1
ATOM 4001 N N . ALA A 1 496 ? -1.681 -6.222 7.194 1.00 98.75 496 ALA A N 1
ATOM 4002 C CA . ALA A 1 496 ? -1.413 -6.264 8.625 1.00 98.75 496 ALA A CA 1
ATOM 4003 C C . ALA A 1 496 ? -0.051 -5.665 8.988 1.00 98.75 496 ALA A C 1
ATOM 4005 O O . ALA A 1 496 ? 0.025 -4.776 9.830 1.00 98.75 496 ALA A O 1
ATOM 4006 N N . SER A 1 497 ? 1.013 -6.111 8.317 1.00 98.75 497 SER A N 1
ATOM 4007 C CA . SER A 1 497 ? 2.381 -5.697 8.636 1.00 98.75 497 SER A CA 1
ATOM 4008 C C . SER A 1 497 ? 2.676 -4.278 8.168 1.00 98.75 497 SER A C 1
ATOM 4010 O O . SER A 1 497 ? 2.515 -4.002 6.983 1.00 98.75 497 SER A O 1
ATOM 4012 N N . GLY A 1 498 ? 3.193 -3.414 9.046 1.00 98.69 498 GLY A N 1
ATOM 4013 C CA . GLY A 1 498 ? 3.561 -2.044 8.677 1.00 98.69 498 GLY A CA 1
ATOM 4014 C C . GLY A 1 498 ? 4.784 -1.950 7.763 1.00 98.69 498 GLY A C 1
ATOM 4015 O O . GLY A 1 498 ? 4.904 -0.997 6.991 1.00 98.69 498 GLY A O 1
ATOM 4016 N N . HIS A 1 499 ? 5.663 -2.956 7.804 1.00 98.19 499 HIS A N 1
ATOM 4017 C CA . HIS A 1 499 ? 6.949 -2.946 7.106 1.00 98.19 499 HIS A CA 1
ATOM 4018 C C . HIS A 1 499 ? 7.020 -3.845 5.867 1.00 98.19 499 HIS A C 1
ATOM 4020 O O . HIS A 1 499 ? 7.898 -3.634 5.038 1.00 98.19 499 HIS A O 1
ATOM 4026 N N . ALA A 1 500 ? 6.156 -4.858 5.730 1.00 97.88 500 ALA A N 1
ATOM 4027 C CA . ALA A 1 500 ? 6.130 -5.778 4.581 1.00 97.88 500 ALA A CA 1
ATOM 4028 C C . ALA A 1 500 ? 7.499 -6.418 4.223 1.00 97.88 500 ALA A C 1
ATOM 4030 O O . ALA A 1 500 ? 7.831 -6.609 3.055 1.00 97.88 500 ALA A O 1
ATOM 4031 N N . ARG A 1 501 ? 8.319 -6.757 5.229 1.00 95.44 501 ARG A N 1
ATOM 4032 C CA . ARG A 1 501 ? 9.693 -7.286 5.045 1.00 95.44 501 ARG A CA 1
ATOM 4033 C C . ARG A 1 501 ? 9.700 -8.813 4.989 1.00 95.44 501 ARG A C 1
ATOM 4035 O O . ARG A 1 501 ? 10.229 -9.471 5.884 1.00 95.44 501 ARG A O 1
ATOM 4042 N N . PHE A 1 502 ? 9.045 -9.357 3.966 1.00 92.94 502 PHE A N 1
ATOM 4043 C CA . PHE A 1 502 ? 8.875 -10.796 3.759 1.00 92.94 502 PHE A CA 1
ATOM 4044 C C . PHE A 1 502 ? 9.310 -11.215 2.350 1.00 92.94 502 PHE A C 1
ATOM 4046 O O . PHE A 1 502 ? 9.254 -10.425 1.405 1.00 92.94 502 PHE A O 1
ATOM 4053 N N . ALA A 1 503 ? 9.769 -12.461 2.229 1.00 84.06 503 ALA A N 1
ATOM 4054 C CA . ALA A 1 503 ? 10.121 -13.077 0.949 1.00 84.06 503 ALA A CA 1
ATOM 4055 C C . ALA A 1 503 ? 8.885 -13.447 0.118 1.00 84.06 503 ALA A C 1
ATOM 4057 O O . ALA A 1 503 ? 7.802 -13.649 0.706 1.00 84.06 503 ALA A O 1
#

Sequence (503 aa):
MSAILRILFSLTFCVNVYAKPTLKGLGSISYKSPENIALPPKKIYATDNLKGPIPTNDWWSSILWEKFSSNLFPHPLALNFDKSGLRVFYPGAKKFATEMGVIAGMPIHSQDFTIGANLKSPFTEALAHDYSDWFVTSQLGVKEKYLRFTYGHGSPFIYLEYQDITPEIKFNVKPNIWSTSPNVLGLTSDQGNHYGLFIPRGNEWNEIKNNKITIKNSKSGFLTLALLPSKDLSTLKLFNKHAHNHVVNTKVNWKYNESKSTVTASYSFEMKSVCPSNKADKTLTALYPHQWRRSKTPTLNQRYQCVRGVMKLLSGNSFEVNYDFPGVLPCLPLKVENLKDDLLQIANNKNLARDTYWAGKALGNLATASAIAETNKHPKIAKQIRTNIKSELQDWFTYENKTGDKHFFYDANWSTLIGIPPSYGSAKEINDHHFHYGYFLRAIAEITRMEPEWLKNETWKPIINLLIDDIANSDRQNESFPFLRNYDPYAGHSWASGHARFA

Radius of gyration: 26.59 Å; Cα contacts (8 Å, |Δi|>4): 1100; chains: 1; bounding box: 82×67×71 Å

Mean predicted aligned error: 5.95 Å

pLDDT: mean 92.51, std 12.82, range [26.52, 98.88]

Secondary structure (DSSP, 8-state):
------------------------SS---B-SPPTT-PPPPS---B-TT--SSPP-SSTTTHHHHSSS-S-B--TT-EEEEETTEEEEE--TT--EEETTEEE-S--TT--SEEEEE--SS----EEEEEE-SSEEEEEEEETTEEEEEEEETT-SEEEEEEESS-EEEE-SS--EEEEE-SSEEEEE-TTS-EEEEE--TT--BPPPBTTEEEBTT-SSEEEEEEEESSSSHHHHHHHHHHTTEEEEEEEEEEEEEGGGTEEEEEEEEEEEESSTTS----EEEEE-HHHHTT--SPP-S-EEEETTEEEEEEEESEEEEEEE-----SS-----SS-HHHHHHHHH------SHHHHHHHHHHHHHHHHHHHHTT-HHHHHHHHHHHHHHHHHHT-----TT--EEEEETTTTEEEEES--TTTTTT---HHHHHHHHHHHHHHHHHH-THHHHT-SSHHHHHHHHHHHH---TT-SSS-TTTTEETTTTEE---SS----

Solvent-accessible surface area (backbone atoms only — not comparable to full-atom values): 26961 Å² total; per-residue (Å²): 140,85,83,82,83,80,80,78,83,78,78,78,75,80,71,74,80,56,57,71,82,79,69,78,50,74,35,41,64,38,75,66,83,66,82,98,58,68,58,54,73,89,70,65,28,54,39,91,71,53,69,76,29,45,73,35,12,40,77,61,22,12,23,39,65,37,57,27,38,36,50,25,66,34,35,57,36,30,36,33,42,51,50,71,28,42,32,36,30,72,51,38,58,55,67,47,79,52,100,91,45,78,49,64,65,66,59,90,95,59,56,53,32,31,46,27,53,91,59,100,62,70,48,84,44,31,24,35,34,45,72,41,64,50,34,42,29,37,31,36,62,57,93,74,35,31,43,34,41,35,39,23,60,20,26,46,45,41,37,33,42,29,27,77,40,45,58,29,41,39,32,92,53,70,56,53,74,81,41,81,53,59,32,40,40,33,36,28,32,80,85,67,49,28,34,34,41,41,40,50,85,95,45,36,59,44,79,77,51,94,38,28,41,38,56,52,98,43,35,58,53,57,41,20,40,30,64,40,77,54,94,46,71,68,54,50,51,57,48,59,76,26,54,47,24,38,71,77,41,38,45,76,49,73,46,78,37,76,95,72,35,29,36,42,36,41,40,38,52,42,48,46,45,75,40,96,91,50,84,44,70,41,35,61,39,34,35,48,53,82,40,59,77,33,28,85,64,77,60,57,90,53,51,45,45,26,85,84,42,63,22,42,27,29,78,38,37,60,49,47,30,56,40,81,48,92,74,86,70,98,59,81,95,65,83,68,80,89,48,66,64,61,53,48,51,60,59,67,55,79,83,81,55,66,28,43,51,57,37,14,53,50,35,36,50,42,31,50,50,24,48,50,26,46,73,54,76,33,57,69,59,18,50,51,27,48,51,53,49,50,55,54,52,52,46,40,32,37,54,78,91,51,94,86,56,39,22,34,33,48,43,65,88,53,22,40,71,30,52,35,42,55,52,92,42,30,38,41,40,50,16,41,52,58,67,25,47,47,20,48,52,48,27,50,52,45,44,46,75,76,43,50,70,72,47,71,77,39,36,47,46,49,54,54,47,48,57,45,28,46,33,51,17,82,50,83,81,46,49,40,22,18,64,26,23,26,51,34,76,76,85,68,48,70,40,50,47,17,36,43,77,42,113

Nearest PDB structures (foldseek):
  6fop-assembly1_A  TM=9.201E-01  e=1.719E-53  Acetivibrio thermocellus ATCC 27405
  5upo-assembly1_A  TM=9.167E-01  e=8.332E-52  Halalkalibacterium halodurans C-125
  5v1w-assembly1_A  TM=9.046E-01  e=7.870E-52  Halalkalibacterium halodurans C-125
  5xbz-assembly1_A  TM=8.075E-01  e=2.005E-29  Rhizomucor miehei
  4k3a-assembly2_B  TM=8.061E-01  e=6.155E-28  Rhizomucor miehei